Protein AF-A0A925C4Q7-F1 (afdb_monomer)

Mean predicted aligned error: 4.71 Å

pLDDT: mean 92.07, std 8.1, range [32.69, 98.69]

Solvent-accessible surface area (backbone atoms only — not comparable to full-atom values): 24173 Å² total; per-residue (Å²): 112,76,64,57,58,49,32,50,53,19,32,50,56,45,47,52,50,53,53,49,51,47,49,52,49,53,49,31,49,52,14,26,57,58,31,43,77,77,52,45,68,72,64,39,69,75,43,26,68,60,42,31,53,51,27,40,53,50,33,60,53,47,39,67,73,58,96,54,52,64,74,50,86,87,39,69,66,44,47,51,48,50,53,50,35,34,29,29,46,6,41,26,50,52,22,44,52,65,53,58,60,75,56,58,39,67,66,53,37,56,53,51,36,71,75,36,72,69,25,44,53,38,29,76,47,27,58,55,38,76,48,19,67,49,54,52,46,54,51,49,49,46,61,54,31,49,63,45,48,50,35,35,41,38,61,94,51,50,28,52,50,40,53,52,53,40,52,49,46,50,62,66,40,41,60,65,49,47,52,49,49,57,50,33,63,49,65,42,62,59,36,62,24,90,88,58,51,74,68,58,49,49,54,31,48,51,52,41,46,40,53,50,45,53,50,21,52,59,66,46,37,42,27,53,38,61,48,44,49,43,64,70,32,34,58,70,38,42,52,29,94,82,16,88,74,40,48,41,66,32,42,56,40,29,46,46,40,48,14,42,51,11,46,52,38,12,49,29,69,73,67,36,58,59,60,48,52,51,33,60,78,69,67,37,64,71,57,45,52,43,35,53,51,12,48,49,52,39,51,50,49,40,49,58,28,36,77,66,12,52,67,35,22,51,48,48,51,48,56,28,31,56,45,11,44,54,52,39,48,52,45,46,53,35,35,31,47,30,43,91,84,48,88,57,45,46,43,27,35,23,33,25,38,49,75,39,65,42,16,74,77,25,66,23,35,39,35,51,35,56,74,44,55,71,55,61,42,85,50,30,46,60,50,50,53,55,48,25,67,42,94,85,61,37,42,79,26,45,36,31,44,27,64,53,44,39,59,58,17,42,51,21,32,36,23,61,64,40,32,61,67,51,25,72,46,41,47,38,41,94,50,64,90,91,41,40,72,60,40,18,52,53,50,52,57,15,26,51,40,50,98,47,83,85,76,60,69,69,65,36,53,51,40,51,52,51,9,39,56,56,25,69,76,37,51,78,47,66,81,123

Foldseek 3Di:
DVLVVLLVVLLVLLVCVLLVLLVLVVLLQVLLVVLCVVQPLVNCLVPLVVQLLVLLVQLLVLLQPAQDQDFDPVDPVSVVSVSSNSNSSSSNLSSLCSQLPADQAPVVLVVVLVVDPQLVVQLVWAQNSSLSSLVSLLVSLCSQQVSLLVLLLAASNNHPSSLSSNVSSLSSSVLSLCLNVLLCLQANSLHTHPPHDPVSVVVSVVVSCCSQAVSCLSNLHQGLQCSLLVVVACLVQLLHPLRLQRPQQAQLLFSSSLSSQLQSLLCCRQPVVSVLVSCVVVVVVVSNVSNVNRNCSNVVVLVSSCVRHVVSSVSSSSSSSNCSSVSSLLSCQFQQFAALPDPPRLQRRGEAADDGLLRSQQSRLRSLCSVPVNDGSNCSSVVLVVQQPPDPGGHQHKYFHCQFDDSQLVSLCSNQLVLLVRLVGIDHRVADPPNSVVSSVSRSNRSGHHPYDDDDDPVVVVRSVSSNVSSVSTDNGNND

Radius of gyration: 22.6 Å; Cα contacts (8 Å, |Δi|>4): 700; chains: 1; bounding box: 62×59×65 Å

Nearest PDB structures (foldseek):
  7bp3-assembly1_B  TM=2.036E-01  e=6.052E-01  Homo sapiens
  5hyh-assembly1_A  TM=2.410E-01  e=6.695E+00  Streptomyces venezuelae ATCC 10712

Secondary structure (DSSP, 8-state):
-HHHHHHHHHHHHHHHHHHHHHHHHHHHHHHHHHHHHHS-HHHHHHSHHHHHHHHHHHHHHHHTS-SSSS--TT-HHHHHHHHHHHHHHHHHHHHHHHHT---SSHHHHHHHHHH-HHHHHHHHHBSSGGGGHHHHHHHHHHHHHHHHHHHHHSTTT-SHHHHHHHHHHHHHHHHHHHHHHHHHHHH-TTPBPTT--HHHHHHHHHHHHIIIIIIHHHTT--TTHHHHHIIIIIHHHTT-TT-TT--TTS-TT-HHHHHHHHHHHHHHHHH-HHHHHHHHHTT-HHHHHHHHHHHHHHHHHHHHHHHH-HHHHHHHHHHHHHHHHHHHHHHHHHSSS--SS--SHHHHS-EEEE-STTTTTTTS-HHHHHHSTTS-GGGHHHHHHHHHTGGGS--SSEEEETTT--HHHHHHHHHHT-HHHHHTTEE-TTS-TT-HHHHHHHHHHHTS-SSSPPP-HHHHHHHHHHHHHHHHTS-S----

Structure (mmCIF, N/CA/C/O backbone):
data_AF-A0A925C4Q7-F1
#
_entry.id   AF-A0A925C4Q7-F1
#
loop_
_atom_site.group_PDB
_atom_site.id
_atom_site.type_symbol
_atom_site.label_atom_id
_atom_site.label_alt_id
_atom_site.label_comp_id
_atom_site.label_asym_id
_atom_site.label_entity_id
_atom_site.label_seq_id
_atom_site.pdbx_PDB_ins_code
_atom_site.Cartn_x
_atom_site.Cartn_y
_atom_site.Cartn_z
_atom_site.occupancy
_atom_site.B_iso_or_equiv
_atom_site.auth_seq_id
_atom_site.auth_comp_id
_atom_site.auth_asym_id
_atom_site.auth_atom_id
_atom_site.pdbx_PDB_model_num
ATOM 1 N N . MET A 1 1 ? -12.840 -7.206 -31.275 1.00 40.69 1 MET A N 1
ATOM 2 C CA . MET A 1 1 ? -13.938 -6.403 -30.685 1.00 40.69 1 MET A CA 1
ATOM 3 C C . MET A 1 1 ? -14.082 -6.566 -29.167 1.00 40.69 1 MET A C 1
ATOM 5 O O . MET A 1 1 ? -14.080 -5.528 -28.517 1.00 40.69 1 MET A O 1
ATOM 9 N N . PRO A 1 2 ? -14.113 -7.779 -28.565 1.00 51.88 2 PRO A N 1
ATOM 10 C CA . PRO A 1 2 ? -14.251 -7.938 -27.103 1.00 51.88 2 PRO A CA 1
ATOM 11 C C . PRO A 1 2 ? -13.125 -7.272 -26.294 1.00 51.88 2 PRO A C 1
ATOM 13 O O . PRO A 1 2 ? -13.340 -6.769 -25.197 1.00 51.88 2 PRO A O 1
ATOM 16 N N . THR A 1 3 ? -11.922 -7.221 -26.866 1.00 68.81 3 THR A N 1
ATOM 17 C CA . THR A 1 3 ? -10.733 -6.621 -26.251 1.00 68.81 3 THR A CA 1
ATOM 18 C C . THR A 1 3 ? -10.791 -5.097 -26.159 1.00 68.81 3 THR A C 1
ATOM 20 O O . THR A 1 3 ? -10.293 -4.551 -25.186 1.00 68.81 3 THR A O 1
ATOM 23 N N . ILE A 1 4 ? -11.423 -4.408 -27.116 1.00 75.31 4 ILE A N 1
ATOM 24 C CA . ILE A 1 4 ? -11.466 -2.935 -27.139 1.00 75.31 4 ILE A CA 1
ATOM 25 C C . ILE A 1 4 ? -12.420 -2.411 -26.064 1.00 75.31 4 ILE A C 1
ATOM 27 O O . ILE A 1 4 ? -12.041 -1.536 -25.294 1.00 75.31 4 ILE A O 1
ATOM 31 N N . LEU A 1 5 ? -13.628 -2.980 -25.970 1.00 78.06 5 LEU A N 1
ATOM 32 C CA . LEU A 1 5 ? -14.594 -2.600 -24.937 1.00 78.06 5 LEU A CA 1
ATOM 33 C C . LEU A 1 5 ? -14.051 -2.896 -23.533 1.00 78.06 5 LEU A C 1
ATOM 35 O O . LEU A 1 5 ? -14.152 -2.052 -22.648 1.00 78.06 5 LEU A O 1
ATOM 39 N N . LEU A 1 6 ? -13.423 -4.062 -23.346 1.00 84.44 6 LEU A N 1
ATOM 40 C CA . LEU A 1 6 ? -12.792 -4.417 -22.077 1.00 84.44 6 LEU A CA 1
ATOM 41 C C . LEU A 1 6 ? -11.680 -3.429 -21.703 1.00 84.44 6 LEU A C 1
ATOM 43 O O . LEU A 1 6 ? -11.648 -2.960 -20.571 1.00 84.44 6 LEU A O 1
ATOM 47 N N . SER A 1 7 ? -10.800 -3.081 -22.646 1.00 81.88 7 SER A N 1
ATOM 48 C CA . SER A 1 7 ? -9.754 -2.076 -22.427 1.00 81.88 7 SER A CA 1
ATOM 49 C C . SER A 1 7 ? -10.325 -0.689 -22.132 1.00 81.88 7 SER A C 1
ATOM 51 O O . SER A 1 7 ? -9.761 0.020 -21.305 1.00 81.88 7 SER A O 1
ATOM 53 N N . ALA A 1 8 ? -11.443 -0.306 -22.753 1.00 81.44 8 ALA A N 1
ATOM 54 C CA . ALA A 1 8 ? -12.107 0.964 -22.475 1.00 81.44 8 ALA A CA 1
ATOM 55 C C . ALA A 1 8 ? -12.690 0.997 -21.054 1.00 81.44 8 ALA A C 1
ATOM 57 O O . ALA A 1 8 ? -12.411 1.927 -20.304 1.00 81.44 8 ALA A O 1
ATOM 58 N N . ILE A 1 9 ? -13.429 -0.043 -20.651 1.00 84.44 9 ILE A N 1
ATOM 59 C CA . ILE A 1 9 ? -13.982 -0.164 -19.291 1.00 84.44 9 ILE A CA 1
ATOM 60 C C . ILE A 1 9 ? -12.854 -0.174 -18.257 1.00 84.44 9 ILE A C 1
ATOM 62 O O . ILE A 1 9 ? -12.909 0.567 -17.277 1.00 84.44 9 ILE A O 1
ATOM 66 N N . ALA A 1 10 ? -11.815 -0.976 -18.495 1.00 87.88 10 ALA A N 1
ATOM 67 C CA . ALA A 1 10 ? -10.642 -1.036 -17.635 1.00 87.88 10 ALA A CA 1
ATOM 68 C C . ALA A 1 10 ? -9.983 0.345 -17.500 1.00 87.88 10 ALA A C 1
ATOM 70 O O . ALA A 1 10 ? -9.740 0.805 -16.387 1.00 87.88 10 ALA A O 1
ATOM 71 N N . GLY A 1 11 ? -9.757 1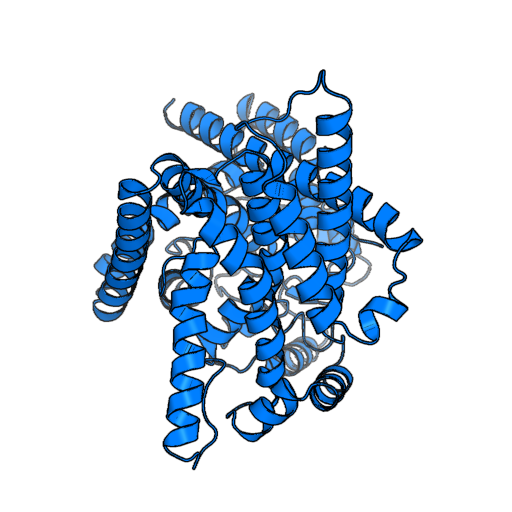.027 -18.628 1.00 84.62 11 GLY A N 1
ATOM 72 C CA . GLY A 1 11 ? -9.173 2.366 -18.668 1.00 84.62 11 GLY A CA 1
ATOM 73 C C . GLY A 1 11 ? -10.001 3.401 -17.910 1.00 84.62 11 GLY A C 1
ATOM 74 O O . GLY A 1 11 ? -9.435 4.222 -17.197 1.00 84.62 11 GLY A O 1
ATOM 75 N N . VAL A 1 12 ? -11.332 3.334 -17.998 1.00 86.19 12 VAL A N 1
ATOM 76 C CA . VAL A 1 12 ? -12.234 4.214 -17.242 1.00 86.19 12 VAL A CA 1
ATOM 77 C C . VAL A 1 12 ? -12.116 3.961 -15.737 1.00 86.19 12 VAL A C 1
ATOM 79 O O . VAL A 1 12 ? -11.929 4.908 -14.978 1.00 86.19 12 VAL A O 1
ATOM 82 N N . VAL A 1 13 ? -12.169 2.701 -15.293 1.00 86.06 13 VAL A N 1
ATOM 83 C CA . VAL A 1 13 ? -12.069 2.350 -13.864 1.00 86.06 13 VAL A CA 1
ATOM 84 C C . VAL A 1 13 ? -10.720 2.775 -13.280 1.00 86.06 13 VAL A C 1
ATOM 86 O O . VAL A 1 13 ? -10.680 3.462 -12.258 1.00 86.06 13 VAL A O 1
ATOM 89 N N . SER A 1 14 ? -9.615 2.413 -13.936 1.00 85.69 14 SER A N 1
ATOM 90 C CA . SER A 1 14 ? -8.274 2.802 -13.490 1.00 85.69 14 SER A CA 1
ATOM 91 C C . SER A 1 14 ? -8.060 4.313 -13.588 1.00 85.69 14 SER A C 1
ATOM 93 O O . SER A 1 14 ? -7.431 4.890 -12.706 1.00 85.69 14 SER A O 1
ATOM 95 N N . GLY A 1 15 ? -8.627 4.974 -14.601 1.00 82.88 15 GLY A N 1
ATOM 96 C CA . GLY A 1 15 ? -8.596 6.428 -14.750 1.00 82.88 15 GLY A CA 1
ATOM 97 C C . GLY A 1 15 ? -9.274 7.142 -13.582 1.00 82.88 15 GLY A C 1
ATOM 98 O O . GLY A 1 15 ? -8.659 8.007 -12.961 1.00 82.88 15 GLY A O 1
ATOM 99 N N . TYR A 1 16 ? -10.493 6.732 -13.217 1.00 85.94 16 TYR A N 1
ATOM 100 C CA . TYR A 1 16 ? -11.192 7.270 -12.045 1.00 85.94 16 TYR A CA 1
ATOM 101 C C . TYR A 1 16 ? -10.428 7.025 -10.747 1.00 85.94 16 TYR A C 1
ATOM 103 O O . TYR A 1 16 ? -10.356 7.927 -9.915 1.00 85.94 16 TYR A O 1
ATOM 111 N N . PHE A 1 17 ? -9.835 5.841 -10.574 1.00 86.94 17 PHE A N 1
ATOM 112 C CA . PHE A 1 17 ? -9.018 5.55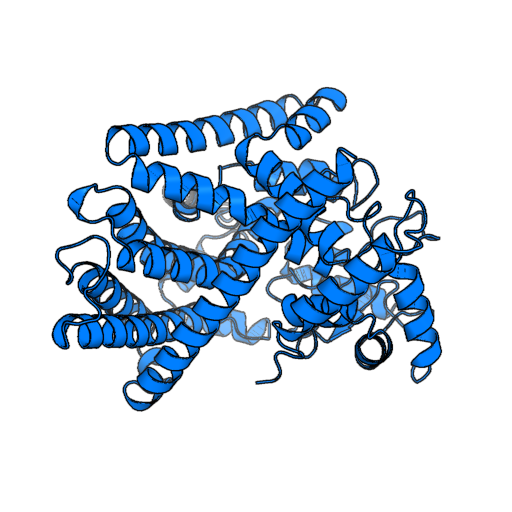8 -9.397 1.00 86.94 17 PHE A CA 1
ATOM 113 C C . PHE A 1 17 ? -7.796 6.479 -9.323 1.00 86.94 17 PHE A C 1
ATOM 115 O O . PHE A 1 17 ? -7.583 7.114 -8.295 1.00 86.94 17 PHE A O 1
ATOM 122 N N . VAL A 1 18 ? -7.018 6.585 -10.406 1.00 82.19 18 VAL A N 1
ATOM 123 C CA . VAL A 1 18 ? -5.804 7.415 -10.444 1.00 82.19 18 VAL A CA 1
ATOM 124 C C . VAL A 1 18 ? -6.148 8.883 -10.207 1.00 82.19 18 VAL A C 1
ATOM 126 O O . VAL A 1 18 ? -5.553 9.512 -9.339 1.00 82.19 18 VAL A O 1
ATOM 129 N N . VAL A 1 19 ? -7.142 9.422 -10.917 1.00 83.81 19 VAL A N 1
ATOM 130 C CA . VAL A 1 19 ? -7.568 10.819 -10.747 1.00 83.81 19 VAL A CA 1
ATOM 131 C C . VAL A 1 19 ? -8.125 11.057 -9.344 1.00 83.81 19 VAL A C 1
ATOM 133 O O . VAL A 1 19 ? -7.752 12.034 -8.699 1.00 83.81 19 VAL A O 1
ATOM 136 N N . GLY A 1 20 ? -8.970 10.156 -8.836 1.00 87.00 20 GLY A N 1
ATOM 137 C CA . GLY A 1 20 ? -9.534 10.251 -7.491 1.00 87.00 20 GLY A CA 1
ATOM 138 C C . GLY A 1 20 ? -8.460 10.227 -6.404 1.00 87.00 20 GLY A C 1
ATOM 139 O O . GLY A 1 20 ? -8.463 11.085 -5.525 1.00 87.00 20 GLY A O 1
ATOM 140 N N . ALA A 1 21 ? -7.499 9.304 -6.492 1.00 86.69 21 ALA A N 1
ATOM 141 C CA . ALA A 1 21 ? -6.373 9.228 -5.566 1.00 86.69 21 ALA A CA 1
ATOM 142 C C . ALA A 1 21 ? -5.489 10.483 -5.637 1.00 86.69 21 ALA A C 1
ATOM 144 O O . ALA A 1 21 ? -5.104 11.010 -4.594 1.00 86.69 21 ALA A O 1
ATOM 145 N N . SER A 1 22 ? -5.226 11.011 -6.839 1.00 84.06 22 SER A N 1
ATOM 146 C CA . SER A 1 22 ? -4.497 12.272 -7.018 1.00 84.06 22 SER A CA 1
ATOM 147 C C . SER A 1 22 ? -5.231 13.460 -6.390 1.00 84.06 22 SER A C 1
ATOM 149 O O . SER A 1 22 ? -4.604 14.279 -5.722 1.00 84.06 22 SER A O 1
ATOM 151 N N . ILE A 1 23 ? -6.554 13.555 -6.553 1.00 87.38 23 ILE A N 1
ATOM 152 C CA . ILE A 1 23 ? -7.364 14.610 -5.924 1.00 87.38 23 ILE A CA 1
ATOM 153 C C . ILE A 1 23 ? -7.292 14.496 -4.401 1.00 87.38 23 ILE A C 1
ATOM 155 O O . ILE A 1 23 ? -7.008 15.489 -3.734 1.00 87.38 23 ILE A O 1
ATOM 159 N N . VAL A 1 24 ? -7.499 13.296 -3.849 1.00 90.62 24 VAL A N 1
ATOM 160 C CA . VAL A 1 24 ? -7.387 13.053 -2.403 1.00 90.62 24 VAL A CA 1
ATOM 161 C C . VAL A 1 24 ? -6.006 13.469 -1.900 1.00 90.62 24 VAL A C 1
ATOM 163 O O . VAL A 1 24 ? -5.920 14.217 -0.930 1.00 90.62 24 VAL A O 1
ATOM 166 N N . TYR A 1 25 ? -4.935 13.056 -2.586 1.00 89.44 25 TYR A N 1
ATOM 167 C CA . TYR A 1 25 ? -3.566 13.429 -2.237 1.00 89.44 25 TYR A CA 1
ATOM 168 C C . TYR A 1 25 ? -3.389 14.949 -2.164 1.00 89.44 25 TYR A C 1
ATOM 170 O O . TYR A 1 25 ? -2.961 15.459 -1.130 1.00 89.44 25 TYR A O 1
ATOM 178 N N . TRP A 1 26 ? -3.756 15.686 -3.217 1.00 89.31 26 TRP A N 1
ATOM 179 C CA . TRP A 1 26 ? -3.547 17.136 -3.264 1.00 89.31 26 TRP A CA 1
ATOM 180 C C . TRP A 1 26 ? -4.410 17.896 -2.258 1.00 89.31 26 TRP A C 1
ATOM 182 O O . TRP A 1 26 ? -3.925 18.834 -1.626 1.00 89.31 26 TRP A O 1
ATOM 192 N N . VAL A 1 27 ? -5.660 17.475 -2.057 1.00 92.81 27 VAL A N 1
ATOM 193 C CA . VAL A 1 27 ? -6.555 18.078 -1.061 1.00 92.81 27 VAL A CA 1
ATOM 194 C C . VAL A 1 27 ? -6.006 17.869 0.352 1.00 92.81 27 VAL A C 1
ATOM 196 O O . VAL A 1 27 ? -5.916 18.818 1.131 1.00 92.81 27 VAL A O 1
ATOM 199 N N . VAL A 1 28 ? -5.579 16.649 0.678 1.00 94.50 28 VAL A N 1
ATOM 200 C CA . VAL A 1 28 ? -5.012 16.323 1.995 1.00 94.50 28 VAL A CA 1
ATOM 201 C C . VAL A 1 28 ? -3.662 17.007 2.197 1.00 94.50 28 VAL A C 1
ATOM 203 O O . VAL A 1 28 ? -3.398 17.505 3.289 1.00 94.50 28 VAL A O 1
ATOM 206 N N . ALA A 1 29 ? -2.826 17.104 1.159 1.00 92.19 29 ALA A N 1
ATOM 207 C CA . ALA A 1 29 ? -1.560 17.832 1.207 1.00 92.19 29 ALA A CA 1
ATOM 208 C C . ALA A 1 29 ? -1.775 19.331 1.465 1.00 92.19 29 ALA A C 1
ATOM 210 O O . ALA A 1 29 ? -1.093 19.905 2.315 1.00 92.19 29 ALA A O 1
ATOM 211 N N . ALA A 1 30 ? -2.760 19.954 0.808 1.00 94.50 30 ALA A N 1
ATOM 212 C CA . ALA A 1 30 ? -3.132 21.346 1.056 1.00 94.50 30 ALA A CA 1
ATOM 213 C C . ALA A 1 30 ? -3.621 21.554 2.500 1.00 94.50 30 ALA A C 1
ATOM 215 O O . ALA A 1 30 ? -3.136 22.448 3.198 1.00 94.50 30 ALA A O 1
ATOM 216 N N . GLY A 1 31 ? -4.506 20.681 2.996 1.00 96.69 31 GLY A N 1
ATOM 217 C CA . GLY A 1 31 ? -4.909 20.679 4.406 1.00 96.69 31 GLY A CA 1
ATOM 218 C C . GLY A 1 31 ? -3.721 20.474 5.353 1.00 96.69 31 GLY A C 1
ATOM 219 O O . GLY A 1 31 ? -3.626 21.117 6.399 1.00 96.69 31 GLY A O 1
ATOM 220 N N . GLY A 1 32 ? -2.769 19.625 4.962 1.00 96.19 32 GLY A N 1
ATOM 221 C CA . GLY A 1 32 ? -1.525 19.366 5.676 1.00 96.19 32 GLY A CA 1
ATOM 222 C C . GLY A 1 32 ? -0.665 20.620 5.795 1.00 96.19 32 GLY A C 1
ATOM 223 O O . GLY A 1 32 ? -0.223 20.937 6.900 1.00 96.19 32 GLY A O 1
ATOM 224 N N . ALA A 1 33 ? -0.498 21.365 4.701 1.00 96.06 33 ALA A N 1
ATOM 225 C CA . ALA A 1 33 ? 0.236 22.627 4.669 1.00 96.06 33 ALA A CA 1
ATOM 226 C C . ALA A 1 33 ? -0.392 23.674 5.602 1.00 96.06 33 ALA A C 1
ATOM 228 O O . ALA A 1 33 ? 0.309 24.252 6.431 1.00 96.06 33 ALA A O 1
ATOM 229 N N . VAL A 1 34 ? -1.719 23.838 5.556 1.00 97.25 34 VAL A N 1
ATOM 230 C CA . VAL A 1 34 ? -2.445 24.738 6.470 1.00 97.25 34 VAL A CA 1
ATOM 231 C C . VAL A 1 34 ? -2.273 24.294 7.924 1.00 97.25 34 VAL A C 1
ATOM 233 O O . VAL A 1 34 ? -1.906 25.089 8.788 1.00 97.25 34 VAL A O 1
ATOM 236 N N . SER A 1 35 ? -2.465 23.002 8.210 1.00 96.56 35 SER A N 1
ATOM 237 C CA . SER A 1 35 ? -2.298 22.469 9.566 1.00 96.56 35 SER A CA 1
ATOM 238 C C . SER A 1 35 ? -0.865 22.618 10.091 1.00 96.56 35 SER A C 1
ATOM 240 O O . SER A 1 35 ? -0.664 22.650 11.303 1.00 96.56 35 SER A O 1
ATOM 242 N N . ALA A 1 36 ? 0.143 22.702 9.214 1.00 96.19 36 ALA A N 1
ATOM 243 C CA . ALA A 1 36 ? 1.542 22.870 9.602 1.00 96.19 36 ALA A CA 1
ATOM 244 C C . ALA A 1 36 ? 1.841 24.256 10.168 1.00 96.19 36 ALA A C 1
ATOM 246 O O . ALA A 1 36 ? 2.720 24.370 11.021 1.00 96.19 36 ALA A O 1
ATOM 247 N N . TRP A 1 37 ? 1.082 25.272 9.757 1.00 95.44 37 TRP A N 1
ATOM 248 C CA . TRP A 1 37 ? 1.172 26.619 10.322 1.00 95.44 37 TRP A CA 1
ATOM 249 C C . TRP A 1 37 ? 0.559 26.699 11.723 1.00 95.44 37 TRP A C 1
ATOM 251 O O . TRP A 1 37 ? 0.995 27.501 12.541 1.00 95.44 37 TRP A O 1
ATOM 261 N N . ILE A 1 38 ? -0.427 25.845 12.009 1.00 95.38 38 ILE A N 1
ATOM 262 C CA . ILE A 1 38 ? -1.143 25.812 13.292 1.00 95.38 38 ILE A CA 1
ATOM 263 C C . ILE A 1 38 ? -0.435 24.884 14.289 1.00 95.38 38 ILE A C 1
ATOM 265 O O . ILE A 1 38 ? -0.250 25.223 15.454 1.00 95.38 38 ILE A O 1
ATOM 269 N N . VAL A 1 39 ? -0.036 23.696 13.827 1.00 96.94 39 VAL A N 1
ATOM 270 C CA . VAL A 1 39 ? 0.574 22.630 14.628 1.00 96.94 39 VAL A CA 1
ATOM 271 C C . VAL A 1 39 ? 1.931 22.267 14.014 1.00 96.94 39 VAL A C 1
ATOM 273 O O . VAL A 1 39 ? 1.995 21.465 13.069 1.00 96.94 39 VAL A O 1
ATOM 276 N N . PRO A 1 40 ? 3.041 22.828 14.530 1.00 96.50 40 PRO A N 1
ATOM 277 C CA . PRO A 1 40 ? 4.383 22.516 14.046 1.00 96.50 40 PRO A CA 1
ATOM 278 C C . PRO A 1 40 ? 4.737 21.035 14.230 1.00 96.50 40 PRO A C 1
ATOM 280 O O . PRO A 1 40 ? 4.321 20.401 15.201 1.00 96.50 40 PRO A O 1
ATOM 283 N N . ARG A 1 41 ? 5.572 20.477 13.339 1.00 96.69 41 ARG A N 1
ATOM 284 C CA . ARG A 1 41 ? 6.001 19.060 13.405 1.00 96.69 41 ARG A CA 1
ATOM 285 C C . ARG A 1 41 ? 6.618 18.697 14.762 1.00 96.69 41 ARG A C 1
ATOM 287 O O . ARG A 1 41 ? 6.306 17.640 15.302 1.00 96.69 41 ARG A O 1
ATOM 294 N N . ALA A 1 42 ? 7.416 19.598 15.341 1.00 96.81 42 ALA A N 1
ATOM 295 C CA . ALA A 1 42 ? 8.043 19.403 16.649 1.00 96.81 42 ALA A CA 1
ATOM 296 C C . ALA A 1 42 ? 7.022 19.178 17.779 1.00 96.81 42 ALA A C 1
ATOM 298 O O . ALA A 1 42 ? 7.304 18.456 18.731 1.00 96.81 42 ALA A O 1
ATOM 299 N N . LEU A 1 43 ? 5.823 19.764 17.677 1.00 96.81 43 LEU A N 1
ATOM 300 C CA . LEU A 1 43 ? 4.761 19.558 18.659 1.00 96.81 43 LEU A CA 1
ATOM 301 C C . LEU A 1 43 ? 4.139 18.162 18.529 1.00 96.81 43 LEU A C 1
ATOM 303 O O . LEU A 1 43 ? 3.894 17.513 19.545 1.00 96.81 43 LEU A O 1
ATOM 307 N N . ILE A 1 44 ? 3.955 17.683 17.293 1.00 97.38 44 ILE A N 1
ATOM 308 C CA . ILE A 1 44 ? 3.491 16.316 17.014 1.00 97.38 44 ILE A CA 1
ATOM 309 C C . ILE A 1 44 ? 4.505 15.301 17.555 1.00 97.38 44 ILE A C 1
ATOM 311 O O . ILE A 1 44 ? 4.132 14.389 18.285 1.00 97.38 44 ILE A O 1
ATOM 315 N N . GLN A 1 45 ? 5.797 15.508 17.283 1.00 95.00 45 GLN A N 1
ATOM 316 C CA . GLN A 1 45 ? 6.881 14.607 17.698 1.00 95.00 45 GLN A CA 1
ATOM 317 C C . GLN A 1 45 ? 7.018 14.443 19.218 1.00 95.00 45 GLN A C 1
ATOM 319 O O . GLN A 1 45 ? 7.499 13.407 19.669 1.00 95.00 45 GLN A O 1
ATOM 324 N N . ARG A 1 46 ? 6.579 15.421 20.023 1.00 94.81 46 ARG A N 1
ATOM 325 C CA . ARG A 1 46 ? 6.604 15.307 21.493 1.00 94.81 46 ARG A CA 1
ATOM 326 C C . ARG A 1 46 ? 5.624 14.262 22.020 1.00 94.81 46 ARG A C 1
ATOM 328 O O . ARG A 1 46 ? 5.933 13.586 22.994 1.00 94.81 46 ARG A O 1
ATOM 335 N N . LEU A 1 47 ? 4.443 14.153 21.408 1.00 95.31 47 LEU A N 1
ATOM 336 C CA . LEU A 1 47 ? 3.365 13.252 21.833 1.00 95.31 47 LEU A CA 1
ATOM 337 C C . LEU A 1 47 ? 2.651 12.647 20.608 1.00 95.31 47 LEU A C 1
ATOM 339 O O . LEU A 1 47 ? 1.457 12.887 20.407 1.00 95.31 47 LEU A O 1
ATOM 343 N N . PRO A 1 48 ? 3.350 11.858 19.772 1.00 94.94 48 PRO A N 1
ATOM 344 C CA . PRO A 1 48 ? 2.860 11.504 18.440 1.00 94.94 48 PRO A CA 1
ATOM 345 C C . PRO A 1 48 ? 1.594 10.641 18.491 1.00 94.94 48 PRO A C 1
ATOM 347 O O . PRO A 1 48 ? 0.661 10.869 17.726 1.00 94.94 48 PRO A O 1
ATOM 350 N N . LEU A 1 49 ? 1.499 9.722 19.459 1.00 95.69 49 LEU A N 1
ATOM 351 C CA . LEU A 1 49 ? 0.294 8.912 19.659 1.00 95.69 49 LEU A CA 1
ATOM 352 C C . LEU A 1 49 ? -0.912 9.758 20.100 1.00 95.69 49 LEU A C 1
ATOM 354 O O . LEU A 1 49 ? -2.023 9.529 19.631 1.00 95.69 49 LEU A O 1
ATOM 358 N N . ALA A 1 50 ? -0.708 10.745 20.977 1.00 97.25 50 ALA A N 1
ATOM 359 C CA . ALA A 1 50 ? -1.795 11.607 21.439 1.00 97.25 50 ALA A CA 1
ATOM 360 C C . ALA A 1 50 ? -2.342 12.464 20.289 1.00 97.25 50 ALA A C 1
ATOM 362 O O . ALA A 1 50 ? -3.555 12.570 20.126 1.00 97.25 50 ALA A O 1
ATOM 363 N N . TRP A 1 51 ? -1.455 13.011 19.452 1.00 97.88 51 TRP A N 1
ATOM 364 C CA . TRP A 1 51 ? -1.844 13.753 18.252 1.00 97.88 51 TRP A CA 1
ATOM 365 C C . TRP A 1 51 ? -2.560 12.880 17.227 1.00 97.88 51 TRP A C 1
ATOM 367 O O . TRP A 1 51 ? -3.554 13.319 16.650 1.00 97.88 51 TRP A O 1
ATOM 377 N N . LEU A 1 52 ? -2.118 11.636 17.038 1.00 97.75 52 LEU A N 1
ATOM 378 C CA . LEU A 1 52 ? -2.805 10.680 16.174 1.00 97.75 52 LEU A CA 1
ATOM 379 C C . LEU A 1 52 ? -4.230 10.391 16.667 1.00 97.75 52 LEU A C 1
ATOM 381 O O . LEU A 1 52 ? -5.175 10.461 15.884 1.00 97.75 52 LEU A O 1
ATOM 385 N N . ILE A 1 53 ? -4.407 10.138 17.968 1.00 98.38 53 ILE A N 1
ATOM 386 C CA . ILE A 1 53 ? -5.729 9.918 18.576 1.00 98.38 53 ILE A CA 1
ATOM 387 C C . ILE A 1 53 ? -6.606 11.169 18.430 1.00 98.38 53 ILE A C 1
ATOM 389 O O . ILE A 1 53 ? -7.744 11.072 17.972 1.00 98.38 53 ILE A O 1
ATOM 393 N N . ALA A 1 54 ? -6.078 12.346 18.777 1.00 98.44 54 ALA A N 1
ATOM 394 C CA . ALA A 1 54 ? -6.827 13.600 18.747 1.00 98.44 54 ALA A CA 1
ATOM 395 C C . ALA A 1 54 ? -7.263 13.985 17.324 1.00 98.44 54 ALA A C 1
ATOM 397 O O . ALA A 1 54 ? -8.428 14.307 17.101 1.00 98.44 54 ALA A O 1
ATOM 398 N N . SER A 1 55 ? -6.355 13.904 16.349 1.00 98.44 55 SER A N 1
ATOM 399 C CA . SER A 1 55 ? -6.660 14.202 14.942 1.00 98.44 55 SER A CA 1
ATOM 400 C C . SER A 1 55 ? -7.615 13.181 14.317 1.00 98.44 55 SER A C 1
ATOM 402 O O . SER A 1 55 ? -8.471 13.556 13.512 1.00 98.44 55 SER A O 1
ATOM 404 N N . THR A 1 56 ? -7.545 11.912 14.732 1.00 98.50 56 THR A N 1
ATOM 405 C CA . THR A 1 56 ? -8.528 10.893 14.336 1.00 98.50 56 THR A CA 1
ATOM 406 C C . THR A 1 56 ? -9.907 11.234 14.891 1.00 98.50 56 THR A C 1
ATOM 408 O O . THR A 1 56 ? -10.874 11.286 14.135 1.00 98.50 56 THR A O 1
ATOM 411 N N . GLY A 1 57 ? -10.004 11.526 16.193 1.00 98.50 57 GLY A N 1
ATOM 412 C CA . GLY A 1 57 ? -11.267 11.897 16.833 1.00 98.50 57 GLY A CA 1
ATOM 413 C C . GLY A 1 57 ? -11.887 13.159 16.227 1.00 98.50 57 GLY A C 1
ATOM 414 O O . GLY A 1 57 ? -13.092 13.187 15.968 1.00 98.50 57 GLY A O 1
ATOM 415 N N . LEU A 1 58 ? -11.064 14.169 15.924 1.00 98.25 58 LEU A N 1
ATOM 416 C CA . LEU A 1 58 ? -11.496 15.390 15.239 1.00 98.25 58 LEU A CA 1
ATOM 417 C C . LEU A 1 58 ? -12.056 15.078 13.846 1.00 98.25 58 LEU A C 1
ATOM 419 O O . LEU A 1 58 ? -13.154 15.520 13.517 1.00 98.25 58 LEU A O 1
ATOM 423 N N . THR A 1 59 ? -11.337 14.273 13.061 1.00 98.31 59 THR A N 1
ATOM 424 C CA . THR A 1 59 ? -11.754 13.879 11.708 1.00 98.31 59 THR A CA 1
ATOM 425 C C . THR A 1 59 ? -13.091 13.148 11.748 1.00 98.31 59 THR A C 1
ATOM 427 O O . THR A 1 59 ? -14.032 13.559 11.075 1.00 98.31 59 THR A O 1
ATOM 430 N N . VAL A 1 60 ? -13.201 12.114 12.588 1.00 98.12 60 VAL A N 1
ATOM 431 C CA . VAL A 1 60 ? -14.431 11.335 12.806 1.00 98.12 60 VAL A CA 1
ATOM 432 C C . VAL A 1 60 ? -15.592 12.260 13.166 1.00 98.12 60 VAL A C 1
ATOM 434 O O . VAL A 1 60 ? -16.634 12.203 12.517 1.00 98.12 60 VAL A O 1
ATOM 437 N N . THR A 1 61 ? -15.395 13.168 14.123 1.00 98.06 61 THR A N 1
ATOM 438 C CA . THR A 1 61 ? -16.424 14.132 14.542 1.00 98.06 61 THR A CA 1
ATOM 439 C C . THR A 1 61 ? -16.874 15.017 13.381 1.00 98.06 61 THR A C 1
ATOM 441 O O . THR A 1 61 ? -18.071 15.149 13.142 1.00 98.06 61 THR A O 1
ATOM 444 N N . LEU A 1 62 ? -15.935 15.581 12.614 1.00 97.56 62 LEU A N 1
ATOM 445 C CA . LEU A 1 62 ? -16.252 16.479 11.501 1.00 97.56 62 LEU A CA 1
ATOM 446 C C . LEU A 1 62 ? -17.036 15.781 10.385 1.00 97.56 62 LEU A C 1
ATOM 448 O O . LEU A 1 62 ? -17.907 16.410 9.785 1.00 97.56 62 LEU A O 1
ATOM 452 N N . THR A 1 63 ? -16.818 14.481 10.153 1.00 97.19 63 THR A N 1
ATOM 453 C CA . THR A 1 63 ? -17.616 13.735 9.161 1.00 97.19 63 THR A CA 1
ATOM 454 C C . THR A 1 63 ? -19.105 13.641 9.507 1.00 97.19 63 THR A C 1
ATOM 456 O O . THR A 1 63 ? -19.910 13.368 8.624 1.00 97.19 63 THR A O 1
ATOM 459 N N . GLN A 1 64 ? -19.486 13.878 10.765 1.00 96.88 64 GLN A N 1
ATOM 460 C CA . GLN A 1 64 ? -20.861 13.742 11.261 1.00 96.88 64 GLN A CA 1
ATOM 461 C C . GLN A 1 64 ? -21.577 15.094 11.437 1.00 96.88 64 GLN A C 1
ATOM 463 O O . GLN A 1 64 ? -22.579 15.187 12.139 1.00 96.88 64 GLN A O 1
ATOM 468 N N . THR A 1 65 ? -21.058 16.169 10.835 1.00 92.44 65 THR A N 1
ATOM 469 C CA . THR A 1 65 ? -21.566 17.542 11.046 1.00 92.44 65 THR A CA 1
ATOM 470 C C . THR A 1 65 ? -22.567 18.028 9.993 1.00 92.44 65 THR A C 1
ATOM 472 O O . THR A 1 65 ? -23.199 19.078 10.187 1.00 92.44 65 THR A O 1
ATOM 475 N N . ILE A 1 66 ? -22.732 17.268 8.904 1.00 89.44 66 ILE A N 1
ATOM 476 C CA . ILE A 1 66 ? -23.699 17.543 7.836 1.00 89.44 66 ILE A CA 1
ATOM 477 C C . ILE A 1 66 ? -24.935 16.636 7.986 1.00 89.44 66 ILE A C 1
ATOM 479 O O . ILE A 1 66 ? -24.784 15.454 8.289 1.00 89.44 66 ILE A O 1
ATOM 483 N N . PRO A 1 67 ? -26.160 17.162 7.795 1.00 85.88 67 PRO A N 1
ATOM 484 C CA . PRO A 1 67 ? -27.394 16.396 7.999 1.00 85.88 67 PRO A CA 1
ATOM 485 C C . PRO A 1 67 ? -27.739 15.444 6.841 1.00 85.88 67 PRO A C 1
ATOM 487 O O . PRO A 1 67 ? -28.577 14.562 7.007 1.00 85.88 67 PRO A O 1
ATOM 490 N N . GLY A 1 68 ? -27.137 15.635 5.664 1.00 90.06 68 GLY A N 1
ATOM 491 C CA . GLY A 1 68 ? -27.410 14.855 4.457 1.00 90.06 68 GLY A CA 1
ATOM 492 C C . GLY A 1 68 ? -26.228 14.002 4.002 1.00 90.06 68 GLY A C 1
ATOM 493 O O . GLY A 1 68 ? -25.153 14.006 4.599 1.00 90.06 68 GLY A O 1
ATOM 494 N N . PHE A 1 69 ? -26.423 13.282 2.895 1.00 92.94 69 PHE A N 1
ATOM 495 C CA . PHE A 1 69 ? -25.344 12.505 2.284 1.00 92.94 69 PHE A CA 1
ATOM 496 C C . PHE A 1 69 ? -24.272 13.410 1.668 1.00 92.94 69 PHE A C 1
ATOM 498 O O . PHE A 1 69 ? -23.082 13.165 1.858 1.00 92.94 69 PHE A O 1
ATOM 505 N N . PHE A 1 70 ? -24.698 14.451 0.948 1.00 94.88 70 PHE A N 1
ATOM 506 C CA . PHE A 1 70 ? -23.826 15.470 0.372 1.00 94.88 70 PHE A CA 1
ATOM 507 C C . PHE A 1 70 ? -23.921 16.770 1.175 1.00 94.88 70 PHE A C 1
ATOM 509 O O . PHE A 1 70 ? -24.997 17.084 1.688 1.00 94.88 70 PHE A O 1
ATOM 516 N N . PRO A 1 71 ? -22.821 17.532 1.270 1.00 92.62 71 PRO A N 1
ATOM 517 C CA . PRO A 1 71 ? -22.860 18.871 1.838 1.00 92.62 71 PRO A CA 1
ATOM 518 C C . PRO A 1 71 ? -23.610 19.841 0.912 1.00 92.62 71 PRO A C 1
ATOM 520 O O . PRO A 1 71 ? -23.514 19.735 -0.313 1.00 92.62 71 PRO A O 1
ATOM 523 N N . ASP A 1 72 ? -24.313 20.818 1.488 1.00 94.31 72 ASP A N 1
ATOM 524 C CA . ASP A 1 72 ? -24.948 21.891 0.720 1.00 94.31 72 ASP A CA 1
ATOM 525 C C . ASP A 1 72 ? -23.917 22.970 0.359 1.00 94.31 72 ASP A C 1
ATOM 527 O O . ASP A 1 72 ? -23.515 23.783 1.191 1.00 94.31 72 ASP A O 1
ATOM 531 N N . LEU A 1 73 ? -23.487 23.002 -0.904 1.00 94.00 73 LEU A N 1
ATOM 532 C CA . LEU A 1 73 ? -22.497 23.974 -1.384 1.00 94.00 73 LEU A CA 1
ATOM 533 C C . LEU A 1 73 ? -23.040 25.405 -1.512 1.00 94.00 73 LEU A C 1
ATOM 535 O O . LEU A 1 73 ? -22.278 26.311 -1.838 1.00 94.00 73 LEU A O 1
ATOM 539 N N . THR A 1 74 ? -24.328 25.631 -1.255 1.00 95.75 74 THR A N 1
ATOM 540 C CA . THR A 1 74 ? -24.901 26.978 -1.130 1.00 95.75 74 THR A CA 1
ATOM 541 C C . THR A 1 74 ? -24.886 27.482 0.315 1.00 95.75 74 THR A C 1
ATOM 543 O O . THR A 1 74 ? -25.002 28.685 0.548 1.00 95.75 74 THR A O 1
ATOM 546 N N . SER A 1 75 ? -24.672 26.587 1.285 1.00 96.50 75 SER A N 1
ATOM 547 C CA . SER A 1 75 ? -24.581 26.897 2.710 1.00 96.50 75 SER A CA 1
ATOM 548 C C . SER A 1 75 ? -23.138 27.251 3.100 1.00 96.50 75 SER A C 1
ATOM 550 O O . SER A 1 75 ? -22.254 26.387 3.078 1.00 96.50 75 SER A O 1
ATOM 552 N N . PRO A 1 76 ? -22.862 28.491 3.557 1.00 96.50 76 PRO A N 1
ATOM 553 C CA . PRO A 1 76 ? -21.533 28.865 4.044 1.00 96.50 76 PRO A CA 1
ATOM 554 C C . PRO A 1 76 ? -21.055 27.985 5.205 1.00 96.50 76 PRO A C 1
ATOM 556 O O . PRO A 1 76 ? -19.864 27.702 5.324 1.00 96.50 76 PRO A O 1
ATOM 559 N N . ARG A 1 77 ? -21.985 27.511 6.044 1.00 95.62 77 ARG A N 1
ATOM 560 C CA . ARG A 1 77 ? -21.689 26.598 7.155 1.00 95.62 77 ARG A CA 1
ATOM 561 C C . ARG A 1 77 ? -21.111 25.280 6.644 1.00 95.62 77 ARG A C 1
ATOM 563 O O . ARG A 1 77 ? -20.084 24.836 7.149 1.00 95.62 77 ARG A O 1
ATOM 570 N N . ASP A 1 78 ? -21.744 24.671 5.647 1.00 95.06 78 ASP A N 1
ATOM 571 C CA . ASP A 1 78 ? -21.331 23.370 5.112 1.00 95.06 78 ASP A CA 1
ATOM 572 C C . ASP A 1 78 ? -20.009 23.473 4.340 1.00 95.06 78 ASP A C 1
ATOM 574 O O . ASP A 1 78 ? -19.183 22.559 4.399 1.00 95.06 78 ASP A O 1
ATOM 578 N N . ILE A 1 79 ? -19.755 24.607 3.678 1.00 95.31 79 ILE A N 1
ATOM 579 C CA . ILE A 1 79 ? -18.447 24.911 3.077 1.00 95.31 79 ILE A CA 1
ATOM 580 C C . ILE A 1 79 ? -17.362 24.978 4.160 1.00 95.31 79 ILE A C 1
ATOM 582 O O . ILE A 1 79 ? -16.324 24.328 4.036 1.00 95.31 79 ILE A O 1
ATOM 586 N N . VAL A 1 80 ? -17.595 25.724 5.246 1.00 95.94 80 VAL A N 1
ATOM 587 C CA . VAL A 1 80 ? -16.629 25.843 6.352 1.00 95.94 80 VAL A CA 1
ATOM 588 C C . VAL A 1 80 ? -16.358 24.486 7.003 1.00 95.94 80 VAL A C 1
ATOM 590 O O . VAL A 1 80 ? -15.202 24.165 7.275 1.00 95.94 80 VAL A O 1
ATOM 593 N N . LEU A 1 81 ? -17.387 23.661 7.209 1.00 94.50 81 LEU A N 1
ATOM 594 C CA . LEU A 1 81 ? -17.234 22.316 7.773 1.00 94.50 81 LEU A CA 1
ATOM 595 C C . LEU A 1 81 ? -16.415 21.390 6.864 1.00 94.50 81 LEU A C 1
ATOM 597 O O . LEU A 1 81 ? -15.568 20.645 7.357 1.00 94.50 81 LEU A O 1
ATOM 601 N N . GLN A 1 82 ? -16.600 21.469 5.545 1.00 94.62 82 GLN A N 1
ATOM 602 C CA . GLN A 1 82 ? -15.764 20.733 4.595 1.00 94.62 82 GLN A CA 1
ATOM 603 C C . GLN A 1 82 ? -14.305 21.189 4.635 1.00 94.62 82 GLN A C 1
ATOM 605 O O . GLN A 1 82 ? -13.404 20.354 4.682 1.00 94.62 82 GLN A O 1
ATOM 610 N N . LEU A 1 83 ? -14.054 22.500 4.661 1.00 95.81 83 LEU A N 1
ATOM 611 C CA . LEU A 1 83 ? -12.695 23.033 4.781 1.00 95.81 83 LEU A CA 1
ATOM 612 C C . LEU A 1 83 ? -12.045 22.605 6.105 1.00 95.81 83 LEU A C 1
ATOM 614 O O . LEU A 1 83 ? -10.884 22.195 6.117 1.00 95.81 83 LEU A O 1
ATOM 618 N N . ALA A 1 84 ? -12.802 22.619 7.205 1.00 97.06 84 ALA A N 1
ATOM 619 C CA . ALA A 1 84 ? -12.342 22.121 8.497 1.00 97.06 84 ALA A CA 1
ATOM 620 C C . ALA A 1 84 ? -11.989 20.625 8.438 1.00 97.06 84 ALA A C 1
ATOM 622 O O . ALA A 1 84 ? -10.950 20.226 8.968 1.00 97.06 84 ALA A O 1
ATOM 623 N N . LEU A 1 85 ? -12.795 19.802 7.754 1.00 97.12 85 LEU A N 1
ATOM 624 C CA . LEU A 1 85 ? -12.486 18.387 7.536 1.00 97.12 85 LEU A CA 1
ATOM 625 C C . LEU A 1 85 ? -11.195 18.209 6.731 1.00 97.12 85 LEU A C 1
ATOM 627 O O . LEU A 1 85 ? -10.369 17.380 7.101 1.00 97.12 85 LEU A O 1
ATOM 631 N N . VAL A 1 86 ? -10.986 18.988 5.667 1.00 97.31 86 VAL A N 1
ATOM 632 C CA . VAL A 1 86 ? -9.755 18.930 4.860 1.00 97.31 86 VAL A CA 1
ATOM 633 C C . VAL A 1 86 ? -8.524 19.265 5.708 1.00 97.31 86 VAL A C 1
ATOM 635 O O . VAL A 1 86 ? -7.534 18.532 5.672 1.00 97.31 86 VAL A O 1
ATOM 638 N N . VAL A 1 87 ? -8.585 20.320 6.527 1.00 97.94 87 VAL A N 1
ATOM 639 C CA . VAL A 1 87 ? -7.494 20.675 7.453 1.00 97.94 87 VAL A CA 1
ATOM 640 C C . VAL A 1 87 ? -7.279 19.580 8.505 1.00 97.94 87 VAL A C 1
ATOM 642 O O . VAL A 1 87 ? -6.137 19.222 8.794 1.00 97.94 87 VAL A O 1
ATOM 645 N N . SER A 1 88 ? -8.359 18.998 9.035 1.00 98.25 88 SER A N 1
ATOM 646 C CA . SER A 1 88 ? -8.306 17.873 9.977 1.00 98.25 88 SER A CA 1
ATOM 647 C C . SER A 1 88 ? -7.649 16.634 9.368 1.00 98.25 88 SER A C 1
ATOM 649 O O . SER A 1 88 ? -6.787 16.031 10.003 1.00 98.25 88 SER A O 1
ATOM 651 N N . LEU A 1 89 ? -7.998 16.278 8.130 1.00 97.94 89 LEU A N 1
ATOM 652 C CA . LEU A 1 89 ? -7.383 15.172 7.393 1.00 97.94 89 LEU A CA 1
ATOM 653 C C . LEU A 1 89 ? -5.899 15.431 7.126 1.00 97.94 89 LEU A C 1
ATOM 655 O O . LEU A 1 89 ? -5.085 14.521 7.256 1.00 97.94 89 LEU A O 1
ATOM 659 N N . GLY A 1 90 ? -5.527 16.676 6.826 1.00 97.62 90 GLY A N 1
ATOM 660 C CA . GLY A 1 90 ? -4.130 17.088 6.724 1.00 97.62 90 GLY A CA 1
ATOM 661 C C . GLY A 1 90 ? -3.349 16.911 8.031 1.00 97.62 90 GLY A C 1
ATOM 662 O O . GLY A 1 90 ? -2.238 16.375 8.029 1.00 97.62 90 GLY A O 1
ATOM 663 N N . LEU A 1 91 ? -3.936 17.310 9.164 1.00 98.25 91 LEU A N 1
ATOM 664 C CA . LEU A 1 91 ? -3.343 17.108 10.491 1.00 98.25 91 LEU A CA 1
ATOM 665 C C . LEU A 1 91 ? -3.245 15.618 10.855 1.00 98.25 91 LEU A C 1
ATOM 667 O O . LEU A 1 91 ? -2.229 15.189 11.408 1.00 98.25 91 LEU A O 1
ATOM 671 N N . LEU A 1 92 ? -4.282 14.840 10.535 1.00 98.19 92 LEU A N 1
ATOM 672 C CA . LEU A 1 92 ? -4.323 13.389 10.708 1.00 98.19 92 LEU A CA 1
ATOM 673 C C . LEU A 1 92 ? -3.212 12.716 9.906 1.00 98.19 92 LEU A C 1
ATOM 675 O O . LEU A 1 92 ? -2.437 11.953 10.474 1.00 98.19 92 LEU A O 1
ATOM 679 N N . ALA A 1 93 ? -3.076 13.051 8.621 1.00 97.31 93 ALA A N 1
ATOM 680 C CA . ALA A 1 93 ? -2.029 12.516 7.761 1.00 97.31 93 ALA A CA 1
ATOM 681 C C . ALA A 1 93 ? -0.632 12.824 8.304 1.00 97.31 93 ALA A C 1
ATOM 683 O O . ALA A 1 93 ? 0.205 11.930 8.401 1.00 97.31 93 ALA A O 1
ATOM 684 N N . ARG A 1 94 ? -0.386 14.060 8.751 1.00 96.94 94 ARG A N 1
ATOM 685 C CA . ARG A 1 94 ? 0.898 14.437 9.363 1.00 96.94 94 ARG A CA 1
ATOM 686 C C . ARG A 1 94 ? 1.169 13.680 10.658 1.00 96.94 94 ARG A C 1
ATOM 688 O O . ARG A 1 94 ? 2.290 13.237 10.880 1.00 96.94 94 ARG A O 1
ATOM 695 N N . SER A 1 95 ? 0.152 13.518 11.497 1.00 97.81 95 SER A N 1
ATOM 696 C CA . SER A 1 95 ? 0.262 12.801 12.770 1.00 97.81 95 SER A CA 1
ATOM 697 C C . SER A 1 95 ? 0.514 11.311 12.556 1.00 97.81 95 SER A C 1
ATOM 699 O O . SER A 1 95 ? 1.365 10.733 13.227 1.00 97.81 95 SER A O 1
ATOM 701 N N . TYR A 1 96 ? -0.165 10.713 11.577 1.00 97.12 96 TYR A N 1
ATOM 702 C CA . TYR A 1 96 ? 0.059 9.340 11.148 1.00 97.12 96 TYR A CA 1
ATOM 703 C C . TYR A 1 96 ? 1.486 9.154 10.634 1.00 97.12 96 TYR A C 1
ATOM 705 O O . TYR A 1 96 ? 2.210 8.337 11.188 1.00 97.12 96 TYR A O 1
ATOM 713 N N . LEU A 1 97 ? 1.922 9.968 9.664 1.00 94.75 97 LEU A N 1
ATOM 714 C CA . LEU A 1 97 ? 3.258 9.865 9.071 1.00 94.75 97 LEU A CA 1
ATOM 715 C C . LEU A 1 97 ? 4.370 10.039 10.107 1.00 94.75 97 LEU A C 1
ATOM 717 O O . LEU A 1 97 ? 5.323 9.274 10.082 1.00 94.75 97 LEU A O 1
ATOM 721 N N . VAL A 1 98 ? 4.239 10.992 11.039 1.00 94.88 98 VAL A N 1
ATOM 722 C CA . VAL A 1 98 ? 5.208 11.170 12.136 1.00 94.88 98 VAL A CA 1
ATOM 723 C C . VAL A 1 98 ? 5.205 9.970 13.083 1.00 94.88 98 VAL A C 1
ATOM 725 O O . VAL A 1 98 ? 6.260 9.550 13.546 1.00 94.88 98 VAL A O 1
ATOM 728 N N . TYR A 1 99 ? 4.034 9.409 13.394 1.00 94.75 99 TYR A N 1
ATOM 729 C CA . TYR A 1 99 ? 3.942 8.261 14.293 1.00 94.75 99 TYR A CA 1
ATOM 730 C C . TYR A 1 99 ? 4.469 6.972 13.651 1.00 94.75 99 TYR A C 1
ATOM 732 O O . TYR A 1 99 ? 5.096 6.172 14.337 1.00 94.75 99 TYR A O 1
ATOM 740 N N . THR A 1 100 ? 4.256 6.768 12.350 1.00 93.31 100 THR A N 1
ATOM 741 C CA . THR A 1 100 ? 4.715 5.585 11.605 1.00 93.31 100 THR A CA 1
ATOM 742 C C . THR A 1 100 ? 6.072 5.777 10.929 1.00 93.31 100 THR A C 1
ATOM 744 O O . THR A 1 100 ? 6.485 4.921 10.154 1.00 93.31 100 THR A O 1
ATOM 747 N N . GLU A 1 101 ? 6.762 6.889 11.184 1.00 90.38 101 GLU A N 1
ATOM 748 C CA . GLU A 1 101 ? 8.065 7.175 10.589 1.00 90.38 101 GLU A CA 1
ATOM 749 C C . GLU A 1 101 ? 9.102 6.137 11.041 1.00 90.38 101 GLU A C 1
ATOM 751 O O . GLU A 1 101 ? 9.254 5.853 12.236 1.00 90.38 101 GLU A O 1
ATOM 756 N N . TYR A 1 102 ? 9.823 5.584 10.067 1.00 88.19 102 TYR A N 1
ATOM 757 C CA . TYR A 1 102 ? 10.965 4.704 10.285 1.00 88.19 102 TYR A CA 1
ATOM 758 C C . TYR A 1 102 ? 12.250 5.444 9.949 1.00 88.19 102 TYR A C 1
ATOM 760 O O . TYR A 1 102 ? 12.321 6.111 8.915 1.00 88.19 102 TYR A O 1
ATOM 768 N N . ALA A 1 103 ? 13.247 5.305 10.820 1.00 89.75 103 ALA A N 1
ATOM 769 C CA . ALA A 1 103 ? 14.574 5.852 10.589 1.00 89.75 103 ALA A CA 1
ATOM 770 C C . ALA A 1 103 ? 15.292 5.084 9.474 1.00 89.75 103 ALA A C 1
ATOM 772 O O . ALA A 1 103 ? 15.056 3.892 9.311 1.00 89.75 103 ALA A O 1
ATOM 773 N N . ASP A 1 104 ? 16.178 5.759 8.745 1.00 87.75 104 ASP A N 1
ATOM 774 C CA . ASP A 1 104 ? 16.760 5.220 7.509 1.00 87.75 104 ASP A CA 1
ATOM 775 C C . ASP A 1 104 ? 17.817 4.129 7.736 1.00 87.75 104 ASP A C 1
ATOM 777 O O . ASP A 1 104 ? 18.036 3.289 6.862 1.00 87.75 104 ASP A O 1
ATOM 781 N N . THR A 1 105 ? 18.443 4.109 8.917 1.00 90.81 105 THR A N 1
ATOM 782 C CA . THR A 1 105 ? 19.505 3.157 9.270 1.00 90.81 105 THR A CA 1
ATOM 783 C C . THR A 1 105 ? 19.034 2.142 10.306 1.00 90.81 105 THR A C 1
ATOM 785 O O . THR A 1 105 ? 18.164 2.423 11.140 1.00 90.81 105 THR A O 1
ATOM 788 N N . PHE A 1 106 ? 19.641 0.951 10.312 1.00 90.44 106 PHE A N 1
ATOM 789 C CA . PHE A 1 106 ? 19.321 -0.080 11.307 1.00 90.44 106 PHE A CA 1
ATOM 790 C C . PHE A 1 106 ? 19.560 0.386 12.748 1.00 90.44 106 PHE A C 1
ATOM 792 O O . PHE A 1 106 ? 18.780 0.048 13.641 1.00 90.44 106 PHE A O 1
ATOM 799 N N . ASP A 1 107 ? 20.617 1.158 12.993 1.00 91.56 107 ASP A N 1
ATOM 800 C CA . ASP A 1 107 ? 20.951 1.625 14.340 1.00 91.56 107 ASP A CA 1
ATOM 801 C C . ASP A 1 107 ? 19.980 2.697 14.829 1.00 91.56 107 ASP A C 1
ATOM 803 O O . ASP A 1 107 ? 19.512 2.630 15.968 1.00 91.56 107 ASP A O 1
ATOM 807 N N . ALA A 1 108 ? 19.583 3.623 13.954 1.00 92.19 108 ALA A N 1
ATOM 808 C CA . ALA A 1 108 ? 18.559 4.605 14.283 1.00 92.19 108 ALA A CA 1
ATOM 809 C C . ALA A 1 108 ? 17.185 3.943 14.496 1.00 92.19 108 ALA A C 1
ATOM 811 O O . ALA A 1 108 ? 16.439 4.346 15.393 1.00 92.19 108 ALA A O 1
ATOM 812 N N . LEU A 1 109 ? 16.865 2.883 13.744 1.00 90.94 109 LEU A N 1
ATOM 813 C CA . LEU A 1 109 ? 15.639 2.108 13.937 1.00 90.94 109 LEU A CA 1
ATOM 814 C C . LEU A 1 109 ? 15.613 1.433 15.322 1.00 90.94 109 LEU A C 1
ATOM 816 O O . LEU A 1 109 ? 14.643 1.584 16.069 1.00 90.94 109 LEU A O 1
ATOM 820 N N . LYS A 1 110 ? 16.705 0.758 15.710 1.00 91.44 110 LYS A N 1
ATOM 821 C CA . LYS A 1 110 ? 16.858 0.157 17.049 1.00 91.44 110 LYS A CA 1
ATOM 822 C C . LYS A 1 110 ? 16.784 1.213 18.157 1.00 91.44 110 LYS A C 1
ATOM 824 O O . LYS A 1 110 ? 16.139 0.985 19.182 1.00 91.44 110 LYS A O 1
ATOM 829 N N . ALA A 1 111 ? 17.408 2.376 17.957 1.00 91.50 111 ALA A N 1
ATOM 830 C CA . ALA A 1 111 ? 17.345 3.486 18.903 1.00 91.50 111 ALA A CA 1
ATOM 831 C C . ALA A 1 111 ? 15.907 4.007 19.064 1.00 91.50 111 ALA A C 1
ATOM 833 O O . ALA A 1 111 ? 15.449 4.188 20.194 1.00 91.50 111 ALA A O 1
ATOM 834 N N . SER A 1 112 ? 15.158 4.163 17.967 1.00 90.06 112 SER A N 1
ATOM 835 C CA . SER A 1 112 ? 13.750 4.577 17.995 1.00 90.06 112 SER A CA 1
ATOM 836 C C . SER A 1 112 ? 12.893 3.635 18.846 1.00 90.06 112 SER A C 1
ATOM 838 O O . SER A 1 112 ? 12.152 4.106 19.709 1.00 90.06 112 SER A O 1
ATOM 840 N N . MET A 1 113 ? 13.053 2.316 18.699 1.00 91.31 113 MET A N 1
ATOM 841 C CA . MET A 1 113 ? 12.308 1.325 19.492 1.00 91.31 113 MET A CA 1
ATOM 842 C C . MET A 1 113 ? 12.479 1.513 21.001 1.00 91.31 113 MET A C 1
ATOM 844 O O . MET A 1 113 ? 11.533 1.339 21.770 1.00 91.31 113 MET A O 1
ATOM 848 N N . SER A 1 114 ? 13.681 1.903 21.436 1.00 87.44 114 SER A N 1
ATOM 849 C CA . SER A 1 114 ? 13.979 2.155 22.848 1.00 87.44 114 SER A CA 1
ATOM 850 C C . SER A 1 114 ? 13.205 3.354 23.416 1.00 87.44 114 SER A C 1
ATOM 852 O O . SER A 1 114 ? 12.953 3.410 24.621 1.00 87.44 114 SER A O 1
ATOM 854 N N . GLY A 1 115 ? 12.760 4.279 22.562 1.00 86.56 115 GLY A N 1
ATOM 855 C CA . GLY A 1 115 ? 11.944 5.434 22.932 1.00 86.56 115 GLY A CA 1
ATOM 856 C C . GLY A 1 115 ? 10.455 5.122 23.119 1.00 86.56 115 GLY A C 1
ATOM 857 O O . GLY A 1 115 ? 9.753 5.893 23.773 1.00 86.56 115 GLY A O 1
ATOM 858 N N . HIS A 1 116 ? 9.960 3.985 22.615 1.00 89.62 116 HIS A N 1
ATOM 859 C CA . HIS A 1 116 ? 8.533 3.650 22.620 1.00 89.62 116 HIS A CA 1
ATOM 860 C C . HIS A 1 116 ? 8.213 2.494 23.587 1.00 89.62 116 HIS A C 1
ATOM 862 O O . HIS A 1 116 ? 8.676 1.372 23.381 1.00 89.62 116 HIS A O 1
ATOM 868 N N . PRO A 1 117 ? 7.378 2.699 24.631 1.00 92.44 117 PRO A N 1
ATOM 869 C CA . PRO A 1 117 ? 7.096 1.666 25.634 1.00 92.44 117 PRO A CA 1
ATOM 870 C C . PRO A 1 117 ? 6.543 0.352 25.067 1.00 92.44 117 PRO A C 1
ATOM 872 O O . PRO A 1 117 ? 6.976 -0.720 25.489 1.00 92.44 117 PRO A O 1
ATOM 875 N N . LEU A 1 118 ? 5.620 0.434 24.101 1.00 93.62 118 LEU A N 1
ATOM 876 C CA . LEU A 1 118 ? 5.044 -0.739 23.436 1.00 93.62 118 LEU A CA 1
ATOM 877 C C . LEU A 1 118 ? 6.119 -1.547 22.705 1.00 93.62 118 LEU A C 1
ATOM 879 O O . LEU A 1 118 ? 6.152 -2.769 22.807 1.00 93.62 118 LEU A O 1
ATOM 883 N N . GLU A 1 119 ? 7.011 -0.869 21.992 1.00 95.56 119 GLU A N 1
ATOM 884 C CA . GLU A 1 119 ? 8.039 -1.515 21.181 1.00 95.56 119 GLU A CA 1
ATOM 885 C C . GLU A 1 119 ? 9.149 -2.094 22.036 1.00 95.56 119 GLU A C 1
ATOM 887 O O . GLU A 1 119 ? 9.573 -3.213 21.781 1.00 95.56 119 GLU A O 1
ATOM 892 N N . ARG A 1 120 ? 9.556 -1.404 23.107 1.00 96.06 120 ARG A N 1
ATOM 893 C CA . ARG A 1 120 ? 10.451 -1.984 24.116 1.00 96.06 120 ARG A CA 1
ATOM 894 C C . ARG A 1 120 ? 9.898 -3.289 24.672 1.00 96.06 120 ARG A C 1
ATOM 896 O O . ARG A 1 120 ? 10.626 -4.273 24.794 1.00 96.06 120 ARG A O 1
ATOM 903 N N . TRP A 1 121 ? 8.609 -3.301 25.010 1.00 97.00 121 TRP A N 1
ATOM 904 C CA . TRP A 1 121 ? 7.963 -4.509 25.503 1.00 97.00 121 TRP A CA 1
ATOM 905 C C . TRP A 1 121 ? 7.914 -5.596 24.423 1.00 97.00 121 TRP A C 1
ATOM 907 O O . TRP A 1 121 ? 8.364 -6.710 24.690 1.00 97.00 121 TRP A O 1
ATOM 917 N N . LEU A 1 122 ? 7.461 -5.280 23.204 1.00 97.69 122 LEU A N 1
ATOM 918 C CA . LEU A 1 122 ? 7.431 -6.222 22.077 1.00 97.69 122 LEU A CA 1
ATOM 919 C C . LEU A 1 122 ? 8.823 -6.803 21.793 1.00 97.69 122 LEU A C 1
ATOM 921 O O . LEU A 1 122 ? 8.983 -8.020 21.755 1.00 97.69 122 LEU A O 1
ATOM 925 N N . ALA A 1 123 ? 9.850 -5.962 21.701 1.00 97.25 123 ALA A N 1
ATOM 926 C CA . ALA A 1 123 ? 11.231 -6.371 21.459 1.00 97.25 123 ALA A CA 1
ATOM 927 C C . ALA A 1 123 ? 11.740 -7.367 22.512 1.00 97.25 123 ALA A C 1
ATOM 929 O O . ALA A 1 123 ? 12.510 -8.271 22.197 1.00 97.25 123 ALA A O 1
ATOM 930 N N . SER A 1 124 ? 11.273 -7.252 23.761 1.00 97.00 124 SER A N 1
ATOM 931 C CA . SER A 1 124 ? 11.648 -8.170 24.841 1.00 97.00 124 SER A CA 1
ATOM 932 C C . SER A 1 124 ? 11.013 -9.567 24.732 1.00 97.00 124 SER A C 1
ATOM 934 O O . SER A 1 124 ? 11.491 -10.508 25.381 1.00 97.00 124 SER A O 1
ATOM 936 N N . VAL A 1 125 ? 9.944 -9.724 23.940 1.00 97.88 125 VAL A N 1
ATOM 937 C CA . VAL A 1 125 ? 9.148 -10.963 23.846 1.00 97.88 125 VAL A CA 1
ATOM 938 C C . VAL A 1 125 ? 9.124 -11.604 22.457 1.00 97.88 125 VAL A C 1
ATOM 940 O O . VAL A 1 125 ? 8.815 -12.796 22.362 1.00 97.88 125 VAL A O 1
ATOM 943 N N . LEU A 1 126 ? 9.442 -10.852 21.401 1.00 97.88 126 LEU A N 1
ATOM 944 C CA . LEU A 1 126 ? 9.466 -11.328 20.018 1.00 97.88 126 LEU A CA 1
ATOM 945 C C . LEU A 1 126 ? 10.727 -12.141 19.696 1.00 97.88 126 LEU A C 1
ATOM 947 O O . LEU A 1 126 ? 11.791 -11.922 20.270 1.00 97.88 126 LEU A O 1
ATOM 951 N N . ASN A 1 127 ? 10.596 -13.073 18.751 1.00 96.50 127 ASN A N 1
ATOM 952 C CA . ASN A 1 127 ? 11.700 -13.869 18.214 1.00 96.50 127 ASN A CA 1
ATOM 953 C C . ASN A 1 127 ? 12.725 -12.996 17.480 1.00 96.50 127 ASN A C 1
ATOM 955 O O . ASN A 1 127 ? 13.925 -13.174 17.665 1.00 96.50 127 ASN A O 1
ATOM 959 N N . HIS A 1 128 ? 12.240 -12.035 16.693 1.00 95.88 128 HIS A N 1
ATOM 960 C CA . HIS A 1 128 ? 13.042 -10.993 16.063 1.00 95.88 128 HIS A CA 1
ATOM 961 C C . HIS A 1 128 ? 12.725 -9.664 16.758 1.00 95.88 128 HIS A C 1
ATOM 963 O O . HIS A 1 128 ? 11.689 -9.066 16.477 1.00 95.88 128 HIS A O 1
ATOM 969 N N . PRO A 1 129 ? 13.568 -9.185 17.693 1.00 95.69 129 PRO A N 1
ATOM 970 C CA . PRO A 1 129 ? 13.258 -7.992 18.482 1.00 95.69 129 PRO A CA 1
ATOM 971 C C . PRO A 1 129 ? 12.958 -6.749 17.640 1.00 95.69 129 PRO A C 1
ATOM 973 O O . PRO A 1 129 ? 12.113 -5.945 18.019 1.00 95.69 129 PRO A O 1
ATOM 976 N N . ILE A 1 130 ? 13.627 -6.614 16.491 1.00 94.69 130 ILE A N 1
ATOM 977 C CA . ILE A 1 130 ? 13.465 -5.492 15.561 1.00 94.69 130 ILE A CA 1
ATOM 978 C C . ILE A 1 130 ? 12.056 -5.405 14.959 1.00 94.69 130 ILE A C 1
ATOM 980 O O . ILE A 1 130 ? 11.585 -4.303 14.712 1.00 94.69 130 ILE A O 1
ATOM 984 N N . ASP A 1 131 ? 11.328 -6.521 14.840 1.00 95.75 131 ASP A N 1
ATOM 985 C CA . ASP A 1 131 ? 9.944 -6.539 14.340 1.00 95.75 131 ASP A CA 1
ATOM 986 C C . ASP A 1 131 ? 8.964 -5.808 15.273 1.00 95.75 131 ASP A C 1
ATOM 988 O O . ASP A 1 131 ? 7.825 -5.526 14.900 1.00 95.75 131 ASP A O 1
ATOM 992 N N . ALA A 1 132 ? 9.394 -5.427 16.481 1.00 95.62 132 ALA A N 1
ATOM 993 C CA . ALA A 1 132 ? 8.615 -4.573 17.368 1.00 95.62 132 ALA A CA 1
ATOM 994 C C . ALA A 1 132 ? 8.186 -3.252 16.706 1.00 95.62 132 ALA A C 1
ATOM 996 O O . ALA A 1 132 ? 7.110 -2.746 17.031 1.00 95.62 132 ALA A O 1
ATOM 997 N N . ILE A 1 133 ? 8.964 -2.734 15.745 1.00 93.56 133 ILE A N 1
ATOM 998 C CA . ILE A 1 133 ? 8.623 -1.536 14.958 1.00 93.56 133 ILE A CA 1
ATOM 999 C C . ILE A 1 133 ? 7.321 -1.675 14.164 1.00 93.56 133 ILE A C 1
ATOM 1001 O O . ILE A 1 133 ? 6.695 -0.677 13.815 1.00 93.56 133 ILE A O 1
ATOM 1005 N N . PHE A 1 134 ? 6.852 -2.892 13.903 1.00 94.25 134 PHE A N 1
ATOM 1006 C CA . PHE A 1 134 ? 5.556 -3.113 13.266 1.00 94.25 134 PHE A CA 1
ATOM 1007 C C . PHE A 1 134 ? 4.379 -2.901 14.223 1.00 94.25 134 PHE A C 1
ATOM 1009 O O . PHE A 1 134 ? 3.260 -2.623 13.783 1.00 94.25 134 PHE A O 1
ATOM 1016 N N . GLY A 1 135 ? 4.624 -2.951 15.537 1.00 93.81 135 GLY A N 1
ATOM 1017 C CA . GLY A 1 135 ? 3.618 -2.690 16.561 1.00 93.81 135 GLY A CA 1
ATOM 1018 C C . GLY A 1 135 ? 2.996 -1.300 16.432 1.00 93.81 135 GLY A C 1
ATOM 1019 O O . GLY A 1 135 ? 1.773 -1.176 16.514 1.00 93.81 135 GLY A O 1
ATOM 1020 N N . ARG A 1 136 ? 3.802 -0.263 16.153 1.00 92.50 136 ARG A N 1
ATOM 1021 C CA . ARG A 1 136 ? 3.282 1.104 15.973 1.00 92.50 136 ARG A CA 1
ATOM 1022 C C . ARG A 1 136 ? 2.397 1.228 14.734 1.00 92.50 136 ARG A C 1
ATOM 1024 O O . ARG A 1 136 ? 1.344 1.844 14.823 1.00 92.50 136 ARG A O 1
ATOM 1031 N N . VAL A 1 137 ? 2.742 0.589 13.612 1.00 93.44 137 VAL A N 1
ATOM 1032 C CA . VAL A 1 137 ? 1.897 0.625 12.402 1.00 93.44 137 VAL A CA 1
ATOM 1033 C C . VAL A 1 137 ? 0.583 -0.115 12.630 1.00 93.44 137 VAL A C 1
ATOM 1035 O O . VAL A 1 137 ? -0.471 0.396 12.258 1.00 93.44 137 VAL A O 1
ATOM 1038 N N . CYS A 1 138 ? 0.607 -1.248 13.339 1.00 94.69 138 CYS A N 1
ATOM 1039 C CA . CYS A 1 138 ? -0.619 -1.948 13.731 1.00 94.69 138 CYS A CA 1
ATOM 1040 C C . CYS A 1 138 ? -1.542 -1.053 14.574 1.00 94.69 138 CYS A C 1
ATOM 1042 O O . CYS A 1 138 ? -2.748 -0.996 14.325 1.00 94.69 138 CYS A O 1
ATOM 1044 N N . VAL A 1 139 ? -0.984 -0.331 15.554 1.00 95.69 139 VAL A N 1
ATOM 1045 C CA . VAL A 1 139 ? -1.734 0.634 16.374 1.00 95.69 139 VAL A CA 1
ATOM 1046 C C . VAL A 1 139 ? -2.275 1.770 15.510 1.00 95.69 139 VAL A C 1
ATOM 1048 O O . VAL A 1 139 ? -3.467 2.062 15.577 1.00 95.69 139 VAL A O 1
ATOM 1051 N N . ALA A 1 140 ? -1.434 2.371 14.668 1.00 96.00 140 ALA A N 1
ATOM 1052 C CA . ALA A 1 140 ? -1.803 3.501 13.826 1.00 96.00 140 ALA A CA 1
ATOM 1053 C C . ALA A 1 140 ? -2.952 3.158 12.873 1.00 96.00 140 ALA A C 1
ATOM 1055 O O . ALA A 1 140 ? -3.948 3.875 12.815 1.00 96.00 140 ALA A O 1
ATOM 1056 N N . ASN A 1 141 ? -2.845 2.021 12.183 1.00 95.81 141 ASN A N 1
ATOM 1057 C CA . ASN A 1 141 ? -3.860 1.557 11.243 1.00 95.81 141 ASN A CA 1
ATOM 1058 C C . ASN A 1 141 ? -5.156 1.177 11.956 1.00 95.81 141 ASN A C 1
ATOM 1060 O O . ASN A 1 141 ? -6.234 1.457 11.441 1.00 95.81 141 ASN A O 1
ATOM 1064 N N . THR A 1 142 ? -5.075 0.607 13.163 1.00 96.56 142 THR A N 1
ATOM 1065 C CA . THR A 1 142 ? -6.273 0.339 13.972 1.00 96.56 142 THR A CA 1
ATOM 1066 C C . THR A 1 142 ? -6.966 1.645 14.359 1.00 96.56 142 THR A C 1
ATOM 1068 O O . THR A 1 142 ? -8.178 1.750 14.198 1.00 96.56 142 THR A O 1
ATOM 1071 N N . LEU A 1 143 ? -6.211 2.643 14.830 1.00 96.94 143 LEU A N 1
ATOM 1072 C CA . LEU A 1 143 ? -6.757 3.941 15.230 1.00 96.94 143 LEU A CA 1
ATOM 1073 C C . LEU A 1 143 ? -7.413 4.671 14.057 1.00 96.94 143 LEU A C 1
ATOM 1075 O O . LEU A 1 143 ? -8.520 5.164 14.227 1.00 96.94 143 LEU A O 1
ATOM 1079 N N . LEU A 1 144 ? -6.783 4.698 12.880 1.00 95.44 144 LEU A N 1
ATOM 1080 C CA . LEU A 1 144 ? -7.366 5.314 11.684 1.00 95.44 144 LEU A CA 1
ATOM 1081 C C . LEU A 1 144 ? -8.612 4.566 11.205 1.00 95.44 144 LEU A C 1
ATOM 1083 O O . LEU A 1 144 ? -9.673 5.162 11.019 1.00 95.44 144 LEU A O 1
ATOM 1087 N N . MET A 1 145 ? -8.475 3.260 10.972 1.00 97.31 145 MET A N 1
ATOM 1088 C CA . MET A 1 145 ? -9.459 2.513 10.194 1.00 97.31 145 MET A CA 1
ATOM 1089 C C . MET A 1 145 ? -10.661 2.075 11.017 1.00 97.31 145 MET A C 1
ATOM 1091 O O . MET A 1 145 ? -11.773 2.097 10.495 1.00 97.31 145 MET A O 1
ATOM 1095 N N . LEU A 1 146 ? -10.485 1.697 12.286 1.00 97.75 146 LEU A N 1
ATOM 1096 C CA . LEU A 1 146 ? -11.581 1.173 13.104 1.00 97.75 146 LEU A CA 1
ATOM 1097 C C . LEU A 1 146 ? -12.760 2.156 13.242 1.00 97.75 146 LEU A C 1
ATOM 1099 O O . LEU A 1 146 ? -13.872 1.764 12.885 1.00 97.75 146 LEU A O 1
ATOM 1103 N N . PRO A 1 147 ? -12.581 3.409 13.711 1.00 98.19 147 PRO A N 1
ATOM 1104 C CA . PRO A 1 147 ? -13.713 4.313 13.898 1.00 98.19 147 PRO A CA 1
ATOM 1105 C C . PRO A 1 147 ? -14.382 4.678 12.569 1.00 98.19 147 PRO A C 1
ATOM 1107 O O . PRO A 1 147 ? -15.607 4.690 12.489 1.00 98.19 147 PRO A O 1
ATOM 1110 N N . LEU A 1 148 ? -13.607 4.906 11.504 1.00 98.12 148 LEU A N 1
ATOM 1111 C CA . LEU A 1 148 ? -14.163 5.224 10.186 1.00 98.12 148 LEU A CA 1
ATOM 1112 C C . LEU A 1 148 ? -14.902 4.028 9.572 1.00 98.12 148 LEU A C 1
ATOM 1114 O O . LEU A 1 148 ? -15.956 4.215 8.974 1.00 98.12 148 LEU A O 1
ATOM 1118 N N . THR A 1 149 ? -14.409 2.801 9.762 1.00 98.06 149 THR A N 1
ATOM 1119 C CA . THR A 1 149 ? -15.110 1.588 9.306 1.00 98.06 149 THR A CA 1
ATOM 1120 C C . THR A 1 149 ? -16.424 1.408 10.061 1.00 98.06 149 THR A C 1
ATOM 1122 O O . THR A 1 149 ? -17.437 1.076 9.454 1.00 98.06 149 THR A O 1
ATOM 1125 N N . VAL A 1 150 ? -16.456 1.682 11.371 1.00 98.25 150 VAL A N 1
ATOM 1126 C CA . VAL A 1 150 ? -17.709 1.667 12.144 1.00 98.25 150 VAL A CA 1
ATOM 1127 C C . VAL A 1 150 ? -18.716 2.667 11.567 1.00 98.25 150 VAL A C 1
ATOM 1129 O O . VAL A 1 150 ? -19.871 2.299 11.362 1.00 98.25 150 VAL A O 1
ATOM 1132 N N . LEU A 1 151 ? -18.286 3.886 11.218 1.00 98.19 151 LEU A N 1
ATOM 1133 C CA . LEU A 1 151 ? -19.162 4.869 10.566 1.00 98.19 151 LEU A CA 1
ATOM 1134 C C . LEU A 1 151 ? -19.618 4.445 9.160 1.00 98.19 151 LEU A C 1
ATOM 1136 O O . LEU A 1 151 ? -20.698 4.836 8.723 1.00 98.19 151 LEU A O 1
ATOM 1140 N N . VAL A 1 152 ? -18.819 3.647 8.447 1.00 98.19 152 VAL A N 1
ATOM 1141 C CA . VAL A 1 152 ? -19.230 3.046 7.171 1.00 98.19 152 VAL A CA 1
ATOM 1142 C C . VAL A 1 152 ? -20.322 1.995 7.377 1.00 98.19 152 VAL A C 1
ATOM 1144 O O . VAL A 1 152 ? -21.257 1.911 6.584 1.00 98.19 152 VAL A O 1
ATOM 1147 N N . ILE A 1 153 ? -20.225 1.197 8.439 1.00 97.94 153 ILE A N 1
ATOM 1148 C CA . ILE A 1 153 ? -21.165 0.105 8.723 1.00 97.94 153 ILE A CA 1
ATOM 1149 C C . ILE A 1 153 ? -22.514 0.635 9.222 1.00 97.94 153 ILE A C 1
ATOM 1151 O O . ILE A 1 153 ? -23.553 0.063 8.896 1.00 97.94 153 ILE A O 1
ATOM 1155 N N . LEU A 1 154 ? -22.522 1.711 10.008 1.00 96.56 154 LEU A N 1
ATOM 1156 C CA . LEU A 1 154 ? -23.744 2.236 10.615 1.00 96.56 154 LEU A CA 1
ATOM 1157 C C . LEU A 1 154 ? -24.566 3.069 9.599 1.00 96.56 154 LEU A C 1
ATOM 1159 O O . LEU A 1 154 ? -24.040 4.018 9.015 1.00 96.56 154 LEU A O 1
ATOM 1163 N N . PRO A 1 155 ? -25.868 2.780 9.382 1.00 91.38 155 PRO A N 1
ATOM 1164 C CA . PRO A 1 155 ? -26.646 3.406 8.302 1.00 91.38 155 PRO A CA 1
ATOM 1165 C C . PRO A 1 155 ? -26.820 4.918 8.463 1.00 91.38 155 PRO A C 1
ATOM 1167 O O . PRO A 1 155 ? -26.788 5.653 7.484 1.00 91.38 155 PRO A O 1
ATOM 1170 N N . GLY A 1 156 ? -26.987 5.385 9.704 1.00 92.44 156 GLY A N 1
ATOM 1171 C CA . GLY A 1 156 ? -27.223 6.798 10.013 1.00 92.44 156 GLY A CA 1
ATOM 1172 C C . GLY A 1 156 ? -25.975 7.679 9.969 1.00 92.44 156 GLY A C 1
ATOM 1173 O O . GLY A 1 156 ? -26.096 8.892 10.081 1.00 92.44 156 GLY A O 1
ATOM 1174 N N . THR A 1 157 ? -24.787 7.090 9.825 1.00 96.12 157 THR A N 1
ATOM 1175 C CA . THR A 1 157 ? -23.517 7.829 9.812 1.00 96.12 157 THR A CA 1
ATOM 1176 C C . THR A 1 157 ? -22.861 7.857 8.438 1.00 96.12 157 THR A C 1
ATOM 1178 O O . THR A 1 157 ? -21.945 8.647 8.212 1.00 96.12 157 THR A O 1
ATOM 1181 N N . PHE A 1 158 ? -23.302 6.998 7.514 1.00 96.62 158 PHE A N 1
ATOM 1182 C CA . PHE A 1 158 ? -22.714 6.868 6.188 1.00 96.62 158 PHE A CA 1
ATOM 1183 C C . PHE A 1 158 ? -23.078 8.059 5.293 1.00 96.62 158 PHE A C 1
ATOM 1185 O O . PHE A 1 158 ? -24.222 8.227 4.876 1.00 96.62 158 PHE A O 1
ATOM 1192 N N . ASN A 1 159 ? -22.079 8.880 4.975 1.00 95.81 159 ASN A N 1
ATOM 1193 C CA . ASN A 1 159 ? -22.214 10.051 4.114 1.00 95.81 159 ASN A CA 1
ATOM 1194 C C . ASN A 1 159 ? -20.933 10.282 3.292 1.00 95.81 159 ASN A C 1
ATOM 1196 O O . ASN A 1 159 ? -19.923 9.593 3.470 1.00 95.81 159 ASN A O 1
ATOM 1200 N N . TYR A 1 160 ? -20.962 11.274 2.401 1.00 94.81 160 TYR A N 1
ATOM 1201 C CA . TYR A 1 160 ? -19.834 11.626 1.539 1.00 94.81 160 TYR A CA 1
ATOM 1202 C C . TYR A 1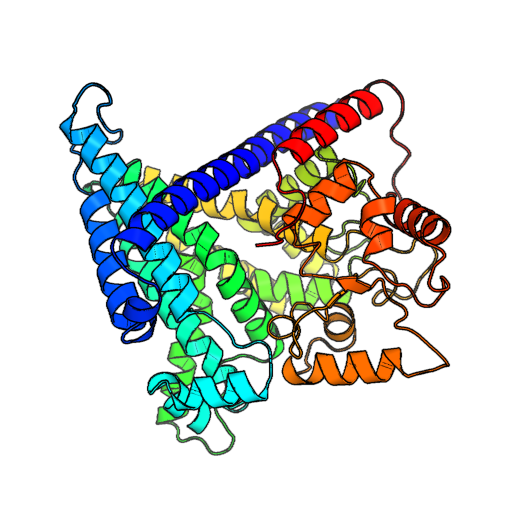 160 ? -18.544 11.944 2.316 1.00 94.81 160 TYR A C 1
ATOM 1204 O O . TYR A 1 160 ? -17.462 11.526 1.905 1.00 94.81 160 TYR A O 1
ATOM 1212 N N . LEU A 1 161 ? -18.635 12.630 3.461 1.00 96.06 161 LEU A N 1
ATOM 1213 C CA . LEU A 1 161 ? -17.471 12.980 4.280 1.00 96.06 161 LEU A CA 1
ATOM 1214 C C . LEU A 1 161 ? -16.834 11.745 4.928 1.00 96.06 161 LEU A C 1
ATOM 1216 O O . LEU A 1 161 ? -15.608 11.659 4.993 1.00 96.06 161 LEU A O 1
ATOM 1220 N N . VAL A 1 162 ? -17.643 10.768 5.355 1.00 97.62 162 VAL A N 1
ATOM 1221 C CA . VAL A 1 162 ? -17.146 9.469 5.845 1.00 97.62 162 VAL A CA 1
ATOM 1222 C C . VAL A 1 162 ? -16.431 8.711 4.738 1.00 97.62 162 VAL A C 1
ATOM 1224 O O . VAL A 1 162 ? -15.325 8.228 4.963 1.00 97.62 162 VAL A O 1
ATOM 1227 N N . ILE A 1 163 ? -17.017 8.643 3.538 1.00 96.25 163 ILE A N 1
ATOM 1228 C CA . ILE A 1 163 ? -16.385 7.998 2.377 1.00 96.25 163 ILE A CA 1
ATOM 1229 C C . ILE A 1 163 ? -15.038 8.657 2.073 1.00 96.25 163 ILE A C 1
ATOM 1231 O O . ILE A 1 163 ? -14.040 7.956 1.896 1.00 96.25 163 ILE A O 1
ATOM 1235 N N . PHE A 1 164 ? -14.994 9.991 2.044 1.00 95.94 164 PHE A N 1
ATOM 1236 C CA . PHE A 1 164 ? -13.780 10.751 1.761 1.00 95.94 164 PHE A CA 1
ATOM 1237 C C . PHE A 1 164 ? -12.696 10.528 2.826 1.00 95.94 164 PHE A C 1
ATOM 1239 O O . PHE A 1 164 ? -11.546 10.233 2.488 1.00 95.94 164 PHE A O 1
ATOM 1246 N N . ALA A 1 165 ? -13.056 10.590 4.111 1.00 97.31 165 ALA A N 1
ATOM 1247 C CA . ALA A 1 165 ? -12.127 10.348 5.213 1.00 97.31 165 ALA A CA 1
ATOM 1248 C C . ALA A 1 165 ? -11.629 8.894 5.247 1.00 97.31 165 ALA A C 1
ATOM 1250 O O . ALA A 1 165 ? -10.429 8.655 5.397 1.00 97.31 165 ALA A O 1
ATOM 1251 N N . HIS A 1 166 ? -12.522 7.919 5.057 1.00 97.50 166 HIS A N 1
ATOM 1252 C CA . HIS A 1 166 ? -12.176 6.499 5.024 1.00 97.50 166 HIS A CA 1
ATOM 1253 C C . HIS A 1 166 ? -11.274 6.166 3.830 1.00 97.50 166 HIS A C 1
ATOM 1255 O O . HIS A 1 166 ? -10.246 5.516 4.004 1.00 97.50 166 HIS A O 1
ATOM 1261 N N . ALA A 1 167 ? -11.591 6.661 2.628 1.00 95.50 167 ALA A N 1
ATOM 1262 C CA . ALA A 1 167 ? -10.749 6.485 1.444 1.00 95.50 167 ALA A CA 1
ATOM 1263 C C . ALA A 1 167 ? -9.368 7.136 1.618 1.00 95.50 167 ALA A C 1
ATOM 1265 O O . ALA A 1 167 ? -8.358 6.539 1.249 1.00 95.50 167 ALA A O 1
ATOM 1266 N N . THR A 1 168 ? -9.311 8.319 2.238 1.00 95.25 168 THR A N 1
ATOM 1267 C CA . THR A 1 168 ? -8.045 8.975 2.594 1.00 95.25 168 THR A CA 1
ATOM 1268 C C . THR A 1 168 ? -7.211 8.096 3.521 1.00 95.25 168 THR A C 1
ATOM 1270 O O . THR A 1 168 ? -6.029 7.886 3.261 1.00 95.25 168 THR A O 1
ATOM 1273 N N . CYS A 1 169 ? -7.816 7.541 4.575 1.00 95.81 169 CYS A N 1
ATOM 1274 C CA . CYS A 1 169 ? -7.112 6.681 5.525 1.00 95.81 169 CYS A CA 1
ATOM 1275 C C . CYS A 1 169 ? -6.670 5.353 4.897 1.00 95.81 169 CYS A C 1
ATOM 1277 O O . CYS A 1 169 ? -5.562 4.903 5.182 1.00 95.81 169 CYS A O 1
ATOM 1279 N N . LEU A 1 170 ? -7.475 4.772 3.998 1.00 94.00 170 LEU A N 1
ATOM 1280 C CA . LEU A 1 170 ? -7.075 3.611 3.200 1.00 94.00 170 LEU A CA 1
ATOM 1281 C C . LEU A 1 170 ? -5.824 3.914 2.372 1.00 94.00 170 LEU A C 1
ATOM 1283 O O . LEU A 1 170 ? -4.873 3.146 2.432 1.00 94.00 170 LEU A O 1
ATOM 1287 N N . LEU A 1 171 ? -5.807 5.028 1.630 1.00 91.88 171 LEU A N 1
ATOM 1288 C CA . LEU A 1 171 ? -4.671 5.415 0.784 1.00 91.88 171 LEU A CA 1
ATOM 1289 C C . LEU A 1 171 ? -3.422 5.759 1.607 1.00 91.88 171 LEU A C 1
ATOM 1291 O O . LEU A 1 171 ? -2.318 5.361 1.245 1.00 91.88 171 LEU A O 1
ATOM 1295 N N . LEU A 1 172 ? -3.597 6.465 2.723 1.00 91.06 172 LEU A N 1
ATOM 1296 C CA . LEU A 1 172 ? -2.518 6.847 3.631 1.00 91.06 172 LEU A CA 1
ATOM 1297 C C . LEU A 1 172 ? -1.881 5.627 4.310 1.00 91.06 172 LEU A C 1
ATOM 1299 O O . LEU A 1 172 ? -0.658 5.525 4.383 1.00 91.06 172 LEU A O 1
ATOM 1303 N N . GLY A 1 173 ? -2.712 4.698 4.789 1.00 87.75 173 GLY A N 1
ATOM 1304 C CA . GLY A 1 173 ? -2.261 3.478 5.450 1.00 87.75 173 GLY A CA 1
ATOM 1305 C C . GLY A 1 173 ? -1.758 2.401 4.493 1.00 87.75 173 GLY A C 1
ATOM 1306 O O . GLY A 1 173 ? -1.119 1.453 4.945 1.00 87.75 173 GLY A O 1
ATOM 1307 N N . LEU A 1 174 ? -2.012 2.544 3.188 1.00 85.38 174 LEU A N 1
ATOM 1308 C CA . LEU A 1 174 ? -1.759 1.519 2.180 1.00 85.38 174 LEU A CA 1
ATOM 1309 C C . LEU A 1 174 ? -0.302 1.056 2.167 1.00 85.38 174 LEU A C 1
ATOM 1311 O O . LEU A 1 174 ? -0.055 -0.139 2.286 1.00 85.38 174 LEU A O 1
ATOM 1315 N N . PHE A 1 175 ? 0.650 1.992 2.081 1.00 82.00 175 PHE A N 1
ATOM 1316 C CA . PHE A 1 175 ? 2.077 1.666 2.006 1.00 82.00 175 PHE A CA 1
ATOM 1317 C C . PHE A 1 175 ? 2.624 1.074 3.314 1.00 82.00 175 PHE A C 1
ATOM 1319 O O . PHE A 1 175 ? 3.183 -0.021 3.251 1.00 82.00 175 PHE A O 1
ATOM 1326 N N . PRO A 1 176 ? 2.451 1.699 4.501 1.00 87.38 176 PRO A N 1
ATOM 1327 C CA . PRO A 1 176 ? 2.918 1.085 5.743 1.00 87.38 176 PRO A CA 1
ATOM 1328 C C . PRO A 1 176 ? 2.262 -0.270 6.010 1.00 87.38 176 PRO A C 1
ATOM 1330 O O . PRO A 1 176 ? 2.956 -1.212 6.378 1.00 87.38 176 PRO A O 1
ATOM 1333 N N . GLN A 1 177 ? 0.947 -0.400 5.787 1.00 87.81 177 GLN A N 1
ATOM 1334 C CA . GLN A 1 177 ? 0.243 -1.672 5.961 1.00 87.81 177 GLN A CA 1
ATOM 1335 C C . GLN A 1 177 ? 0.763 -2.743 4.998 1.00 87.81 177 GLN A C 1
ATOM 1337 O O . GLN A 1 177 ? 0.951 -3.878 5.426 1.00 87.81 177 GLN A O 1
ATOM 1342 N N . GLU A 1 178 ? 0.992 -2.406 3.725 1.00 88.56 178 GLU A N 1
ATOM 1343 C CA . GLU A 1 178 ? 1.537 -3.343 2.738 1.00 88.56 178 GLU A CA 1
ATOM 1344 C C . GLU A 1 178 ? 2.902 -3.865 3.167 1.00 88.56 178 GLU A C 1
ATOM 1346 O O . GLU A 1 178 ? 3.105 -5.072 3.177 1.00 88.56 178 GLU A O 1
ATOM 1351 N N . ILE A 1 179 ? 3.803 -2.984 3.607 1.00 88.81 179 ILE A N 1
ATOM 1352 C CA . ILE A 1 179 ? 5.143 -3.380 4.054 1.00 88.81 179 ILE A CA 1
ATOM 1353 C C . ILE A 1 179 ? 5.051 -4.346 5.240 1.00 88.81 179 ILE A C 1
ATOM 1355 O O . ILE A 1 179 ? 5.683 -5.401 5.224 1.00 88.81 179 ILE A O 1
ATOM 1359 N N . VAL A 1 180 ? 4.245 -4.029 6.262 1.00 91.19 180 VAL A N 1
ATOM 1360 C CA . VAL A 1 180 ? 4.100 -4.920 7.427 1.00 91.19 180 VAL A CA 1
ATOM 1361 C C . VAL A 1 180 ? 3.456 -6.245 7.032 1.00 91.19 180 VAL A C 1
ATOM 1363 O O . VAL A 1 180 ? 3.879 -7.299 7.506 1.00 91.19 180 VAL A O 1
ATOM 1366 N N . GLU A 1 181 ? 2.429 -6.218 6.180 1.00 92.38 181 GLU A N 1
ATOM 1367 C CA . GLU A 1 181 ? 1.743 -7.433 5.745 1.00 92.38 181 GLU A CA 1
ATOM 1368 C C . GLU A 1 181 ? 2.676 -8.317 4.925 1.00 92.38 181 GLU A C 1
ATOM 1370 O O . GLU A 1 181 ? 2.786 -9.507 5.222 1.00 92.38 181 GLU A O 1
ATOM 1375 N N . HIS A 1 182 ? 3.415 -7.726 3.987 1.00 93.50 182 HIS A N 1
ATOM 1376 C CA . HIS A 1 182 ? 4.458 -8.383 3.212 1.00 93.50 182 HIS A CA 1
ATOM 1377 C C . HIS A 1 182 ? 5.451 -9.084 4.135 1.00 93.50 182 HIS A C 1
ATOM 1379 O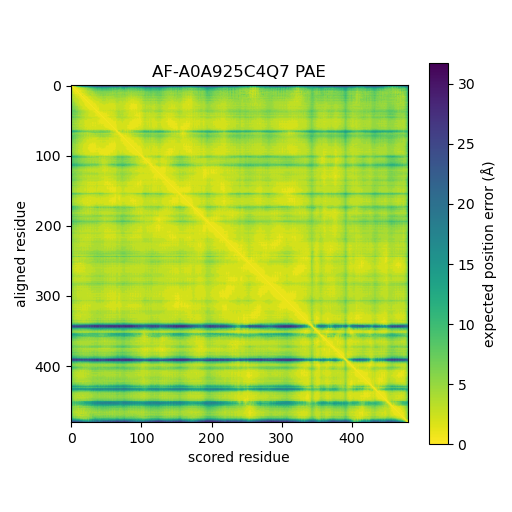 O . HIS A 1 182 ? 5.580 -10.307 4.040 1.00 93.50 182 HIS A O 1
ATOM 1385 N N . GLN A 1 183 ? 6.043 -8.387 5.110 1.00 93.69 183 GLN A N 1
ATOM 1386 C CA . GLN A 1 183 ? 6.971 -9.027 6.052 1.00 93.69 183 GLN A CA 1
ATOM 1387 C C . GLN A 1 183 ? 6.306 -10.126 6.885 1.00 93.69 183 GLN A C 1
ATOM 1389 O O . GLN A 1 183 ? 6.846 -11.224 7.045 1.00 93.69 183 GLN A O 1
ATOM 1394 N N . ASN A 1 184 ? 5.079 -9.893 7.349 1.00 94.81 184 ASN A N 1
ATOM 1395 C CA . ASN A 1 184 ? 4.339 -10.881 8.116 1.00 94.81 184 ASN A CA 1
ATOM 1396 C C . ASN A 1 184 ? 4.064 -12.174 7.337 1.00 94.81 184 ASN A C 1
ATOM 1398 O O . ASN A 1 184 ? 4.072 -13.250 7.936 1.00 94.81 184 ASN A O 1
ATOM 1402 N N . THR A 1 185 ? 3.829 -12.095 6.024 1.00 94.12 185 THR A N 1
ATOM 1403 C CA . THR A 1 185 ? 3.589 -13.296 5.210 1.00 94.12 185 THR A CA 1
ATOM 1404 C C . THR A 1 185 ? 4.806 -14.215 5.108 1.00 94.12 185 THR A C 1
ATOM 1406 O O . THR A 1 185 ? 4.615 -15.425 4.958 1.00 94.12 185 THR A O 1
ATOM 1409 N N . HIS A 1 186 ? 6.020 -13.668 5.247 1.00 93.94 186 HIS A N 1
ATOM 1410 C CA . HIS A 1 186 ? 7.279 -14.405 5.103 1.00 93.94 186 HIS A CA 1
ATOM 1411 C C . HIS A 1 186 ? 7.847 -14.901 6.428 1.00 93.94 186 HIS A C 1
ATOM 1413 O O . HIS A 1 186 ? 8.177 -16.081 6.544 1.00 93.94 186 HIS A O 1
ATOM 1419 N N . THR A 1 187 ? 7.930 -14.039 7.444 1.00 91.69 187 THR A N 1
ATOM 1420 C CA . THR A 1 187 ? 8.598 -14.377 8.717 1.00 91.69 187 THR A CA 1
ATOM 1421 C C . THR A 1 187 ? 7.685 -14.392 9.932 1.00 91.69 187 THR A C 1
ATOM 1423 O O . THR A 1 187 ? 8.117 -14.832 10.997 1.00 91.69 187 THR A O 1
ATOM 1426 N N . ARG A 1 188 ? 6.416 -13.994 9.776 1.00 93.94 188 ARG A N 1
ATOM 1427 C CA . ARG A 1 188 ? 5.429 -13.841 10.855 1.00 93.94 188 ARG A CA 1
ATOM 1428 C C . ARG A 1 188 ? 5.918 -12.912 11.976 1.00 93.94 188 ARG A C 1
ATOM 1430 O O . ARG A 1 188 ? 6.636 -13.329 12.885 1.00 93.94 188 ARG A O 1
ATOM 1437 N N . VAL A 1 189 ? 5.392 -11.690 11.982 1.00 94.56 189 VAL A N 1
ATOM 1438 C CA . VAL A 1 189 ? 5.822 -10.589 12.861 1.00 94.56 189 VAL A CA 1
ATOM 1439 C C . VAL A 1 189 ? 5.663 -10.915 14.351 1.00 94.56 189 VAL A C 1
ATOM 1441 O O . VAL A 1 189 ? 6.618 -10.806 15.117 1.00 94.56 189 VAL A O 1
ATOM 1444 N N . PHE A 1 190 ? 4.485 -11.367 14.803 1.00 96.81 190 PHE A N 1
ATOM 1445 C CA . PHE A 1 190 ? 4.236 -11.619 16.232 1.00 96.81 190 PHE A CA 1
ATOM 1446 C C . PHE A 1 190 ? 4.613 -13.046 16.650 1.00 96.81 190 PHE A C 1
ATOM 1448 O O . PHE A 1 190 ? 3.830 -13.781 17.264 1.00 96.81 190 PHE A O 1
ATOM 1455 N N . SER A 1 191 ? 5.834 -13.454 16.306 1.00 96.31 191 SER A N 1
ATOM 1456 C CA . SER A 1 191 ? 6.402 -14.743 16.701 1.00 96.31 191 SER A CA 1
ATOM 1457 C C . SER A 1 191 ? 7.085 -14.640 18.074 1.00 96.31 191 SER A C 1
ATOM 1459 O O . SER A 1 191 ? 7.946 -13.781 18.255 1.00 96.31 191 SER A O 1
ATOM 1461 N N . PRO A 1 192 ? 6.737 -15.483 19.066 1.00 97.44 192 PRO A N 1
ATOM 1462 C CA . PRO A 1 192 ? 7.354 -15.448 20.394 1.00 97.44 192 PRO A CA 1
ATOM 1463 C C . PRO A 1 192 ? 8.809 -15.922 20.360 1.00 97.44 192 PRO A C 1
ATOM 1465 O O . PRO A 1 192 ? 9.120 -16.891 19.666 1.00 97.44 192 PRO A O 1
ATOM 1468 N N . LYS A 1 193 ? 9.672 -15.332 21.194 1.00 97.31 193 LYS A N 1
ATOM 1469 C CA . LYS A 1 193 ? 11.031 -15.850 21.408 1.00 97.31 193 LYS A CA 1
ATOM 1470 C C . LYS A 1 193 ? 11.030 -17.276 21.989 1.00 97.31 193 LYS A C 1
ATOM 1472 O O . LYS A 1 193 ? 10.083 -17.649 22.703 1.00 97.31 193 LYS A O 1
ATOM 1477 N N . PRO A 1 194 ? 12.091 -18.072 21.758 1.00 96.69 194 PRO A N 1
ATOM 1478 C CA . PRO A 1 194 ? 12.250 -19.375 22.394 1.00 96.69 194 PRO A CA 1
ATOM 1479 C C . PRO A 1 194 ? 12.113 -19.278 23.921 1.00 96.69 194 PRO A C 1
ATOM 1481 O O . PRO A 1 194 ? 12.593 -18.336 24.547 1.00 96.69 194 PRO A O 1
ATOM 1484 N N . GLY A 1 195 ? 11.400 -20.230 24.527 1.00 96.25 195 GLY A N 1
ATOM 1485 C CA . GLY A 1 195 ? 11.165 -20.249 25.977 1.00 96.25 195 GLY A CA 1
ATOM 1486 C C . GLY A 1 195 ? 10.133 -19.240 26.507 1.00 96.25 195 GLY A C 1
ATOM 1487 O O . GLY A 1 195 ? 9.905 -19.201 27.713 1.00 96.25 195 GLY A O 1
ATOM 1488 N N . ALA A 1 196 ? 9.462 -18.450 25.654 1.00 97.31 196 ALA A N 1
ATOM 1489 C CA . ALA A 1 196 ? 8.408 -17.537 26.108 1.00 97.31 196 ALA A CA 1
ATOM 1490 C C . ALA A 1 196 ? 7.288 -18.267 26.879 1.00 97.31 196 ALA A C 1
ATOM 1492 O O . ALA A 1 196 ? 6.842 -19.354 26.488 1.00 97.31 196 ALA A O 1
ATOM 1493 N N . SER A 1 197 ? 6.798 -17.639 27.954 1.00 98.12 197 SER A N 1
ATOM 1494 C CA . SER A 1 197 ? 5.745 -18.210 28.799 1.00 98.12 197 SER A CA 1
ATOM 1495 C C . SER A 1 197 ? 4.426 -18.399 28.027 1.00 98.12 197 SER A C 1
ATOM 1497 O O . SER A 1 197 ? 4.164 -17.677 27.056 1.00 98.12 197 SER A O 1
ATOM 1499 N N . PRO A 1 198 ? 3.541 -19.320 28.458 1.00 98.31 198 PRO A N 1
ATOM 1500 C CA . PRO A 1 198 ? 2.242 -19.522 27.811 1.00 98.31 198 PRO A CA 1
ATOM 1501 C C . PRO A 1 198 ? 1.395 -18.245 27.697 1.00 98.31 198 PRO A C 1
ATOM 1503 O O . PRO A 1 198 ? 0.726 -18.045 26.686 1.00 98.31 198 PRO A O 1
ATOM 1506 N N . ARG A 1 199 ? 1.472 -17.344 28.690 1.00 98.25 199 ARG A N 1
ATOM 1507 C CA . ARG A 1 199 ? 0.755 -16.056 28.678 1.00 98.25 199 ARG A CA 1
ATOM 1508 C C . ARG A 1 199 ? 1.250 -15.136 27.561 1.00 98.25 199 ARG A C 1
ATOM 1510 O O . ARG A 1 199 ? 0.438 -14.596 26.820 1.00 98.25 199 ARG A O 1
ATOM 1517 N N . ILE A 1 200 ? 2.567 -15.011 27.388 1.00 98.12 200 ILE A N 1
ATOM 1518 C CA . ILE A 1 200 ? 3.154 -14.205 26.305 1.00 98.12 200 ILE A CA 1
ATOM 1519 C C . ILE A 1 200 ? 2.789 -14.780 24.936 1.00 98.12 200 ILE A C 1
ATOM 1521 O O . ILE A 1 200 ? 2.379 -14.041 24.043 1.00 98.12 200 ILE A O 1
ATOM 1525 N N . LYS A 1 201 ? 2.855 -16.109 24.783 1.00 98.12 201 LYS A N 1
ATOM 1526 C CA . LYS A 1 201 ? 2.439 -16.786 23.546 1.00 98.12 201 LYS A CA 1
ATOM 1527 C C . LYS A 1 201 ? 0.971 -16.515 23.203 1.00 98.12 201 LYS A C 1
ATOM 1529 O O . LYS A 1 201 ? 0.649 -16.373 22.026 1.00 98.12 201 LYS A O 1
ATOM 1534 N N . LEU A 1 202 ? 0.090 -16.446 24.203 1.00 98.12 202 LEU A N 1
ATOM 1535 C CA . LEU A 1 202 ? -1.318 -16.106 24.000 1.00 98.12 202 LEU A CA 1
ATOM 1536 C C . LEU A 1 202 ? -1.485 -14.660 23.521 1.00 98.12 202 LEU A C 1
ATOM 1538 O O . LEU A 1 202 ? -2.164 -14.443 22.522 1.00 98.12 202 LEU A O 1
ATOM 1542 N N . VAL A 1 203 ? -0.838 -13.694 24.179 1.00 97.88 203 VAL A N 1
ATOM 1543 C CA . VAL A 1 203 ? -0.923 -12.276 23.786 1.00 97.88 203 VAL A CA 1
ATOM 1544 C C . VAL A 1 203 ? -0.435 -12.077 22.350 1.00 97.88 203 VAL A C 1
ATOM 1546 O O . VAL A 1 203 ? -1.149 -11.498 21.537 1.00 97.88 203 VAL A O 1
ATOM 1549 N N . LEU A 1 204 ? 0.732 -12.625 21.998 1.00 97.94 204 LEU A N 1
ATOM 1550 C CA . LEU A 1 204 ? 1.269 -12.515 20.638 1.00 97.94 204 LEU A CA 1
ATOM 1551 C C . LEU A 1 204 ? 0.384 -13.219 19.600 1.00 97.94 204 LEU A C 1
ATOM 1553 O O . LEU A 1 204 ? 0.239 -12.733 18.484 1.00 97.94 204 LEU A O 1
ATOM 1557 N N . ARG A 1 205 ? -0.285 -14.321 19.966 1.00 97.62 205 ARG A N 1
ATOM 1558 C CA . ARG A 1 205 ? -1.274 -14.971 19.093 1.00 97.62 205 ARG A CA 1
ATOM 1559 C C . ARG A 1 205 ? -2.493 -14.082 18.843 1.00 97.62 205 ARG A C 1
ATOM 1561 O O . ARG A 1 205 ? -2.986 -14.066 17.720 1.00 97.62 205 ARG A O 1
ATOM 1568 N N . VAL A 1 206 ? -2.974 -13.367 19.858 1.00 97.62 206 VAL A N 1
ATOM 1569 C CA . VAL A 1 206 ? -4.085 -12.415 19.709 1.00 97.62 206 VAL A CA 1
ATOM 1570 C C . VAL A 1 206 ? -3.672 -11.244 18.820 1.00 97.62 206 VAL A C 1
ATOM 1572 O O . VAL A 1 206 ? -4.423 -10.891 17.918 1.00 97.62 206 VAL A O 1
ATOM 1575 N N . LEU A 1 207 ? -2.465 -10.700 19.004 1.00 96.56 207 LEU A N 1
ATOM 1576 C CA . LEU A 1 207 ? -1.931 -9.648 18.130 1.00 96.56 207 LEU A CA 1
ATOM 1577 C C . LEU A 1 207 ? -1.786 -10.129 16.682 1.00 96.56 207 LEU A C 1
ATOM 1579 O O . LEU A 1 207 ? -2.213 -9.435 15.764 1.00 96.56 207 LEU A O 1
ATOM 1583 N N . GLN A 1 208 ? -1.278 -11.348 16.478 1.00 96.81 208 GLN A N 1
ATOM 1584 C CA . GLN A 1 208 ? -1.210 -11.965 15.155 1.00 96.81 208 GLN A CA 1
ATOM 1585 C C . GLN A 1 208 ? -2.599 -12.107 14.522 1.00 96.81 208 GLN A C 1
ATOM 1587 O O . GLN A 1 208 ? -2.775 -11.802 13.348 1.00 96.81 208 GLN A O 1
ATOM 1592 N N . PHE A 1 209 ? -3.593 -12.556 15.292 1.00 97.00 209 PHE A N 1
ATOM 1593 C CA . PHE A 1 209 ? -4.963 -12.699 14.804 1.00 97.00 209 PHE A CA 1
ATOM 1594 C C . PHE A 1 209 ? -5.585 -11.346 14.444 1.00 97.00 209 PHE A C 1
ATOM 1596 O O . PHE A 1 209 ? -6.194 -11.216 13.385 1.00 97.00 209 PHE A O 1
ATOM 1603 N N . HIS A 1 210 ? -5.405 -10.331 15.295 1.00 96.31 210 HIS A N 1
ATOM 1604 C CA . HIS A 1 210 ? -5.830 -8.961 15.007 1.00 96.31 210 HIS A CA 1
ATOM 1605 C C . HIS A 1 210 ? -5.225 -8.469 13.693 1.00 96.31 210 HIS A C 1
ATOM 1607 O O . HIS A 1 210 ? -5.942 -7.952 12.842 1.00 96.31 210 HIS A O 1
ATOM 1613 N N . PHE A 1 211 ? -3.929 -8.703 13.495 1.00 93.62 211 PHE A N 1
ATOM 1614 C CA . PHE A 1 211 ? -3.230 -8.318 12.278 1.00 93.62 211 PHE A CA 1
ATOM 1615 C C . PHE A 1 211 ? -3.764 -9.036 11.027 1.00 93.62 211 PHE A C 1
ATOM 1617 O O . PHE A 1 211 ? -4.125 -8.390 10.048 1.00 93.62 211 PHE A O 1
ATOM 1624 N N . GLU A 1 212 ? -3.871 -10.364 11.064 1.00 94.88 212 GLU A N 1
ATOM 1625 C CA . GLU A 1 212 ? -4.228 -11.174 9.890 1.00 94.88 212 GLU A CA 1
ATOM 1626 C C . GLU A 1 212 ? -5.722 -11.168 9.545 1.00 94.88 212 GLU A C 1
ATOM 1628 O O . GLU A 1 212 ? -6.083 -11.479 8.410 1.00 94.88 212 GLU A O 1
ATOM 1633 N N . TYR A 1 213 ? -6.593 -10.863 10.512 1.00 96.69 213 TYR A N 1
ATOM 1634 C CA . TYR A 1 213 ? -8.045 -10.920 10.327 1.00 96.69 213 TYR A CA 1
ATOM 1635 C C . TYR A 1 213 ? -8.710 -9.562 10.502 1.00 96.69 213 TYR A C 1
ATOM 1637 O O . TYR A 1 213 ? -9.382 -9.098 9.586 1.00 96.69 213 TYR A O 1
ATOM 1645 N N . VAL A 1 214 ? -8.542 -8.916 11.655 1.00 96.94 214 VAL A N 1
ATOM 1646 C CA . VAL A 1 214 ? -9.268 -7.672 11.956 1.00 96.94 214 VAL A CA 1
ATOM 1647 C C . VAL A 1 214 ? -8.755 -6.532 11.082 1.00 96.94 214 VAL A C 1
ATOM 1649 O O . VAL A 1 214 ? -9.538 -5.926 10.356 1.00 96.94 214 VAL A O 1
ATOM 1652 N N . LEU A 1 215 ? -7.443 -6.278 11.084 1.00 95.50 215 LEU A N 1
ATOM 1653 C CA . LEU A 1 215 ? -6.837 -5.245 10.240 1.00 95.50 215 LEU A CA 1
ATOM 1654 C C . LEU A 1 215 ? -7.017 -5.536 8.751 1.00 95.50 215 LEU A C 1
ATOM 1656 O O . LEU A 1 215 ? -7.243 -4.598 7.988 1.00 95.50 215 LEU A O 1
ATOM 1660 N N . ALA A 1 216 ? -6.990 -6.808 8.343 1.00 95.38 216 ALA A N 1
ATOM 1661 C CA . ALA A 1 216 ? -7.307 -7.183 6.970 1.00 95.38 216 ALA A CA 1
ATOM 1662 C C . ALA A 1 216 ? -8.709 -6.682 6.576 1.00 95.38 216 ALA A C 1
ATOM 1664 O O . ALA A 1 216 ? -8.838 -5.923 5.620 1.00 95.38 216 ALA A O 1
ATOM 1665 N N . LEU A 1 217 ? -9.753 -6.987 7.356 1.00 97.00 217 LEU A N 1
ATOM 1666 C CA . LEU A 1 217 ? -11.113 -6.520 7.053 1.00 97.00 217 LEU A CA 1
ATOM 1667 C C . LEU A 1 217 ? -11.239 -4.990 7.085 1.00 97.00 217 LEU A C 1
ATOM 1669 O O . LEU A 1 217 ? -11.823 -4.411 6.169 1.00 97.00 217 LEU A O 1
ATOM 1673 N N . LEU A 1 218 ? -10.647 -4.340 8.094 1.00 96.44 218 LEU A N 1
ATOM 1674 C CA . LEU A 1 218 ? -10.632 -2.877 8.221 1.00 96.44 218 LEU A CA 1
ATOM 1675 C C . LEU A 1 218 ? -9.969 -2.184 7.021 1.00 96.44 218 LEU A C 1
ATOM 1677 O O . LEU A 1 218 ? -10.291 -1.043 6.720 1.00 96.44 218 LEU A O 1
ATOM 1681 N N . THR A 1 219 ? -9.063 -2.865 6.319 1.00 94.56 219 THR A N 1
ATOM 1682 C CA . THR A 1 219 ? -8.345 -2.337 5.147 1.00 94.56 219 THR A CA 1
ATOM 1683 C C . THR A 1 219 ? -8.866 -2.900 3.820 1.00 94.56 219 THR A C 1
ATOM 1685 O O . THR A 1 219 ? -8.178 -2.845 2.804 1.00 94.56 219 THR A O 1
ATOM 1688 N N . ALA A 1 220 ? -10.097 -3.425 3.805 1.00 95.19 220 ALA A N 1
ATOM 1689 C CA . ALA A 1 220 ? -10.741 -4.027 2.633 1.00 95.19 220 ALA A CA 1
ATOM 1690 C C . ALA A 1 220 ? -9.998 -5.256 2.046 1.00 95.19 220 ALA A C 1
ATOM 1692 O O . ALA A 1 220 ? -10.070 -5.567 0.848 1.00 95.19 220 ALA A O 1
ATOM 1693 N N . ARG A 1 221 ? -9.288 -6.001 2.900 1.00 94.94 221 ARG A N 1
ATOM 1694 C CA . ARG A 1 221 ? -8.515 -7.201 2.561 1.00 94.94 221 ARG A CA 1
ATOM 1695 C C . ARG A 1 221 ? -9.183 -8.478 3.085 1.00 94.94 221 ARG A C 1
ATOM 1697 O O . ARG A 1 221 ? -9.699 -8.538 4.197 1.00 94.94 221 ARG A O 1
ATOM 1704 N N . ALA A 1 222 ? -9.150 -9.532 2.272 1.00 97.25 222 ALA A N 1
ATOM 1705 C CA . ALA A 1 222 ? -9.564 -10.869 2.674 1.00 97.25 222 ALA A CA 1
ATOM 1706 C C . ALA A 1 222 ? -8.381 -11.584 3.354 1.00 97.25 222 ALA A C 1
ATOM 1708 O O . ALA A 1 222 ? -7.318 -11.694 2.731 1.00 97.25 222 ALA A O 1
ATOM 1709 N N . PRO A 1 223 ? -8.547 -12.107 4.584 1.00 97.00 223 PRO A N 1
ATOM 1710 C CA . PRO A 1 223 ? -7.490 -12.831 5.291 1.00 97.00 223 PRO A CA 1
ATOM 1711 C C . PRO A 1 223 ? -6.903 -13.969 4.448 1.00 97.00 223 PRO A C 1
ATOM 1713 O O . PRO A 1 223 ? -7.625 -14.618 3.700 1.00 97.00 223 PRO A O 1
ATOM 1716 N N . ASN A 1 224 ? -5.607 -14.259 4.585 1.00 95.50 224 ASN A N 1
ATOM 1717 C CA . ASN A 1 224 ? -4.861 -15.291 3.835 1.00 95.50 224 ASN A CA 1
ATOM 1718 C C . ASN A 1 224 ? -4.760 -15.125 2.310 1.00 95.50 224 ASN A C 1
ATOM 1720 O O . ASN A 1 224 ? -3.908 -15.791 1.721 1.00 95.50 224 ASN A O 1
ATOM 1724 N N . PHE A 1 225 ? -5.573 -14.284 1.667 1.00 96.88 225 PHE A N 1
ATOM 1725 C CA . PHE A 1 225 ? -5.579 -14.156 0.210 1.00 96.88 225 PHE A CA 1
ATOM 1726 C C . PHE A 1 225 ? -4.203 -13.730 -0.313 1.00 96.88 225 PHE A C 1
ATOM 1728 O O . PHE A 1 225 ? -3.597 -14.448 -1.106 1.00 96.88 225 PHE A O 1
ATOM 1735 N N . TYR A 1 226 ? -3.685 -12.615 0.210 1.00 95.19 226 TYR A N 1
ATOM 1736 C CA . TYR A 1 226 ? -2.389 -12.069 -0.183 1.00 95.19 226 TYR A CA 1
ATOM 1737 C C . TYR A 1 226 ? -1.245 -13.042 0.112 1.00 95.19 226 TYR A C 1
ATOM 1739 O O . TYR A 1 226 ? -0.458 -13.337 -0.775 1.00 95.19 226 TYR A O 1
ATOM 1747 N N . ARG A 1 227 ? -1.208 -13.660 1.303 1.00 95.62 227 ARG A N 1
ATOM 1748 C CA . ARG A 1 227 ? -0.201 -14.687 1.633 1.00 95.62 227 ARG A CA 1
ATOM 1749 C C . ARG A 1 227 ? -0.184 -15.830 0.622 1.00 95.62 227 ARG A C 1
ATOM 1751 O O . ARG A 1 227 ? 0.889 -16.278 0.232 1.00 95.62 227 ARG A O 1
ATOM 1758 N N . VAL A 1 228 ? -1.351 -16.349 0.238 1.00 97.38 228 VAL A N 1
ATOM 1759 C CA . VAL A 1 228 ? -1.403 -17.474 -0.701 1.00 97.38 228 VAL A CA 1
ATOM 1760 C C . VAL A 1 228 ? -0.971 -17.045 -2.100 1.00 97.38 228 VAL A C 1
ATOM 1762 O O . VAL A 1 228 ? -0.163 -17.737 -2.714 1.00 97.38 228 VAL A O 1
ATOM 1765 N N . GLN A 1 229 ? -1.475 -15.906 -2.568 1.00 96.94 229 GLN A N 1
ATOM 1766 C CA . GLN A 1 229 ? -1.135 -15.342 -3.869 1.00 96.94 229 GLN A CA 1
ATOM 1767 C C . GLN A 1 229 ? 0.356 -15.003 -3.973 1.00 96.94 229 GLN A C 1
ATOM 1769 O O . GLN A 1 229 ? 1.021 -15.433 -4.906 1.00 96.94 229 GLN A O 1
ATOM 1774 N N . HIS A 1 230 ? 0.903 -14.313 -2.976 1.00 96.00 230 HIS A N 1
ATOM 1775 C CA . HIS A 1 230 ? 2.298 -13.893 -2.951 1.00 96.00 230 HIS A CA 1
ATOM 1776 C C . HIS A 1 230 ? 3.246 -15.086 -2.781 1.00 96.00 230 HIS A C 1
ATOM 1778 O O . HIS A 1 230 ? 4.050 -15.397 -3.651 1.00 96.00 230 HIS A O 1
ATOM 1784 N N . VAL A 1 231 ? 3.123 -15.834 -1.682 1.00 95.88 231 VAL A N 1
ATOM 1785 C CA . VAL A 1 231 ? 4.127 -16.847 -1.301 1.00 95.88 231 VAL A CA 1
ATOM 1786 C C . VAL A 1 231 ? 4.039 -18.120 -2.144 1.00 95.88 231 VAL A C 1
ATOM 1788 O O . VAL A 1 231 ? 5.055 -18.753 -2.412 1.00 95.88 231 VAL A O 1
ATOM 1791 N N . TYR A 1 232 ? 2.836 -18.545 -2.536 1.00 96.19 232 TYR A N 1
ATOM 1792 C CA . TYR A 1 232 ? 2.644 -19.852 -3.185 1.00 96.19 232 TYR A CA 1
ATOM 1793 C C . TYR A 1 232 ? 2.358 -19.765 -4.682 1.00 96.19 232 TYR A C 1
ATOM 1795 O O . TYR A 1 232 ? 2.210 -20.816 -5.309 1.00 96.19 232 TYR A O 1
ATOM 1803 N N . VAL A 1 233 ? 2.264 -18.553 -5.236 1.00 96.44 233 VAL A N 1
ATOM 1804 C CA . VAL A 1 233 ? 2.130 -18.329 -6.680 1.00 96.44 233 VAL A CA 1
ATOM 1805 C C . VAL A 1 233 ? 3.220 -17.385 -7.158 1.00 96.44 233 VAL A C 1
ATOM 1807 O O . VAL A 1 233 ? 4.098 -17.833 -7.883 1.00 96.44 233 VAL A O 1
ATOM 1810 N N . HIS A 1 234 ? 3.222 -16.133 -6.702 1.00 95.62 234 HIS A N 1
ATOM 1811 C CA . HIS A 1 234 ? 4.147 -15.115 -7.202 1.00 95.62 234 HIS A CA 1
ATOM 1812 C C . HIS A 1 234 ? 5.618 -15.486 -6.974 1.00 95.62 234 HIS A C 1
ATOM 1814 O O . HIS A 1 234 ? 6.382 -15.522 -7.924 1.00 95.62 234 HIS A O 1
ATOM 1820 N N . HIS A 1 235 ? 6.003 -15.904 -5.765 1.00 93.94 235 HIS A N 1
ATOM 1821 C CA . HIS A 1 235 ? 7.368 -16.390 -5.485 1.00 93.94 235 HIS A CA 1
ATOM 1822 C C . HIS A 1 235 ? 7.738 -17.692 -6.196 1.00 93.94 235 HIS A C 1
ATOM 1824 O O . HIS A 1 235 ? 8.911 -17.991 -6.382 1.00 93.94 235 HIS A O 1
ATOM 1830 N N . VAL A 1 236 ? 6.744 -18.511 -6.541 1.00 93.31 236 VAL A N 1
ATOM 1831 C CA . VAL A 1 236 ? 6.979 -19.797 -7.212 1.00 93.31 236 VAL A CA 1
ATOM 1832 C C . VAL A 1 236 ? 7.216 -19.595 -8.703 1.00 93.31 236 VAL A C 1
ATOM 1834 O O . VAL A 1 236 ? 8.034 -20.293 -9.293 1.00 93.31 236 VAL A O 1
ATOM 1837 N N . GLU A 1 237 ? 6.455 -18.689 -9.308 1.00 93.06 237 GLU A N 1
ATOM 1838 C CA . GLU A 1 237 ? 6.474 -18.442 -10.747 1.00 93.06 237 GLU A CA 1
ATOM 1839 C C . GLU A 1 237 ? 7.376 -17.253 -11.118 1.00 93.06 237 GLU A C 1
ATOM 1841 O O . GLU A 1 237 ? 7.787 -17.158 -12.269 1.00 93.06 237 GLU A O 1
ATOM 1846 N N . ASP A 1 238 ? 7.698 -16.382 -10.159 1.00 90.88 238 ASP A N 1
ATOM 1847 C CA . ASP A 1 238 ? 8.638 -15.257 -10.239 1.00 90.88 238 ASP A CA 1
ATOM 1848 C C . ASP A 1 238 ? 8.368 -14.326 -11.432 1.00 90.88 238 ASP A C 1
ATOM 1850 O O . ASP A 1 238 ? 9.150 -14.211 -12.382 1.00 90.88 238 ASP A O 1
ATOM 1854 N N . ASN A 1 239 ? 7.156 -13.754 -11.433 1.00 92.56 239 ASN A N 1
ATOM 1855 C CA . ASN A 1 239 ? 6.571 -12.991 -12.542 1.00 92.56 239 ASN A CA 1
ATOM 1856 C C . ASN A 1 239 ? 6.477 -13.772 -13.877 1.00 92.56 239 ASN A C 1
ATOM 1858 O O . ASN A 1 239 ? 6.111 -13.214 -14.914 1.00 92.56 239 ASN A O 1
ATOM 1862 N N . GLY A 1 240 ? 6.750 -15.077 -13.866 1.00 90.44 240 GLY A N 1
ATOM 1863 C CA . GLY A 1 240 ? 6.712 -15.956 -15.025 1.00 90.44 240 GLY A CA 1
ATOM 1864 C C . GLY A 1 240 ? 5.310 -16.146 -15.619 1.00 90.44 240 GLY A C 1
ATOM 1865 O O . GLY A 1 240 ? 4.307 -15.707 -15.054 1.00 90.44 240 GLY A O 1
ATOM 1866 N N . PRO A 1 241 ? 5.185 -16.848 -16.760 1.00 89.56 241 PRO A N 1
ATOM 1867 C CA . PRO A 1 241 ? 3.933 -16.912 -17.527 1.00 89.56 241 PRO A CA 1
ATOM 1868 C C . PRO A 1 241 ? 2.726 -17.512 -16.790 1.00 89.56 241 PRO A C 1
ATOM 1870 O O . PRO A 1 241 ? 1.583 -17.287 -17.191 1.00 89.56 241 PRO A O 1
ATOM 1873 N N . LEU A 1 242 ? 2.962 -18.314 -15.747 1.00 92.38 242 LEU A N 1
ATOM 1874 C CA . LEU A 1 242 ? 1.906 -18.922 -14.933 1.00 92.38 242 LEU A CA 1
ATOM 1875 C C . LEU A 1 242 ? 1.564 -18.105 -13.683 1.00 92.38 242 LEU A C 1
ATOM 1877 O O . LEU A 1 242 ? 0.607 -18.456 -12.987 1.00 92.38 242 LEU A O 1
ATOM 1881 N N . ASP A 1 243 ? 2.306 -17.034 -13.407 1.00 94.19 243 ASP A N 1
ATOM 1882 C CA . ASP A 1 243 ? 2.008 -16.133 -12.309 1.00 94.19 243 ASP A CA 1
ATOM 1883 C C . ASP A 1 243 ? 0.667 -15.427 -12.557 1.00 94.19 243 ASP A C 1
ATOM 1885 O O . ASP A 1 243 ? 0.386 -14.865 -13.622 1.00 94.19 243 ASP A O 1
ATOM 1889 N N . THR A 1 244 ? -0.194 -15.421 -11.543 1.00 94.12 244 THR A N 1
ATOM 1890 C CA . THR A 1 244 ? -1.451 -14.672 -11.577 1.00 94.12 244 THR A CA 1
ATOM 1891 C C . THR A 1 244 ? -1.238 -13.157 -11.658 1.00 94.12 244 THR A C 1
ATOM 1893 O O . THR A 1 244 ? -2.144 -12.436 -12.091 1.00 94.12 244 THR A O 1
ATOM 1896 N N . HIS A 1 245 ? -0.048 -12.679 -11.293 1.00 92.06 245 HIS A N 1
ATOM 1897 C CA . HIS A 1 245 ? 0.392 -11.282 -11.331 1.00 92.06 245 HIS A CA 1
ATOM 1898 C C . HIS A 1 245 ? 1.340 -10.970 -12.488 1.00 92.06 245 HIS A C 1
ATOM 1900 O O . HIS A 1 245 ? 1.870 -9.870 -12.538 1.00 92.06 245 HIS A O 1
ATOM 1906 N N . THR A 1 246 ? 1.532 -11.890 -13.438 1.00 94.44 246 THR A N 1
ATOM 1907 C CA . THR A 1 246 ? 2.526 -11.681 -14.498 1.00 94.44 246 THR A CA 1
ATOM 1908 C C . THR A 1 246 ? 2.315 -10.379 -15.284 1.00 94.44 246 THR A C 1
ATOM 1910 O O . THR A 1 246 ? 1.223 -10.103 -15.803 1.00 94.44 246 THR A O 1
ATOM 1913 N N . THR A 1 247 ? 3.389 -9.601 -15.426 1.00 95.00 247 THR A N 1
ATOM 1914 C CA . THR A 1 247 ? 3.454 -8.404 -16.282 1.00 95.00 247 THR A CA 1
ATOM 1915 C C . THR A 1 247 ? 3.886 -8.725 -17.712 1.00 95.00 247 THR A C 1
ATOM 1917 O O . THR A 1 247 ? 3.725 -7.885 -18.600 1.00 95.00 247 THR A O 1
ATOM 1920 N N . LEU A 1 248 ? 4.384 -9.942 -17.964 1.00 93.56 248 LEU A N 1
ATOM 1921 C CA . LEU A 1 248 ? 4.998 -10.350 -19.230 1.00 93.56 248 LEU A CA 1
ATOM 1922 C C . LEU A 1 248 ? 4.152 -10.026 -20.471 1.00 93.56 248 LEU A C 1
ATOM 1924 O O . LEU A 1 248 ? 4.682 -9.377 -21.373 1.00 93.56 248 LEU A O 1
ATOM 1928 N N . PRO A 1 249 ? 2.851 -10.375 -20.552 1.00 92.50 249 PRO A N 1
ATOM 1929 C CA . PRO A 1 249 ? 2.087 -10.179 -21.784 1.00 92.50 249 PRO A CA 1
ATOM 1930 C C . PRO A 1 249 ? 1.642 -8.723 -22.010 1.00 92.50 249 PRO A C 1
ATOM 1932 O O . PRO A 1 249 ? 0.970 -8.438 -23.003 1.00 92.50 249 PRO A O 1
ATOM 1935 N N . TYR A 1 250 ? 1.959 -7.806 -21.092 1.00 93.38 250 TYR A N 1
ATOM 1936 C CA . TYR A 1 250 ? 1.517 -6.414 -21.117 1.00 93.38 250 TYR A CA 1
ATOM 1937 C C . TYR A 1 250 ? 2.635 -5.487 -21.601 1.00 93.38 250 TYR A C 1
ATOM 1939 O O . TYR A 1 250 ? 3.812 -5.697 -21.301 1.00 93.38 250 TYR A O 1
ATOM 1947 N N . TYR A 1 251 ? 2.275 -4.414 -22.315 1.00 92.44 251 TYR A N 1
ATOM 1948 C CA . TYR A 1 251 ? 3.209 -3.315 -22.555 1.00 92.44 251 TYR A CA 1
ATOM 1949 C C . TYR A 1 251 ? 3.344 -2.516 -21.268 1.00 92.44 251 TYR A C 1
ATOM 1951 O O . TYR A 1 251 ? 2.409 -1.817 -20.871 1.00 92.44 251 TYR A O 1
ATOM 1959 N N . ARG A 1 252 ? 4.517 -2.555 -20.631 1.00 93.88 252 ARG A N 1
ATOM 1960 C CA . ARG A 1 252 ? 4.725 -1.840 -19.361 1.00 93.88 252 ARG A CA 1
ATOM 1961 C C . ARG A 1 252 ? 4.688 -0.318 -19.522 1.00 93.88 252 ARG A C 1
ATOM 1963 O O . ARG A 1 252 ? 4.473 0.407 -18.559 1.00 93.88 252 ARG A O 1
ATOM 1970 N N . THR A 1 253 ? 4.778 0.164 -20.761 1.00 94.62 253 THR A N 1
ATOM 1971 C CA . THR A 1 253 ? 4.635 1.580 -21.124 1.00 94.62 253 THR A CA 1
ATOM 1972 C C . THR A 1 253 ? 3.206 1.999 -21.482 1.00 94.62 253 THR A C 1
ATOM 1974 O O . THR A 1 253 ? 3.006 3.141 -21.880 1.00 94.62 253 THR A O 1
ATOM 1977 N N . SER A 1 254 ? 2.226 1.093 -21.432 1.00 93.94 254 SER A N 1
ATOM 1978 C CA . SER A 1 254 ? 0.839 1.367 -21.827 1.00 93.94 254 SER A CA 1
ATOM 1979 C C . SER A 1 254 ? -0.055 1.517 -20.601 1.00 93.94 254 SER A C 1
ATOM 1981 O O . SER A 1 254 ? -0.194 0.595 -19.795 1.00 93.94 254 SER A O 1
ATOM 1983 N N . PHE A 1 255 ? -0.741 2.655 -20.498 1.00 93.69 255 PHE A N 1
ATOM 1984 C CA . PHE A 1 255 ? -1.785 2.850 -19.495 1.00 93.69 255 PHE A CA 1
ATOM 1985 C C . PHE A 1 255 ? -2.972 1.903 -19.712 1.00 93.69 255 PHE A C 1
ATOM 1987 O O . PHE A 1 255 ? -3.582 1.440 -18.748 1.00 93.69 255 PHE A O 1
ATOM 1994 N N . LEU A 1 256 ? -3.313 1.580 -20.963 1.00 93.00 256 LEU A N 1
ATOM 1995 C CA . LEU A 1 256 ? -4.417 0.661 -21.248 1.00 93.00 256 LEU A CA 1
ATOM 1996 C C . LEU A 1 256 ? -4.095 -0.775 -20.819 1.00 93.00 256 LEU A C 1
ATOM 1998 O O . LEU A 1 256 ? -4.980 -1.474 -20.325 1.00 93.00 256 LEU A O 1
ATOM 2002 N N . ASP A 1 257 ? -2.843 -1.211 -20.960 1.00 94.06 257 ASP A N 1
ATOM 2003 C CA . ASP A 1 257 ? -2.415 -2.529 -20.486 1.00 94.06 257 ASP A CA 1
ATOM 2004 C C . ASP A 1 257 ? -2.248 -2.579 -18.974 1.00 94.06 257 ASP A C 1
ATOM 2006 O O . ASP A 1 257 ? -2.681 -3.553 -18.362 1.00 94.06 257 ASP A O 1
ATOM 2010 N N . PHE A 1 258 ? -1.737 -1.506 -18.364 1.00 95.81 258 PHE A N 1
ATOM 2011 C CA . PHE A 1 258 ? -1.814 -1.313 -16.918 1.00 95.81 258 PHE A CA 1
ATOM 2012 C C . PHE A 1 258 ? -3.262 -1.457 -16.430 1.00 95.81 258 PHE A C 1
ATOM 2014 O O . PHE A 1 258 ? -3.546 -2.237 -15.528 1.00 95.81 258 PHE A O 1
ATOM 2021 N N . SER A 1 259 ? -4.206 -0.776 -17.079 1.00 96.12 259 SER A N 1
ATOM 2022 C CA . SER A 1 259 ? -5.620 -0.814 -16.699 1.00 96.12 259 SER A CA 1
ATOM 2023 C C . SER A 1 259 ? -6.224 -2.205 -16.880 1.00 96.12 259 SER A C 1
ATOM 2025 O O . SER A 1 259 ? -6.978 -2.684 -16.034 1.00 96.12 259 SER A O 1
ATOM 2027 N N . ARG A 1 260 ? -5.876 -2.902 -17.967 1.00 95.25 260 ARG A N 1
ATOM 2028 C CA . ARG A 1 260 ? -6.319 -4.280 -18.205 1.00 95.25 260 ARG A CA 1
ATOM 2029 C C . ARG A 1 260 ? -5.770 -5.234 -17.148 1.00 95.25 260 ARG A C 1
ATOM 2031 O O . ARG A 1 260 ? -6.524 -6.073 -16.660 1.00 95.25 260 ARG A O 1
ATOM 2038 N N . HIS A 1 261 ? -4.492 -5.108 -16.795 1.00 96.38 261 HIS A N 1
ATOM 2039 C CA . HIS A 1 261 ? -3.902 -5.875 -15.704 1.00 96.38 261 HIS A CA 1
ATOM 2040 C C . HIS A 1 261 ? -4.626 -5.568 -14.383 1.00 96.38 261 HIS A C 1
ATOM 2042 O O . HIS A 1 261 ? -5.091 -6.497 -13.724 1.00 96.38 261 HIS A O 1
ATOM 2048 N N . ALA A 1 262 ? -4.840 -4.286 -14.066 1.00 97.00 262 ALA A N 1
ATOM 2049 C CA . ALA A 1 262 ? -5.575 -3.829 -12.887 1.00 97.00 262 ALA A CA 1
ATOM 2050 C C . ALA A 1 262 ? -6.980 -4.408 -12.797 1.00 97.00 262 ALA A C 1
ATOM 2052 O O . ALA A 1 262 ? -7.334 -4.946 -11.753 1.00 97.00 262 ALA A O 1
ATOM 2053 N N . LEU A 1 263 ? -7.747 -4.397 -13.887 1.00 96.12 263 LEU A N 1
ATOM 2054 C CA . LEU A 1 263 ? -9.079 -4.991 -13.918 1.00 96.12 263 LEU A CA 1
ATOM 2055 C C . LEU A 1 263 ? -9.047 -6.488 -13.575 1.00 96.12 263 LEU A C 1
ATOM 2057 O O . LEU A 1 263 ? -9.885 -6.964 -12.809 1.00 96.12 263 LEU A O 1
ATOM 2061 N N . TRP A 1 264 ? -8.074 -7.237 -14.100 1.00 95.94 264 TRP A N 1
ATOM 2062 C CA . TRP A 1 264 ? -7.942 -8.654 -13.761 1.00 95.94 264 TRP A CA 1
ATOM 2063 C C . TRP A 1 264 ? -7.526 -8.877 -12.311 1.00 95.94 264 TRP A C 1
ATOM 2065 O O . TRP A 1 264 ? -8.043 -9.807 -11.692 1.00 95.94 264 TRP A O 1
ATOM 2075 N N . GLN A 1 265 ? -6.652 -8.032 -11.760 1.00 96.81 265 GLN A N 1
ATOM 2076 C CA . GLN A 1 265 ? -6.322 -8.076 -10.334 1.00 96.81 265 GLN A CA 1
ATOM 2077 C C . GLN A 1 265 ? -7.535 -7.721 -9.466 1.00 96.81 265 GLN A C 1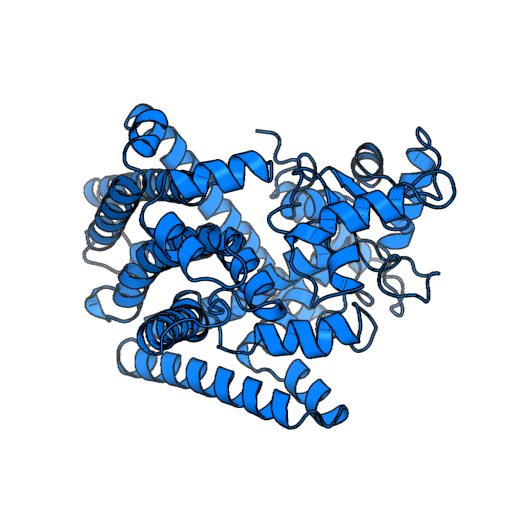
ATOM 2079 O O . GLN A 1 265 ? -7.790 -8.385 -8.468 1.00 96.81 265 GLN A O 1
ATOM 2084 N N . SER A 1 266 ? -8.344 -6.742 -9.873 1.00 96.50 266 SER A N 1
ATOM 2085 C CA . SER A 1 266 ? -9.583 -6.347 -9.196 1.00 96.50 266 SER A CA 1
ATOM 2086 C C . SER A 1 266 ? -10.604 -7.485 -9.151 1.00 96.50 266 SER A C 1
ATOM 2088 O O . SER A 1 266 ? -11.168 -7.780 -8.096 1.00 96.50 266 SER A O 1
ATOM 2090 N N . ILE A 1 267 ? -10.814 -8.163 -10.284 1.00 96.94 267 ILE A N 1
ATOM 2091 C CA . ILE A 1 267 ? -11.698 -9.332 -10.368 1.00 96.94 267 ILE A CA 1
ATOM 2092 C C . ILE A 1 267 ? -11.159 -10.466 -9.493 1.00 96.94 267 ILE A C 1
ATOM 2094 O O . ILE A 1 267 ? -11.928 -11.078 -8.749 1.00 96.94 267 ILE A O 1
ATOM 2098 N N . ASP A 1 268 ? -9.857 -10.753 -9.549 1.00 97.38 268 ASP A N 1
ATOM 2099 C CA . ASP A 1 268 ? -9.265 -11.842 -8.770 1.00 97.38 268 ASP A CA 1
ATOM 2100 C C . ASP A 1 26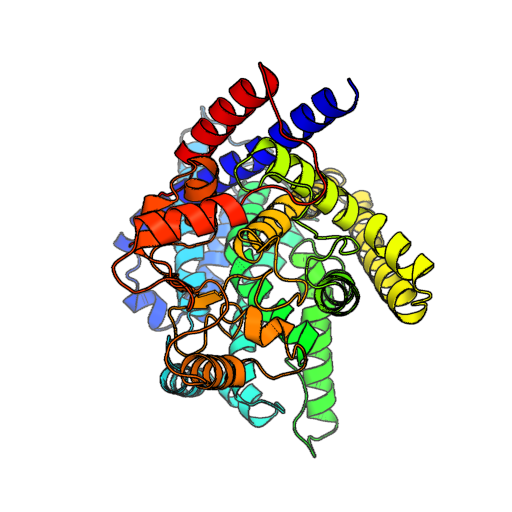8 ? -9.279 -11.555 -7.266 1.00 97.38 268 ASP A C 1
ATOM 2102 O O . ASP A 1 268 ? -9.579 -12.447 -6.485 1.00 97.38 268 ASP A O 1
ATOM 2106 N N . LEU A 1 269 ? -9.077 -10.310 -6.828 1.00 96.50 269 LEU A N 1
ATOM 2107 C CA . LEU A 1 269 ? -9.222 -9.945 -5.417 1.00 96.50 269 LEU A CA 1
ATOM 2108 C C . LEU A 1 269 ? -10.620 -10.263 -4.883 1.00 96.50 269 LEU A C 1
ATOM 2110 O O . LEU A 1 269 ? -10.774 -10.763 -3.768 1.00 96.50 269 LEU A O 1
ATOM 2114 N N . VAL A 1 270 ? -11.652 -9.968 -5.662 1.00 97.00 270 VAL A N 1
ATOM 2115 C CA . VAL A 1 270 ? -13.043 -10.154 -5.241 1.00 97.00 270 VAL A CA 1
ATOM 2116 C C . VAL A 1 270 ? -13.484 -11.620 -5.344 1.00 97.00 270 VAL A C 1
ATOM 2118 O O . VAL A 1 270 ? -14.220 -12.105 -4.484 1.00 97.00 270 VAL A O 1
ATOM 2121 N N . THR A 1 271 ? -13.028 -12.337 -6.372 1.00 97.12 271 THR A N 1
ATOM 2122 C CA . THR A 1 271 ? -13.520 -13.689 -6.702 1.00 97.12 271 THR A CA 1
ATOM 2123 C C . THR A 1 271 ? -12.559 -14.818 -6.326 1.00 97.12 271 THR A C 1
ATOM 2125 O O . THR A 1 271 ? -12.995 -15.935 -6.064 1.00 97.12 271 THR A O 1
ATOM 2128 N N . GLY A 1 272 ? -11.255 -14.554 -6.331 1.00 97.62 272 GLY A N 1
ATOM 2129 C CA . GLY A 1 272 ? -10.181 -15.545 -6.269 1.00 97.62 272 GLY A CA 1
ATOM 2130 C C . GLY A 1 272 ? -10.104 -16.471 -7.478 1.00 97.62 272 GLY A C 1
ATOM 2131 O O . GLY A 1 272 ? -9.470 -17.519 -7.383 1.00 97.62 272 GLY A O 1
ATOM 2132 N N . ALA A 1 273 ? -10.772 -16.154 -8.590 1.00 97.50 273 ALA A N 1
ATOM 2133 C CA . ALA A 1 273 ? -10.944 -17.084 -9.700 1.00 97.50 273 ALA A CA 1
ATOM 2134 C C . ALA A 1 273 ? -9.617 -17.543 -10.332 1.00 97.50 273 ALA A C 1
ATOM 2136 O O . ALA A 1 273 ? -9.431 -18.742 -10.561 1.00 97.50 273 ALA A O 1
ATOM 2137 N N . ARG A 1 274 ? -8.678 -16.627 -10.605 1.00 97.25 274 ARG A N 1
ATOM 2138 C CA . ARG A 1 274 ? -7.373 -16.955 -11.209 1.00 97.25 274 ARG A CA 1
ATOM 2139 C C . ARG A 1 274 ? -6.493 -17.681 -10.201 1.00 97.25 274 ARG A C 1
ATOM 2141 O O . ARG A 1 274 ? -5.932 -18.723 -10.543 1.00 97.25 274 ARG A O 1
ATOM 2148 N N . LEU A 1 275 ? -6.445 -17.184 -8.964 1.00 98.06 275 LEU A N 1
ATOM 2149 C CA . LEU A 1 275 ? -5.694 -17.806 -7.875 1.00 98.06 275 LEU A CA 1
ATOM 2150 C C . LEU A 1 275 ? -6.149 -19.249 -7.620 1.00 98.06 275 LEU A C 1
ATOM 2152 O O . LEU A 1 275 ? -5.342 -20.176 -7.646 1.00 98.06 275 LEU A O 1
ATOM 2156 N N . LEU A 1 276 ? -7.450 -19.470 -7.436 1.00 98.50 276 LEU A N 1
ATOM 2157 C CA . LEU A 1 276 ? -8.005 -20.802 -7.205 1.00 98.50 276 LEU A CA 1
ATOM 2158 C C . LEU A 1 276 ? -7.773 -21.715 -8.409 1.00 98.50 276 LEU A C 1
ATOM 2160 O O . LEU A 1 276 ? -7.357 -22.856 -8.222 1.00 98.50 276 LEU A O 1
ATOM 2164 N N . THR A 1 277 ? -7.954 -21.220 -9.638 1.00 98.31 277 THR A N 1
ATOM 2165 C CA . THR A 1 277 ? -7.674 -21.999 -10.858 1.00 98.31 277 THR A CA 1
ATOM 2166 C C . THR A 1 277 ? -6.223 -22.475 -10.904 1.00 98.31 277 THR A C 1
ATOM 2168 O O . THR A 1 277 ? -5.975 -23.648 -11.193 1.00 98.31 277 THR A O 1
ATOM 2171 N N . TYR A 1 278 ? -5.263 -21.597 -10.595 1.00 98.19 278 TYR A N 1
ATOM 2172 C CA . TYR A 1 278 ? -3.851 -21.965 -10.500 1.00 98.19 278 TYR A CA 1
ATOM 2173 C C . TYR A 1 278 ? -3.634 -23.062 -9.446 1.00 98.19 278 TYR A C 1
ATOM 2175 O O . TYR A 1 278 ? -3.052 -24.110 -9.737 1.00 98.19 278 TYR A O 1
ATOM 2183 N N . LEU A 1 279 ? -4.162 -22.867 -8.235 1.00 98.44 279 LEU A N 1
ATOM 2184 C CA . LEU A 1 279 ? -3.961 -23.799 -7.124 1.00 98.44 279 LEU A CA 1
ATOM 2185 C C . LEU A 1 279 ? -4.610 -25.168 -7.373 1.00 98.44 279 LEU A C 1
ATOM 2187 O O . LEU A 1 279 ? -4.017 -26.186 -7.010 1.00 98.44 279 LEU A O 1
ATOM 2191 N N . PHE A 1 280 ? -5.785 -25.211 -8.012 1.00 98.38 280 PHE A N 1
ATOM 2192 C CA . PHE A 1 280 ? -6.441 -26.457 -8.420 1.00 98.38 280 PHE A CA 1
ATOM 2193 C C . PHE A 1 280 ? -5.590 -27.217 -9.434 1.00 98.38 280 PHE A C 1
ATOM 2195 O O . PHE A 1 280 ? -5.314 -28.397 -9.224 1.00 98.38 280 PHE A O 1
ATOM 2202 N N . LYS A 1 281 ? -5.096 -26.534 -10.476 1.00 97.88 281 LYS A N 1
ATOM 2203 C CA . LYS A 1 281 ? -4.208 -27.138 -11.484 1.00 97.88 281 LYS A CA 1
ATOM 2204 C C . LYS A 1 281 ? -2.911 -27.680 -10.875 1.00 97.88 281 LYS A C 1
ATOM 2206 O O . LYS A 1 281 ? -2.416 -28.708 -11.321 1.00 97.88 281 LYS A O 1
ATOM 2211 N N . LYS A 1 282 ? -2.372 -27.019 -9.845 1.00 97.50 282 LYS A N 1
ATOM 2212 C CA . LYS A 1 282 ? -1.140 -27.425 -9.140 1.00 97.50 282 LYS A CA 1
ATOM 2213 C C . LYS A 1 282 ? -1.389 -28.361 -7.942 1.00 97.50 282 LYS A C 1
ATOM 2215 O O . LYS A 1 282 ? -0.449 -28.664 -7.208 1.00 97.50 282 LYS A O 1
ATOM 2220 N N . GLY A 1 283 ? -2.634 -28.784 -7.692 1.00 97.31 283 GLY A N 1
ATOM 2221 C CA . GLY A 1 283 ? -2.987 -29.711 -6.607 1.00 97.31 283 GLY A CA 1
ATOM 2222 C C . GLY A 1 283 ? -2.761 -29.176 -5.182 1.00 97.31 283 GLY A C 1
ATOM 2223 O O . GLY A 1 283 ? -2.573 -29.955 -4.247 1.00 97.31 283 GLY A O 1
ATOM 2224 N N . LYS A 1 284 ? -2.764 -27.853 -4.972 1.00 97.81 284 LYS A N 1
ATOM 2225 C CA . LYS A 1 284 ? -2.410 -27.205 -3.692 1.00 97.81 284 LYS A CA 1
ATOM 2226 C C . LYS A 1 284 ? -3.600 -27.118 -2.722 1.00 97.81 284 LYS A C 1
ATOM 2228 O O . LYS A 1 284 ? -4.059 -26.039 -2.354 1.00 97.81 284 LYS A O 1
ATOM 2233 N N . GLN A 1 285 ? -4.097 -28.274 -2.272 1.00 98.00 285 GLN A N 1
ATOM 2234 C CA . GLN A 1 285 ? -5.331 -28.392 -1.470 1.00 98.00 285 GLN A CA 1
ATOM 2235 C C . GLN A 1 285 ? -5.332 -27.581 -0.166 1.00 98.00 285 GLN A C 1
ATOM 2237 O O . GLN A 1 285 ? -6.367 -27.056 0.241 1.00 98.00 285 GLN A O 1
ATOM 2242 N N . ARG A 1 286 ? -4.182 -27.455 0.509 1.00 98.25 286 ARG A N 1
ATOM 2243 C CA . ARG A 1 286 ? -4.076 -26.637 1.729 1.00 98.25 286 ARG A CA 1
ATOM 2244 C C . ARG A 1 286 ? -4.304 -25.155 1.425 1.00 98.25 286 ARG A C 1
ATOM 2246 O O . ARG A 1 286 ? -5.109 -24.521 2.094 1.00 98.25 286 ARG A O 1
ATOM 2253 N N . GLN A 1 287 ? -3.634 -24.640 0.401 1.00 98.50 287 GLN A N 1
ATOM 2254 C CA . GLN A 1 287 ? -3.721 -23.249 -0.030 1.00 98.50 287 GLN A CA 1
ATOM 2255 C C . GLN A 1 287 ? -5.121 -22.906 -0.553 1.00 98.50 287 GLN A C 1
ATOM 2257 O O . GLN A 1 287 ? -5.629 -21.830 -0.258 1.00 98.50 287 GLN A O 1
ATOM 2262 N N . ILE A 1 288 ? -5.782 -23.840 -1.249 1.00 98.69 288 ILE A N 1
ATOM 2263 C CA . ILE A 1 288 ? -7.187 -23.687 -1.663 1.00 98.69 288 ILE A CA 1
ATOM 2264 C C . ILE A 1 288 ? -8.081 -23.443 -0.444 1.00 98.69 288 ILE A C 1
ATOM 2266 O O . ILE A 1 288 ? -8.842 -22.478 -0.430 1.00 98.69 288 ILE A O 1
ATOM 2270 N N . ARG A 1 289 ? -7.965 -24.270 0.606 1.00 98.56 289 ARG A N 1
ATOM 2271 C CA . ARG A 1 289 ? -8.752 -24.084 1.838 1.00 98.56 289 ARG A CA 1
ATOM 2272 C C . ARG A 1 289 ? -8.472 -22.739 2.505 1.00 98.56 289 ARG A C 1
ATOM 2274 O O . ARG A 1 289 ? -9.410 -22.111 2.988 1.00 98.56 289 ARG A O 1
ATOM 2281 N N . ASP A 1 290 ? -7.215 -22.301 2.520 1.00 97.94 290 ASP A N 1
ATOM 2282 C CA . ASP A 1 290 ? -6.827 -21.015 3.106 1.00 97.94 290 ASP A CA 1
ATOM 2283 C C . ASP A 1 290 ? -7.474 -19.833 2.354 1.00 97.94 290 ASP A C 1
ATOM 2285 O O . ASP A 1 290 ? -8.050 -18.951 2.994 1.00 97.94 290 ASP A O 1
ATOM 2289 N N . VAL A 1 291 ? -7.453 -19.845 1.013 1.00 98.25 291 VAL A N 1
ATOM 2290 C CA . VAL A 1 291 ? -8.092 -18.810 0.172 1.00 98.25 291 VAL A CA 1
ATOM 2291 C C . VAL A 1 291 ? -9.609 -18.839 0.316 1.00 98.25 291 VAL A C 1
ATOM 2293 O O . VAL A 1 291 ? -10.215 -17.797 0.552 1.00 98.25 291 VAL A O 1
ATOM 2296 N N . VAL A 1 292 ? -10.232 -20.018 0.225 1.00 98.62 292 VAL A N 1
ATOM 2297 C CA . VAL A 1 292 ? -11.692 -20.166 0.358 1.00 98.62 292 VAL A CA 1
ATOM 2298 C C . VAL A 1 292 ? -12.162 -19.685 1.728 1.00 98.62 292 VAL A C 1
ATOM 2300 O O . VAL A 1 292 ? -13.133 -18.938 1.809 1.00 98.62 292 VAL A O 1
ATOM 2303 N N . ARG A 1 293 ? -11.455 -20.041 2.808 1.00 98.44 293 ARG A N 1
ATOM 2304 C CA . ARG A 1 293 ? -11.760 -19.541 4.155 1.00 98.44 293 ARG A CA 1
ATOM 2305 C C . ARG A 1 293 ? -11.620 -18.021 4.233 1.00 98.44 293 ARG A C 1
ATOM 2307 O O . ARG A 1 293 ? -12.480 -17.369 4.814 1.00 98.44 293 ARG A O 1
ATOM 2314 N N . GLY A 1 294 ? -10.552 -17.467 3.663 1.00 98.25 294 GLY A N 1
ATOM 2315 C CA . GLY A 1 294 ? -10.321 -16.025 3.599 1.00 98.25 294 GLY A CA 1
ATOM 2316 C C . GLY A 1 294 ? -11.449 -15.267 2.906 1.00 98.25 294 GLY A C 1
ATOM 2317 O O . GLY A 1 294 ? -11.999 -14.314 3.459 1.00 98.25 294 GLY A O 1
ATOM 2318 N N . LEU A 1 295 ? -11.838 -15.740 1.721 1.00 98.56 295 LEU A N 1
ATOM 2319 C CA . LEU A 1 295 ? -12.950 -15.187 0.951 1.00 98.56 295 LEU A CA 1
ATOM 2320 C C . LEU A 1 295 ? -14.288 -15.368 1.671 1.00 98.56 295 LEU A C 1
ATOM 2322 O O . LEU A 1 295 ? -15.092 -14.444 1.666 1.00 98.56 295 LEU A O 1
ATOM 2326 N N . ALA A 1 296 ? -14.521 -16.503 2.334 1.00 98.69 296 ALA A N 1
ATOM 2327 C CA . ALA A 1 296 ? -15.732 -16.721 3.122 1.00 98.69 296 ALA A CA 1
ATOM 2328 C C . ALA A 1 296 ? -15.842 -15.732 4.295 1.00 98.69 296 ALA A C 1
ATOM 2330 O O . ALA A 1 296 ? -16.918 -15.193 4.535 1.00 98.69 296 ALA A O 1
ATOM 2331 N N . VAL A 1 297 ? -14.735 -15.443 4.992 1.00 98.62 297 VAL A N 1
ATOM 2332 C CA . VAL A 1 297 ? -14.702 -14.416 6.050 1.00 98.62 297 VAL A CA 1
ATOM 2333 C C . VAL A 1 297 ? -14.986 -13.029 5.472 1.00 98.62 297 VAL A C 1
ATOM 2335 O O . VAL A 1 297 ? -15.817 -12.307 6.017 1.00 98.62 297 VAL A O 1
ATOM 2338 N N . TRP A 1 298 ? -14.347 -12.670 4.354 1.00 98.44 298 TRP A N 1
ATOM 2339 C CA . TRP A 1 298 ? -14.577 -11.388 3.681 1.00 98.44 298 TRP A CA 1
ATOM 2340 C C . TRP A 1 298 ? -16.035 -11.213 3.240 1.00 98.44 298 TRP A C 1
ATOM 2342 O O . TRP A 1 298 ? -16.674 -10.218 3.571 1.00 98.44 298 TRP A O 1
ATOM 2352 N N . TRP A 1 299 ? -16.585 -12.191 2.524 1.00 98.62 299 TRP A N 1
ATOM 2353 C CA . TRP A 1 299 ? -17.953 -12.122 2.022 1.00 98.62 299 TRP A CA 1
ATOM 2354 C C . TRP A 1 299 ? -18.994 -12.224 3.131 1.00 98.62 299 TRP A C 1
ATOM 2356 O O . TRP A 1 299 ? -20.015 -11.550 3.053 1.00 98.62 299 TRP A O 1
ATOM 2366 N N . GLY A 1 300 ? -18.722 -12.989 4.191 1.00 98.69 300 GLY A N 1
ATOM 2367 C CA . GLY A 1 300 ? -19.546 -12.994 5.398 1.00 98.69 300 GLY A CA 1
ATOM 2368 C C . GLY A 1 300 ? -19.582 -11.623 6.077 1.00 98.69 300 GLY A C 1
ATOM 2369 O O . GLY A 1 300 ? -20.652 -11.170 6.474 1.00 98.69 300 GLY A O 1
ATOM 2370 N N . PHE A 1 301 ? -18.440 -10.928 6.147 1.00 98.62 301 PHE A N 1
ATOM 2371 C CA . PHE A 1 301 ? -18.370 -9.554 6.646 1.00 98.62 301 PHE A CA 1
ATOM 2372 C C . PHE A 1 301 ? -19.170 -8.588 5.763 1.00 98.62 301 PHE A C 1
ATOM 2374 O O . PHE A 1 301 ? -20.050 -7.901 6.272 1.00 98.62 301 PHE A O 1
ATOM 2381 N N . VAL A 1 302 ? -18.943 -8.580 4.444 1.00 98.56 302 VAL A N 1
ATOM 2382 C CA . VAL A 1 302 ? -19.691 -7.716 3.510 1.00 98.56 302 VAL A CA 1
ATOM 2383 C C . VAL A 1 302 ? -21.194 -7.999 3.569 1.00 98.56 302 VAL A C 1
ATOM 2385 O O . VAL A 1 302 ? -21.980 -7.057 3.581 1.00 98.56 302 VAL A O 1
ATOM 2388 N N . LEU A 1 303 ? -21.606 -9.267 3.662 1.00 98.69 303 LEU A N 1
ATOM 2389 C CA . LEU A 1 303 ? -23.011 -9.649 3.809 1.00 98.69 303 LEU A CA 1
ATOM 2390 C C . LEU A 1 303 ? -23.605 -9.127 5.122 1.00 98.69 303 LEU A C 1
ATOM 2392 O O . LEU A 1 303 ? -24.688 -8.552 5.106 1.00 98.69 303 LEU A O 1
ATOM 2396 N N . ALA A 1 304 ? -22.898 -9.278 6.244 1.00 98.56 304 ALA A N 1
ATOM 2397 C CA . ALA A 1 304 ? -23.347 -8.751 7.531 1.00 98.56 304 ALA A CA 1
ATOM 2398 C C . ALA A 1 304 ? -23.526 -7.226 7.487 1.00 98.56 304 ALA A C 1
ATOM 2400 O O . ALA A 1 304 ? -24.525 -6.710 7.984 1.00 98.56 304 ALA A O 1
ATOM 2401 N N . VAL A 1 305 ? -22.603 -6.510 6.835 1.00 98.50 305 VAL A N 1
ATOM 2402 C CA . VAL A 1 305 ? -22.749 -5.068 6.607 1.00 98.50 305 VAL A CA 1
ATOM 2403 C C . VAL A 1 305 ? -23.922 -4.784 5.674 1.00 98.50 305 VAL A C 1
ATOM 2405 O O . VAL A 1 305 ? -24.689 -3.878 5.961 1.00 98.50 305 VAL A O 1
ATOM 2408 N N . ALA A 1 306 ? -24.130 -5.563 4.610 1.00 98.44 306 ALA A N 1
ATOM 2409 C CA . ALA A 1 306 ? -25.203 -5.329 3.641 1.00 98.44 306 ALA A CA 1
ATOM 2410 C C . ALA A 1 306 ? -26.600 -5.450 4.260 1.00 98.44 306 ALA A C 1
ATOM 2412 O O . ALA A 1 306 ? -27.509 -4.736 3.850 1.00 98.44 306 ALA A O 1
ATOM 2413 N N . LEU A 1 307 ? -26.763 -6.314 5.266 1.00 98.31 307 LEU A N 1
ATOM 2414 C CA . LEU A 1 307 ? -28.013 -6.455 6.019 1.00 98.31 307 LEU A CA 1
ATOM 2415 C C . LEU A 1 307 ? -28.333 -5.231 6.894 1.00 98.31 307 LEU A C 1
ATOM 2417 O O . LEU A 1 307 ? -29.488 -5.033 7.257 1.00 98.31 307 LEU A O 1
ATOM 2421 N N . ILE A 1 308 ? -27.323 -4.428 7.238 1.00 97.50 308 ILE A N 1
ATOM 2422 C CA . ILE A 1 308 ? -27.452 -3.247 8.099 1.00 97.50 308 ILE A CA 1
ATOM 2423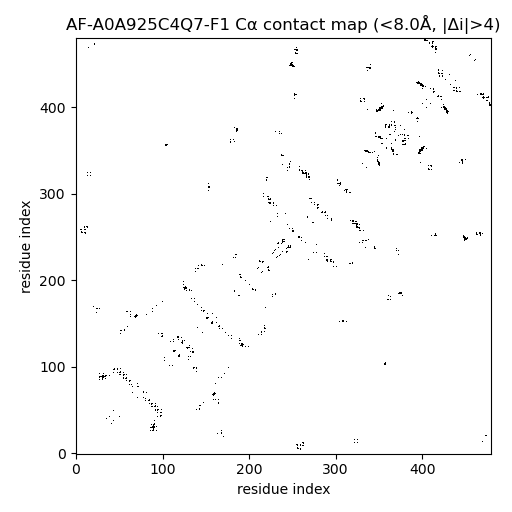 C C . ILE A 1 308 ? -27.435 -1.976 7.240 1.00 97.50 308 ILE A C 1
ATOM 2425 O O . ILE A 1 308 ? -28.372 -1.185 7.276 1.00 97.50 308 ILE A O 1
ATOM 2429 N N . ASN A 1 309 ? -26.381 -1.804 6.443 1.00 98.12 309 ASN A N 1
ATOM 2430 C CA . ASN A 1 309 ? -26.134 -0.692 5.538 1.00 98.12 309 ASN A CA 1
ATOM 2431 C C . ASN A 1 309 ? -25.694 -1.204 4.145 1.00 98.12 309 ASN A C 1
ATOM 2433 O O . ASN A 1 309 ? -24.494 -1.380 3.895 1.00 98.12 309 ASN A O 1
ATOM 2437 N N . PRO A 1 310 ? -26.635 -1.396 3.200 1.00 98.06 310 PRO A N 1
ATOM 2438 C CA . PRO A 1 310 ? -26.323 -1.838 1.839 1.00 98.06 310 PRO A CA 1
ATOM 2439 C C . PRO A 1 310 ? -25.339 -0.926 1.094 1.00 98.06 310 PRO A C 1
ATOM 2441 O O . PRO A 1 310 ? -24.494 -1.414 0.343 1.00 98.06 310 PRO A O 1
ATOM 2444 N N . LEU A 1 311 ? -25.413 0.392 1.311 1.00 97.56 311 LEU A N 1
ATOM 2445 C CA . LEU A 1 311 ? -24.507 1.348 0.670 1.00 97.56 311 LEU A CA 1
ATOM 2446 C C . LEU A 1 311 ? -23.093 1.262 1.255 1.00 97.56 311 LEU A C 1
ATOM 2448 O O . LEU A 1 311 ? -22.118 1.296 0.504 1.00 97.56 311 LEU A O 1
ATOM 2452 N N . GLY A 1 312 ? -22.979 1.073 2.572 1.00 97.81 312 GLY A N 1
ATOM 2453 C CA . GLY A 1 312 ? -21.706 0.794 3.237 1.00 97.81 312 GLY A CA 1
ATOM 2454 C C . GLY A 1 312 ? -21.065 -0.501 2.730 1.00 97.81 312 GLY A C 1
ATOM 2455 O O . GLY A 1 312 ? -19.872 -0.530 2.432 1.00 97.81 312 GLY A O 1
ATOM 2456 N N . ALA A 1 313 ? -21.859 -1.558 2.536 1.00 98.31 313 ALA A N 1
ATOM 2457 C CA . ALA A 1 313 ? -21.379 -2.816 1.967 1.00 98.31 313 ALA A CA 1
ATOM 2458 C C . ALA A 1 313 ? -20.921 -2.675 0.509 1.00 98.31 313 ALA A C 1
ATOM 2460 O O . ALA A 1 313 ? -19.857 -3.185 0.152 1.00 98.31 313 ALA A O 1
ATOM 2461 N N . LEU A 1 314 ? -21.683 -1.949 -0.320 1.00 98.25 314 LEU A N 1
ATOM 2462 C CA . LEU A 1 314 ? -21.283 -1.632 -1.692 1.00 98.25 314 LEU A CA 1
ATOM 2463 C C . LEU A 1 314 ? -19.961 -0.859 -1.710 1.00 98.25 314 LEU A C 1
ATOM 2465 O O . LEU A 1 314 ? -19.075 -1.186 -2.496 1.00 98.25 314 LEU A O 1
ATOM 2469 N N . TYR A 1 315 ? -19.800 0.123 -0.823 1.00 97.81 315 TYR A N 1
ATOM 2470 C CA . TYR A 1 315 ? -18.552 0.864 -0.692 1.00 97.81 315 TYR A CA 1
ATOM 2471 C C . TYR A 1 315 ? -17.377 -0.053 -0.328 1.00 97.81 315 TYR A C 1
ATOM 2473 O O . TYR A 1 315 ? -16.371 -0.029 -1.030 1.00 97.81 315 TYR A O 1
ATOM 2481 N N . LEU A 1 316 ? -17.509 -0.919 0.684 1.00 97.88 316 LEU A N 1
ATOM 2482 C CA . LEU A 1 316 ? -16.451 -1.865 1.075 1.00 97.88 316 LEU A CA 1
ATOM 2483 C C . LEU A 1 316 ? -16.089 -2.844 -0.053 1.00 97.88 316 LEU A C 1
ATOM 2485 O O . LEU A 1 316 ? -14.911 -3.137 -0.275 1.00 97.88 316 LEU A O 1
ATOM 2489 N N . PHE A 1 317 ? -17.090 -3.319 -0.800 1.00 97.94 317 PHE A N 1
ATOM 2490 C CA . PHE A 1 317 ? -16.880 -4.119 -2.005 1.00 97.94 317 PHE A CA 1
ATOM 2491 C C . PHE A 1 317 ? -16.068 -3.348 -3.054 1.00 97.94 317 PHE A C 1
ATOM 2493 O O . PHE A 1 317 ? -15.063 -3.862 -3.553 1.00 97.94 317 PHE A O 1
ATOM 2500 N N . VAL A 1 318 ? -16.464 -2.105 -3.355 1.00 96.44 318 VAL A N 1
ATOM 2501 C CA . VAL A 1 318 ? -15.762 -1.243 -4.313 1.00 96.44 318 VAL A CA 1
ATOM 2502 C C . VAL A 1 318 ? -14.337 -0.963 -3.838 1.00 96.44 318 VAL A C 1
ATOM 2504 O O . VAL A 1 318 ? -13.420 -1.088 -4.642 1.00 96.44 318 VAL A O 1
ATOM 2507 N N . SER A 1 319 ? -14.120 -0.669 -2.551 1.00 95.38 319 SER A N 1
ATOM 2508 C CA . SER A 1 319 ? -12.789 -0.450 -1.969 1.00 95.38 319 SER A CA 1
ATOM 2509 C C . SER A 1 319 ? -11.861 -1.646 -2.188 1.00 95.38 319 SER A C 1
ATOM 2511 O O . SER A 1 319 ? -10.719 -1.465 -2.608 1.00 95.38 319 SER A O 1
ATOM 2513 N N . ARG A 1 320 ? -12.352 -2.877 -1.983 1.00 95.69 320 ARG A N 1
ATOM 2514 C CA . ARG A 1 320 ? -11.573 -4.086 -2.287 1.00 95.69 320 ARG A CA 1
ATOM 2515 C C . ARG A 1 320 ? -11.305 -4.229 -3.782 1.00 95.69 320 ARG A C 1
ATOM 2517 O O . ARG A 1 320 ? -10.182 -4.542 -4.170 1.00 95.69 320 ARG A O 1
ATOM 2524 N N . PHE A 1 321 ? -12.323 -4.012 -4.614 1.00 96.44 321 PHE A N 1
ATOM 2525 C CA . PHE A 1 321 ? -12.202 -4.130 -6.064 1.00 96.44 321 PHE A CA 1
ATOM 2526 C C . PHE A 1 321 ? -11.146 -3.163 -6.613 1.00 96.44 321 PHE A C 1
ATOM 2528 O O . PHE A 1 321 ? -10.242 -3.585 -7.332 1.00 96.44 321 PHE A O 1
ATOM 2535 N N . VAL A 1 322 ? -11.176 -1.884 -6.230 1.00 92.81 322 VAL A N 1
ATOM 2536 C CA . VAL A 1 322 ? -10.191 -0.898 -6.713 1.00 92.81 322 VAL A CA 1
ATOM 2537 C C . VAL A 1 322 ? -8.765 -1.180 -6.229 1.00 92.81 322 VAL A C 1
ATOM 2539 O O . VAL A 1 322 ? -7.816 -0.758 -6.890 1.00 92.81 322 VAL A O 1
ATOM 2542 N N . GLY A 1 323 ? -8.598 -1.979 -5.166 1.00 92.56 323 GLY A N 1
ATOM 2543 C CA . GLY A 1 323 ? -7.300 -2.475 -4.700 1.00 92.56 323 GLY A CA 1
ATOM 2544 C C . GLY A 1 323 ? -6.476 -3.197 -5.777 1.00 92.56 323 GLY A C 1
ATOM 2545 O O . GLY A 1 323 ? -5.250 -3.186 -5.714 1.00 92.56 323 GLY A O 1
ATOM 2546 N N . GLY A 1 324 ? -7.109 -3.735 -6.828 1.00 94.00 324 GLY A N 1
ATOM 2547 C CA . GLY A 1 324 ? -6.397 -4.332 -7.968 1.00 94.00 324 GLY A CA 1
ATOM 2548 C C . GLY A 1 324 ? -5.534 -3.334 -8.750 1.00 94.00 324 GLY A C 1
ATOM 2549 O O . GLY A 1 324 ? -4.484 -3.703 -9.284 1.00 94.00 324 GLY A O 1
ATOM 2550 N N . THR A 1 325 ? -5.917 -2.052 -8.757 1.00 93.19 325 THR A N 1
ATOM 2551 C CA . THR A 1 325 ? -5.110 -0.979 -9.364 1.00 93.19 325 THR A CA 1
ATOM 2552 C C . THR A 1 325 ? -3.840 -0.724 -8.562 1.00 93.19 325 THR A C 1
ATOM 2554 O O . THR A 1 325 ? -2.777 -0.531 -9.146 1.00 93.19 325 THR A O 1
ATOM 2557 N N . TYR A 1 326 ? -3.926 -0.790 -7.231 1.00 90.94 326 TYR A N 1
ATOM 2558 C CA . TYR A 1 326 ? -2.753 -0.683 -6.368 1.00 90.94 326 TYR A CA 1
ATOM 2559 C C . TYR A 1 326 ? -1.802 -1.869 -6.539 1.00 90.94 326 TYR A C 1
ATOM 2561 O O . TYR A 1 326 ? -0.612 -1.653 -6.742 1.00 90.94 326 TYR A O 1
ATOM 2569 N N . ILE A 1 327 ? -2.322 -3.103 -6.536 1.00 92.81 327 ILE A N 1
ATOM 2570 C CA . ILE A 1 327 ? -1.498 -4.295 -6.797 1.00 92.81 327 ILE A CA 1
ATOM 2571 C C . ILE A 1 327 ? -0.758 -4.121 -8.118 1.00 92.81 327 ILE A C 1
ATOM 2573 O O . ILE A 1 327 ? 0.452 -4.264 -8.168 1.00 92.81 327 ILE A O 1
ATOM 2577 N N . THR A 1 328 ? -1.461 -3.691 -9.163 1.00 95.81 328 THR A N 1
ATOM 2578 C CA . THR A 1 328 ? -0.851 -3.466 -10.477 1.00 95.81 328 THR A CA 1
ATOM 2579 C C . THR A 1 328 ? 0.221 -2.383 -10.473 1.00 95.81 328 THR A C 1
ATOM 2581 O O . THR A 1 328 ? 1.239 -2.555 -11.136 1.00 95.81 328 THR A O 1
ATOM 2584 N N . LEU A 1 329 ? 0.027 -1.291 -9.725 1.00 94.00 329 LEU A N 1
ATOM 2585 C CA . LEU A 1 329 ? 1.051 -0.262 -9.529 1.00 94.00 329 LEU A CA 1
ATOM 2586 C C . LEU A 1 329 ? 2.331 -0.854 -8.943 1.00 94.00 329 LEU A C 1
ATOM 2588 O O . LEU A 1 329 ? 3.406 -0.597 -9.473 1.00 94.00 329 LEU A O 1
ATOM 2592 N N . ILE A 1 330 ? 2.214 -1.656 -7.888 1.00 93.12 330 ILE A N 1
ATOM 2593 C CA . ILE A 1 330 ? 3.368 -2.276 -7.235 1.00 93.12 330 ILE A CA 1
ATOM 2594 C C . ILE A 1 330 ? 4.003 -3.350 -8.123 1.00 93.12 330 ILE A C 1
ATOM 2596 O O . ILE A 1 330 ? 5.217 -3.351 -8.296 1.00 93.12 330 ILE A O 1
ATOM 2600 N N . THR A 1 331 ? 3.203 -4.196 -8.772 1.00 95.00 331 THR A N 1
ATOM 2601 C CA . THR A 1 331 ? 3.716 -5.221 -9.685 1.00 95.00 331 THR A CA 1
ATOM 2602 C C . THR A 1 331 ? 4.459 -4.595 -10.868 1.00 95.00 331 THR A C 1
ATOM 2604 O O . THR A 1 331 ? 5.541 -5.050 -11.210 1.00 95.00 331 THR A O 1
ATOM 2607 N N . PHE A 1 332 ? 3.935 -3.534 -11.491 1.00 96.12 332 PHE A N 1
ATOM 2608 C CA . PHE A 1 332 ? 4.642 -2.852 -12.584 1.00 96.12 332 PHE A CA 1
ATOM 2609 C C . PHE A 1 332 ? 5.839 -2.038 -12.082 1.00 96.12 332 PHE A C 1
ATOM 2611 O O . PHE A 1 332 ? 6.776 -1.825 -12.842 1.00 96.12 332 PHE A O 1
ATOM 2618 N N . TYR A 1 333 ? 5.831 -1.590 -10.826 1.00 94.88 333 TYR A N 1
ATOM 2619 C CA . TYR A 1 333 ? 6.994 -0.961 -10.208 1.00 94.88 333 TYR A CA 1
ATOM 2620 C C . TYR A 1 333 ? 8.144 -1.963 -10.067 1.00 94.88 333 TYR A C 1
ATOM 2622 O O . TYR A 1 333 ? 9.238 -1.703 -10.548 1.00 94.88 333 TYR A O 1
ATOM 2630 N N . GLN A 1 334 ? 7.868 -3.136 -9.499 1.00 94.06 334 GLN A N 1
ATOM 2631 C CA . GLN A 1 334 ? 8.861 -4.175 -9.209 1.00 94.06 334 GLN A CA 1
ATOM 2632 C C . GLN A 1 334 ? 9.261 -5.012 -10.433 1.00 94.06 334 GLN A C 1
ATOM 2634 O O . GLN A 1 334 ? 10.422 -5.377 -10.582 1.00 94.06 334 GLN A O 1
ATOM 2639 N N . HIS A 1 335 ? 8.312 -5.281 -11.331 1.00 94.75 335 HIS A N 1
ATOM 2640 C CA . HIS A 1 335 ? 8.465 -6.154 -12.502 1.00 94.75 335 HIS A CA 1
ATOM 2641 C C . HIS A 1 335 ? 8.154 -5.419 -13.815 1.00 94.75 335 HIS A C 1
ATOM 2643 O O . HIS A 1 335 ? 7.621 -5.986 -14.777 1.00 94.75 335 HIS A O 1
ATOM 2649 N N . GLY A 1 336 ? 8.433 -4.113 -13.842 1.00 94.12 336 GLY A N 1
ATOM 2650 C CA . GLY A 1 336 ? 8.247 -3.252 -15.011 1.00 94.12 336 GLY A CA 1
ATOM 2651 C C . GLY A 1 336 ? 9.281 -3.493 -16.111 1.00 94.12 336 GLY A C 1
ATOM 2652 O O . GLY A 1 336 ? 8.987 -3.357 -17.304 1.00 94.12 336 GLY A O 1
ATOM 2653 N N . LEU A 1 337 ? 10.488 -3.867 -15.686 1.00 94.25 337 LEU A N 1
ATOM 2654 C CA . LEU A 1 337 ? 11.674 -4.040 -16.510 1.00 94.25 337 LEU A CA 1
ATOM 2655 C C . LEU A 1 337 ? 12.124 -5.498 -16.430 1.00 94.25 337 LEU A C 1
ATOM 2657 O O . LEU A 1 337 ? 12.781 -5.898 -15.478 1.00 94.25 337 LEU A O 1
ATOM 2661 N N . VAL A 1 338 ? 11.737 -6.279 -17.433 1.00 92.50 338 VAL A N 1
ATOM 2662 C CA . VAL A 1 338 ? 11.989 -7.716 -17.526 1.00 92.50 338 VAL A CA 1
ATOM 2663 C C . VAL A 1 338 ? 12.910 -8.002 -18.704 1.00 92.50 338 VAL A C 1
ATOM 2665 O O . VAL A 1 338 ? 12.592 -7.614 -19.827 1.00 92.50 338 VAL A O 1
ATOM 2668 N N . ASP A 1 339 ? 14.019 -8.688 -18.453 1.00 90.06 339 ASP A N 1
ATOM 2669 C CA . ASP A 1 339 ? 14.938 -9.176 -19.476 1.00 90.06 339 ASP A CA 1
ATOM 2670 C C . ASP A 1 339 ? 14.308 -10.319 -20.290 1.00 90.06 339 ASP A C 1
ATOM 2672 O O . ASP A 1 339 ? 14.015 -11.374 -19.729 1.00 90.06 339 ASP A O 1
ATOM 2676 N N . PRO A 1 340 ? 14.071 -10.144 -21.604 1.00 83.69 340 PRO A N 1
ATOM 2677 C CA . PRO A 1 340 ? 13.508 -11.203 -22.436 1.00 83.69 340 PRO A CA 1
ATOM 2678 C C . PRO A 1 340 ? 14.492 -12.348 -22.723 1.00 83.69 340 PRO A C 1
ATOM 2680 O O . PRO A 1 340 ? 14.055 -13.405 -23.182 1.00 83.69 340 PRO A O 1
ATOM 2683 N N . ALA A 1 341 ? 15.795 -12.137 -22.519 1.00 83.06 341 ALA A N 1
ATOM 2684 C CA . ALA A 1 341 ? 16.846 -13.106 -22.807 1.00 83.06 341 ALA A CA 1
ATOM 2685 C C . ALA A 1 341 ? 17.260 -13.931 -21.580 1.00 83.06 341 ALA A C 1
ATOM 2687 O O . ALA A 1 341 ? 17.907 -14.963 -21.759 1.00 83.06 341 ALA A O 1
ATOM 2688 N N . ASP A 1 342 ? 16.893 -13.509 -20.366 1.00 71.31 342 ASP A N 1
ATOM 2689 C CA . ASP A 1 342 ? 17.240 -14.221 -19.136 1.00 71.31 342 ASP A CA 1
ATOM 2690 C C . ASP A 1 342 ? 16.187 -15.296 -18.801 1.00 71.31 342 ASP A C 1
ATOM 2692 O O . ASP A 1 342 ? 15.043 -14.970 -18.476 1.00 71.31 342 ASP A O 1
ATOM 2696 N N . PRO A 1 343 ? 16.531 -16.597 -18.868 1.00 55.44 343 PRO A N 1
ATOM 2697 C CA . PRO A 1 343 ? 15.641 -17.669 -18.440 1.00 55.44 343 PRO A CA 1
ATOM 2698 C C . PRO A 1 343 ? 15.616 -17.844 -16.911 1.00 55.44 343 PRO A C 1
ATOM 2700 O O . PRO A 1 343 ? 14.814 -18.644 -16.418 1.00 55.44 343 PRO A O 1
ATOM 2703 N N . VAL A 1 344 ? 16.510 -17.176 -16.162 1.00 56.31 344 VAL A N 1
ATOM 2704 C CA . VAL A 1 344 ? 16.627 -17.280 -14.703 1.00 56.31 344 VAL A CA 1
ATOM 2705 C C . VAL A 1 344 ? 15.828 -16.150 -14.037 1.00 56.31 344 VAL A C 1
ATOM 2707 O O . VAL A 1 344 ? 16.211 -14.986 -14.122 1.00 56.31 344 VAL A O 1
ATOM 2710 N N . PRO A 1 345 ? 14.732 -16.456 -13.324 1.00 63.59 345 PRO A N 1
ATOM 2711 C CA . PRO A 1 345 ? 13.671 -15.465 -13.157 1.00 63.59 345 PRO A CA 1
ATOM 2712 C C . PRO A 1 345 ? 14.020 -14.256 -12.266 1.00 63.59 345 PRO A C 1
ATOM 2714 O O . PRO A 1 345 ? 13.620 -13.137 -12.570 1.00 63.59 345 PRO A O 1
ATOM 2717 N N . SER A 1 346 ? 14.815 -14.420 -11.203 1.00 69.12 346 SER A N 1
ATOM 2718 C CA . SER A 1 346 ? 14.826 -13.404 -10.138 1.00 69.12 346 SER A CA 1
ATOM 2719 C C . SER A 1 346 ? 15.595 -12.124 -10.467 1.00 69.12 346 SER A C 1
ATOM 2721 O O . SER A 1 346 ? 15.174 -11.054 -10.045 1.00 69.12 346 SER A O 1
ATOM 2723 N N . HIS A 1 347 ? 16.715 -12.199 -11.195 1.00 79.69 347 HIS A N 1
ATOM 2724 C CA . HIS A 1 347 ? 17.532 -11.014 -11.513 1.00 79.69 347 HIS A CA 1
ATOM 2725 C C . HIS A 1 347 ? 17.103 -10.358 -12.832 1.00 79.69 347 HIS A C 1
ATOM 2727 O O . HIS A 1 347 ? 17.164 -9.136 -12.959 1.00 79.69 347 HIS A O 1
ATOM 2733 N N . GLY A 1 348 ? 16.633 -11.158 -13.794 1.00 81.81 348 GLY A N 1
ATOM 2734 C CA . GLY A 1 348 ? 16.112 -10.672 -15.064 1.00 81.81 348 GLY A CA 1
ATOM 2735 C C . GLY A 1 348 ? 14.699 -10.097 -14.972 1.00 81.81 348 GLY A C 1
ATOM 2736 O O . GLY A 1 348 ? 14.378 -9.192 -15.736 1.00 81.81 348 GLY A O 1
ATOM 2737 N N . HIS A 1 349 ? 13.840 -10.573 -14.061 1.00 85.25 349 HIS A N 1
ATOM 2738 C CA . HIS A 1 349 ? 12.427 -10.161 -14.014 1.00 85.25 349 HIS A CA 1
ATOM 2739 C C . HIS A 1 349 ? 12.099 -9.090 -12.970 1.00 85.25 349 HIS A C 1
ATOM 2741 O O . HIS A 1 349 ? 10.938 -8.678 -12.874 1.00 85.25 349 HIS A O 1
ATOM 2747 N N . THR A 1 350 ? 13.082 -8.651 -12.190 1.00 90.38 350 THR A N 1
ATOM 2748 C CA . THR A 1 350 ? 12.862 -7.809 -11.014 1.00 90.38 350 THR A CA 1
ATOM 2749 C C . THR A 1 350 ? 13.786 -6.597 -11.004 1.00 90.38 350 THR A C 1
ATOM 2751 O O . THR A 1 350 ? 14.911 -6.634 -11.496 1.00 90.38 350 THR A O 1
ATOM 2754 N N . THR A 1 351 ? 13.282 -5.497 -10.454 1.00 92.81 351 THR A N 1
ATOM 2755 C CA . THR A 1 351 ? 14.000 -4.242 -10.230 1.00 92.81 351 THR A CA 1
ATOM 2756 C C . THR A 1 351 ? 14.065 -3.938 -8.736 1.00 92.81 351 THR A C 1
ATOM 2758 O O . THR A 1 351 ? 13.038 -3.997 -8.055 1.00 92.81 351 THR A O 1
ATOM 2761 N N . ASP A 1 352 ? 15.244 -3.555 -8.251 1.00 93.88 352 ASP A N 1
ATOM 2762 C CA . ASP A 1 352 ? 15.432 -3.051 -6.888 1.00 93.88 352 ASP A CA 1
ATOM 2763 C C . ASP A 1 352 ? 15.432 -1.523 -6.863 1.00 93.88 352 ASP A C 1
ATOM 2765 O O . ASP A 1 352 ? 15.938 -0.861 -7.773 1.00 93.88 352 ASP A O 1
ATOM 2769 N N . PHE A 1 353 ? 14.903 -0.955 -5.779 1.00 92.88 353 PHE A N 1
ATOM 2770 C CA . PHE A 1 353 ? 14.762 0.492 -5.599 1.00 92.88 353 PHE A CA 1
ATOM 2771 C C . PHE A 1 353 ? 15.489 0.968 -4.346 1.00 92.88 353 PHE A C 1
ATOM 2773 O O . PHE A 1 353 ? 14.890 1.187 -3.296 1.00 92.88 353 PHE A O 1
ATOM 2780 N N . VAL A 1 354 ? 16.799 1.146 -4.442 1.00 87.19 354 VAL A N 1
ATOM 2781 C CA . VAL A 1 354 ? 17.660 1.324 -3.270 1.00 87.19 354 VAL A CA 1
ATOM 2782 C C . VAL A 1 354 ? 17.677 2.786 -2.799 1.00 87.19 354 VAL A C 1
ATOM 2784 O O . VAL A 1 354 ? 17.676 3.721 -3.602 1.00 87.19 354 VAL A O 1
ATOM 2787 N N . HIS A 1 355 ? 17.666 2.984 -1.475 1.00 82.62 355 HIS A N 1
ATOM 2788 C CA . HIS A 1 355 ? 17.872 4.288 -0.828 1.00 82.62 355 HIS A CA 1
ATOM 2789 C C . HIS A 1 355 ? 18.316 4.136 0.637 1.00 82.62 355 HIS A C 1
ATOM 2791 O O . HIS A 1 355 ? 19.410 4.556 0.995 1.00 82.62 355 HIS A O 1
ATOM 2797 N N . ARG A 1 356 ? 17.480 3.515 1.482 1.00 80.44 356 ARG A N 1
ATOM 2798 C CA . ARG A 1 356 ? 17.753 3.303 2.920 1.00 80.44 356 ARG A CA 1
ATOM 2799 C C . ARG A 1 356 ? 18.573 2.037 3.146 1.00 80.44 356 ARG A C 1
ATOM 2801 O O . ARG A 1 356 ? 18.356 1.066 2.420 1.00 80.44 356 ARG A O 1
ATOM 2808 N N . ASP A 1 357 ? 19.365 1.980 4.223 1.00 82.19 357 ASP A N 1
ATOM 2809 C CA . ASP A 1 357 ? 20.148 0.786 4.598 1.00 82.19 357 ASP A CA 1
ATOM 2810 C C . ASP A 1 357 ? 19.272 -0.463 4.592 1.00 82.19 357 ASP A C 1
ATOM 2812 O O . ASP A 1 357 ? 19.591 -1.483 3.998 1.00 82.19 357 ASP A O 1
ATOM 2816 N N . HIS A 1 358 ? 18.102 -0.364 5.216 1.00 81.88 358 HIS A N 1
ATOM 2817 C CA . HIS A 1 358 ? 17.184 -1.480 5.346 1.00 81.88 358 HIS A CA 1
ATOM 2818 C C . HIS A 1 358 ? 16.215 -1.642 4.160 1.00 81.88 358 HIS A C 1
ATOM 2820 O O . HIS A 1 358 ? 15.288 -2.444 4.255 1.00 81.88 358 HIS A O 1
ATOM 2826 N N . GLY A 1 359 ? 16.315 -0.818 3.110 1.00 82.12 359 GLY A N 1
ATOM 2827 C CA . GLY A 1 359 ? 15.495 -0.912 1.893 1.00 82.12 359 GLY A CA 1
ATOM 2828 C C . GLY A 1 359 ? 13.992 -0.919 2.162 1.00 82.12 359 GLY A C 1
ATOM 2829 O O . GLY A 1 359 ? 13.304 -1.863 1.788 1.00 82.12 359 GLY A O 1
ATOM 2830 N N . ASN A 1 360 ? 13.494 0.079 2.907 1.00 86.88 360 ASN A N 1
ATOM 2831 C CA . ASN A 1 360 ? 12.076 0.168 3.289 1.00 86.88 360 ASN A CA 1
ATOM 2832 C C . ASN A 1 360 ? 11.543 -1.134 3.927 1.00 86.88 360 ASN A C 1
ATOM 2834 O O . ASN A 1 360 ? 10.568 -1.728 3.473 1.00 86.88 360 ASN A O 1
ATOM 2838 N N . LEU A 1 361 ? 12.237 -1.579 4.979 1.00 89.62 361 LEU A N 1
ATOM 2839 C CA . LEU A 1 361 ? 12.005 -2.830 5.700 1.00 89.62 361 LEU A CA 1
ATOM 2840 C C . LEU A 1 361 ? 12.062 -4.066 4.790 1.00 89.62 361 LEU A C 1
ATOM 2842 O O . LEU A 1 361 ? 11.258 -4.982 4.922 1.00 89.62 361 LEU A O 1
ATOM 2846 N N . GLY A 1 362 ? 13.016 -4.069 3.858 1.00 89.50 362 GLY A N 1
ATOM 2847 C CA . GLY A 1 362 ? 13.280 -5.144 2.908 1.00 89.50 362 GLY A CA 1
ATOM 2848 C C . GLY A 1 362 ? 12.438 -5.130 1.635 1.00 89.50 362 GLY A C 1
ATOM 2849 O O . GLY A 1 362 ? 12.685 -5.954 0.767 1.00 89.50 362 GLY A O 1
ATOM 2850 N N . PHE A 1 363 ? 11.462 -4.228 1.514 1.00 89.12 363 PHE A N 1
ATOM 2851 C CA . PHE A 1 363 ? 10.583 -4.143 0.343 1.00 89.12 363 PHE A CA 1
ATOM 2852 C C . PHE A 1 363 ? 11.324 -3.748 -0.945 1.00 89.12 363 PHE A C 1
ATOM 2854 O O . PHE A 1 363 ? 10.913 -4.120 -2.039 1.00 89.12 363 PHE A O 1
ATOM 2861 N N . ASP A 1 364 ? 12.396 -2.972 -0.802 1.00 91.38 364 ASP A N 1
ATOM 2862 C CA . ASP A 1 364 ? 13.131 -2.378 -1.922 1.00 91.38 364 ASP A CA 1
ATOM 2863 C C . ASP A 1 364 ? 14.248 -3.267 -2.482 1.00 91.38 364 ASP A C 1
ATOM 2865 O O . ASP A 1 364 ? 14.700 -3.031 -3.600 1.00 91.38 364 ASP A O 1
ATOM 2869 N N . TYR A 1 365 ? 14.673 -4.262 -1.701 1.00 92.88 365 TYR A N 1
ATOM 2870 C CA . TYR A 1 365 ? 15.598 -5.333 -2.085 1.00 92.88 365 TYR A CA 1
ATOM 2871 C C . TYR A 1 365 ? 14.772 -6.530 -2.577 1.00 92.88 365 TYR A C 1
ATOM 2873 O O . TYR A 1 365 ? 14.695 -7.584 -1.934 1.00 92.88 365 TYR A O 1
ATOM 2881 N N . HIS A 1 366 ? 14.008 -6.300 -3.647 1.00 93.88 366 HIS A N 1
ATOM 2882 C CA . HIS A 1 366 ? 12.987 -7.221 -4.142 1.00 93.88 366 HIS A CA 1
ATOM 2883 C C . HIS A 1 366 ? 13.612 -8.440 -4.830 1.00 93.88 366 HIS A C 1
ATOM 2885 O O . HIS A 1 366 ? 13.082 -9.546 -4.733 1.00 93.88 366 HIS A O 1
ATOM 2891 N N . VAL A 1 367 ? 14.786 -8.295 -5.443 1.00 92.38 367 VAL A N 1
ATOM 2892 C CA . VAL A 1 367 ? 15.542 -9.422 -6.003 1.00 92.38 367 VAL A CA 1
ATOM 2893 C C . VAL A 1 367 ? 15.988 -10.373 -4.896 1.00 92.38 367 VAL A C 1
ATOM 2895 O O . VAL A 1 367 ? 15.714 -11.576 -4.944 1.00 92.38 367 VAL A O 1
ATOM 2898 N N . GLU A 1 368 ? 16.638 -9.861 -3.849 1.00 92.44 368 GLU A N 1
ATOM 2899 C CA . GLU A 1 368 ? 17.091 -10.665 -2.711 1.00 92.44 368 GLU A CA 1
ATOM 2900 C C . GLU A 1 368 ? 15.905 -11.309 -1.997 1.00 92.44 368 GLU A C 1
ATOM 2902 O O . GLU A 1 368 ? 15.993 -12.452 -1.532 1.00 92.44 368 GLU A O 1
ATOM 2907 N N . HIS A 1 369 ? 14.780 -10.597 -1.962 1.00 93.25 369 HIS A N 1
ATOM 2908 C CA . HIS A 1 369 ? 13.517 -11.115 -1.483 1.00 93.25 369 HIS A CA 1
ATOM 2909 C C . HIS A 1 369 ? 13.038 -12.333 -2.293 1.00 93.25 369 HIS A C 1
ATOM 2911 O O . HIS A 1 369 ? 12.727 -13.364 -1.697 1.00 93.25 369 HIS A O 1
ATOM 2917 N N . HIS A 1 370 ? 13.036 -12.268 -3.624 1.00 92.50 370 HIS A N 1
ATOM 2918 C CA . HIS A 1 370 ? 12.627 -13.378 -4.494 1.00 92.50 370 HIS A CA 1
ATOM 2919 C C . HIS A 1 370 ? 13.591 -14.570 -4.456 1.00 92.50 370 HIS A C 1
ATOM 2921 O O . HIS A 1 370 ? 13.164 -15.724 -4.476 1.00 92.50 370 HIS A O 1
ATOM 2927 N N . THR A 1 371 ? 14.899 -14.327 -4.318 1.00 90.19 371 THR A N 1
ATOM 2928 C CA . THR A 1 371 ? 15.882 -15.425 -4.245 1.00 90.19 371 THR A CA 1
ATOM 2929 C C . THR A 1 371 ? 15.740 -16.267 -2.974 1.00 90.19 371 THR A C 1
ATOM 2931 O O . THR A 1 371 ? 15.974 -17.480 -2.996 1.00 90.19 371 THR A O 1
ATOM 2934 N N . ARG A 1 372 ? 15.388 -15.645 -1.839 1.00 91.12 372 ARG A N 1
ATOM 2935 C CA . ARG A 1 372 ? 15.215 -16.319 -0.541 1.00 91.12 372 ARG A CA 1
ATOM 2936 C C . ARG A 1 372 ? 14.051 -15.700 0.247 1.00 91.12 372 ARG A C 1
ATOM 2938 O O . ARG A 1 372 ? 14.299 -15.039 1.256 1.00 91.12 372 ARG A O 1
ATOM 2945 N N . PRO A 1 373 ? 12.787 -15.992 -0.110 1.00 90.62 373 PRO A N 1
ATOM 2946 C CA . PRO A 1 373 ? 11.622 -15.302 0.456 1.00 90.62 373 PRO A CA 1
ATOM 2947 C C . PRO A 1 373 ? 11.429 -15.510 1.959 1.00 90.62 373 PRO A C 1
ATOM 2949 O O . PRO A 1 373 ? 10.942 -14.624 2.646 1.00 90.62 373 PRO A O 1
ATOM 2952 N N . ALA A 1 374 ? 11.863 -16.649 2.507 1.00 91.62 374 ALA A N 1
ATOM 2953 C CA . ALA A 1 374 ? 11.762 -16.935 3.943 1.00 91.62 374 ALA A CA 1
ATOM 2954 C C . ALA A 1 374 ? 12.832 -16.230 4.806 1.00 91.62 374 ALA A C 1
ATOM 2956 O O . ALA A 1 374 ? 12.880 -16.432 6.022 1.00 91.62 374 ALA A O 1
ATOM 2957 N N . ARG A 1 375 ? 13.738 -15.454 4.199 1.00 93.62 375 ARG A N 1
ATOM 2958 C CA . ARG A 1 375 ? 14.778 -14.715 4.917 1.00 93.62 375 ARG A CA 1
ATOM 2959 C C . ARG A 1 375 ? 14.164 -13.522 5.650 1.00 93.62 375 ARG A C 1
ATOM 2961 O O . ARG A 1 375 ? 13.283 -12.837 5.149 1.00 93.62 375 ARG A O 1
ATOM 2968 N N . HIS A 1 376 ? 14.677 -13.247 6.845 1.00 95.31 376 HIS A N 1
ATOM 2969 C CA . HIS A 1 376 ? 14.291 -12.050 7.581 1.00 95.31 376 HIS A CA 1
ATOM 2970 C C . HIS A 1 376 ? 14.834 -10.789 6.900 1.00 95.31 376 HIS A C 1
ATOM 2972 O O . HIS A 1 376 ? 16.013 -10.735 6.549 1.00 95.31 376 HIS A O 1
ATOM 2978 N N . TRP A 1 377 ? 13.987 -9.771 6.753 1.00 94.19 377 TRP A N 1
ATOM 2979 C CA . TRP A 1 377 ? 14.241 -8.589 5.924 1.00 94.19 377 TRP A CA 1
ATOM 2980 C C . TRP A 1 377 ? 15.512 -7.809 6.253 1.00 94.19 377 TRP A C 1
ATOM 2982 O O . TRP A 1 377 ? 16.112 -7.195 5.377 1.00 94.19 377 TRP A O 1
ATOM 2992 N N . THR A 1 378 ? 15.975 -7.882 7.500 1.00 94.00 378 THR A N 1
ATOM 2993 C CA . THR A 1 378 ? 17.235 -7.258 7.934 1.00 94.00 378 THR A CA 1
ATOM 2994 C C . THR A 1 378 ? 18.466 -7.765 7.189 1.00 94.00 378 THR A C 1
ATOM 2996 O O . THR A 1 378 ? 19.496 -7.107 7.221 1.00 94.00 378 THR A O 1
ATOM 2999 N N . TRP A 1 379 ? 18.388 -8.940 6.562 1.00 93.56 379 TRP A N 1
ATOM 3000 C CA . TRP A 1 379 ? 19.511 -9.569 5.866 1.00 93.56 379 TRP A CA 1
ATOM 3001 C C . TRP A 1 379 ? 19.558 -9.257 4.369 1.00 93.56 379 TRP A C 1
ATOM 3003 O O . TRP A 1 379 ? 20.532 -9.626 3.718 1.00 93.56 379 TRP A O 1
ATOM 3013 N N . TYR A 1 380 ? 18.525 -8.626 3.798 1.00 92.88 380 TYR A N 1
ATOM 3014 C CA . TYR A 1 380 ? 18.500 -8.378 2.354 1.00 92.88 380 TYR A CA 1
ATOM 3015 C C . TYR A 1 380 ? 19.586 -7.396 1.917 1.00 92.88 380 TYR A C 1
ATOM 3017 O O . TYR A 1 380 ? 20.249 -7.658 0.924 1.00 92.88 380 TYR A O 1
ATOM 3025 N N . TYR A 1 381 ? 19.862 -6.356 2.708 1.00 90.69 381 TYR A N 1
ATOM 3026 C CA . TYR A 1 381 ? 20.953 -5.421 2.414 1.00 90.69 381 TYR A CA 1
ATOM 3027 C C . TYR A 1 381 ? 22.325 -6.097 2.338 1.00 90.69 381 TYR A C 1
ATOM 3029 O O . TYR A 1 381 ? 23.102 -5.844 1.423 1.00 90.69 381 TYR A O 1
ATOM 3037 N N . GLU A 1 382 ? 22.629 -6.976 3.295 1.00 89.69 382 GLU A N 1
ATOM 3038 C CA . GLU A 1 382 ? 23.905 -7.694 3.299 1.00 89.69 382 GLU A CA 1
ATOM 3039 C C . GLU A 1 382 ? 24.022 -8.616 2.082 1.00 89.69 382 GLU A C 1
ATOM 3041 O O . GLU A 1 382 ? 25.082 -8.691 1.464 1.00 89.69 382 GLU A O 1
ATOM 3046 N N . GLU A 1 383 ? 22.931 -9.287 1.700 1.00 89.94 383 GLU A N 1
ATOM 3047 C CA . GLU A 1 383 ? 22.911 -10.103 0.486 1.00 89.94 383 GLU A CA 1
ATOM 3048 C C . GLU A 1 383 ? 23.115 -9.253 -0.771 1.00 89.94 383 GLU A C 1
ATOM 3050 O O . GLU A 1 383 ? 23.950 -9.609 -1.601 1.00 89.94 383 GLU A O 1
ATOM 3055 N N . HIS A 1 384 ? 22.412 -8.126 -0.871 1.00 89.88 384 HIS A N 1
ATOM 3056 C CA . HIS A 1 384 ? 22.535 -7.171 -1.964 1.00 89.88 384 HIS A CA 1
ATOM 3057 C C . HIS A 1 384 ? 23.983 -6.702 -2.129 1.00 89.88 384 HIS A C 1
ATOM 3059 O O . HIS A 1 384 ? 24.581 -6.835 -3.198 1.00 89.88 384 HIS A O 1
ATOM 3065 N N . ALA A 1 385 ? 24.593 -6.231 -1.037 1.00 88.75 385 ALA A N 1
ATOM 3066 C CA . ALA A 1 385 ? 25.978 -5.775 -1.021 1.00 88.75 385 ALA A CA 1
ATOM 3067 C C . ALA A 1 385 ? 26.958 -6.901 -1.393 1.00 88.75 385 ALA A C 1
ATOM 3069 O O . ALA A 1 385 ? 27.905 -6.683 -2.151 1.00 88.75 385 ALA A O 1
ATOM 3070 N N . ARG A 1 386 ? 26.716 -8.125 -0.904 1.00 87.75 386 ARG A N 1
ATOM 3071 C CA . ARG A 1 386 ? 27.523 -9.307 -1.232 1.00 87.75 386 ARG A CA 1
ATOM 3072 C C . ARG A 1 386 ? 27.451 -9.653 -2.720 1.00 87.75 386 ARG A C 1
ATOM 3074 O O . ARG A 1 386 ? 28.475 -10.022 -3.291 1.00 87.75 386 ARG A O 1
ATOM 3081 N N . LEU A 1 387 ? 26.269 -9.567 -3.333 1.00 83.81 387 LEU A N 1
ATOM 3082 C CA . LEU A 1 387 ? 26.075 -9.812 -4.764 1.00 83.81 387 LEU A CA 1
ATOM 3083 C C . LEU A 1 387 ? 26.713 -8.708 -5.608 1.00 83.81 387 LEU A C 1
ATOM 3085 O O . LEU A 1 387 ? 27.452 -9.023 -6.533 1.00 83.81 387 LEU A O 1
ATOM 3089 N N . ALA A 1 388 ? 26.515 -7.439 -5.244 1.00 83.75 388 ALA A N 1
ATOM 3090 C CA . ALA A 1 388 ? 27.106 -6.300 -5.945 1.00 83.75 388 ALA A CA 1
ATOM 3091 C C . ALA A 1 388 ? 28.648 -6.305 -5.924 1.00 83.75 388 ALA A C 1
ATOM 3093 O O . ALA A 1 388 ? 29.282 -5.839 -6.871 1.00 83.75 388 ALA A O 1
ATOM 3094 N N . ALA A 1 389 ? 29.253 -6.845 -4.858 1.00 83.06 389 ALA A N 1
ATOM 3095 C CA . ALA A 1 389 ? 30.703 -6.983 -4.714 1.00 83.06 389 ALA A CA 1
ATOM 3096 C C . ALA A 1 389 ? 31.294 -8.210 -5.438 1.00 83.06 389 ALA A C 1
ATOM 3098 O O . ALA A 1 389 ? 32.518 -8.332 -5.541 1.00 83.06 389 ALA A O 1
ATOM 3099 N N . LYS A 1 390 ? 30.458 -9.145 -5.903 1.00 76.38 390 LYS A N 1
ATOM 3100 C CA . LYS A 1 390 ? 30.902 -10.380 -6.551 1.00 76.38 390 LYS A CA 1
ATOM 3101 C C . LYS A 1 390 ? 31.251 -10.121 -8.027 1.00 76.38 390 LYS A C 1
ATOM 3103 O O . LYS A 1 390 ? 30.608 -9.318 -8.688 1.00 76.38 390 LYS A O 1
ATOM 3108 N N . ASP A 1 391 ? 32.274 -10.811 -8.533 1.00 58.34 391 ASP A N 1
ATOM 3109 C CA . ASP A 1 391 ? 32.641 -10.878 -9.960 1.00 58.34 391 ASP A CA 1
ATOM 3110 C C . ASP A 1 391 ? 32.926 -9.526 -10.660 1.00 58.34 391 ASP A C 1
ATOM 3112 O O . ASP A 1 391 ? 32.727 -9.381 -11.861 1.00 58.34 391 ASP A O 1
ATOM 3116 N N . GLY A 1 392 ? 33.487 -8.545 -9.943 1.00 57.97 392 GLY A N 1
ATOM 3117 C CA . GLY A 1 392 ? 34.185 -7.418 -10.578 1.00 57.97 392 GLY A CA 1
ATOM 3118 C C . GLY A 1 392 ? 33.357 -6.180 -10.943 1.00 57.97 392 GLY A C 1
ATOM 3119 O O . GLY A 1 392 ? 33.926 -5.280 -11.556 1.00 57.97 392 GLY A O 1
ATOM 3120 N N . GLY A 1 393 ? 32.094 -6.060 -10.511 1.00 62.47 393 GLY A N 1
ATOM 3121 C CA . GLY A 1 393 ? 31.458 -4.739 -10.392 1.00 62.47 393 GLY A CA 1
ATOM 3122 C C . GLY A 1 393 ? 30.010 -4.625 -10.857 1.00 62.47 393 GLY A C 1
ATOM 3123 O O . GLY A 1 393 ? 29.748 -4.086 -11.928 1.00 62.47 393 GLY A O 1
ATOM 3124 N N . GLY A 1 394 ? 29.064 -4.994 -9.992 1.00 75.06 394 GLY A N 1
ATOM 3125 C CA . GLY A 1 394 ? 27.677 -4.551 -10.128 1.00 75.06 394 GLY A CA 1
ATOM 3126 C C . GLY A 1 394 ? 26.643 -5.628 -9.843 1.00 75.06 394 GLY A C 1
ATOM 3127 O O . GLY A 1 394 ? 26.865 -6.814 -10.061 1.00 75.06 394 GLY A O 1
ATOM 3128 N N . HIS A 1 395 ? 25.477 -5.197 -9.370 1.00 85.06 395 HIS A N 1
ATOM 3129 C CA . HIS A 1 395 ? 24.338 -6.087 -9.190 1.00 85.06 395 HIS A CA 1
ATOM 3130 C C . HIS A 1 395 ? 23.744 -6.493 -10.556 1.00 85.06 395 HIS A C 1
ATOM 3132 O O . HIS A 1 395 ? 23.608 -5.626 -11.429 1.00 85.06 395 HIS A O 1
ATOM 3138 N N . PRO A 1 396 ? 23.376 -7.774 -10.766 1.00 82.81 396 PRO A N 1
ATOM 3139 C CA . PRO A 1 396 ? 22.915 -8.249 -12.071 1.00 82.81 396 PRO A CA 1
ATOM 3140 C C . PRO A 1 396 ? 21.524 -7.739 -12.473 1.00 82.81 396 PRO A C 1
ATOM 3142 O O . PRO A 1 396 ? 21.218 -7.618 -13.660 1.00 82.81 396 PRO A O 1
ATOM 3145 N N . ALA A 1 397 ? 20.690 -7.406 -11.489 1.00 88.62 397 ALA A N 1
ATOM 3146 C CA . ALA A 1 397 ? 19.381 -6.812 -11.724 1.00 88.62 397 ALA A CA 1
ATOM 3147 C C . ALA A 1 397 ? 19.459 -5.308 -12.029 1.00 88.62 397 ALA A C 1
ATOM 3149 O O . ALA A 1 397 ? 20.486 -4.660 -11.819 1.00 88.62 397 ALA A O 1
ATOM 3150 N N . VAL A 1 398 ? 18.338 -4.742 -12.481 1.00 92.06 398 VAL A N 1
ATOM 3151 C CA . VAL A 1 398 ? 18.190 -3.286 -12.574 1.00 92.06 398 VAL A CA 1
ATOM 3152 C C . VAL A 1 398 ? 18.084 -2.705 -11.168 1.00 92.06 398 VAL A C 1
ATOM 3154 O O . VAL A 1 398 ? 17.177 -3.061 -10.420 1.00 92.06 398 VAL A O 1
ATOM 3157 N N . ILE A 1 399 ? 18.987 -1.787 -10.836 1.00 92.62 399 ILE A N 1
ATOM 3158 C CA . ILE A 1 399 ? 18.959 -1.012 -9.592 1.00 92.62 399 ILE A CA 1
ATOM 3159 C C . ILE A 1 399 ? 18.549 0.416 -9.922 1.00 92.62 399 ILE A C 1
ATOM 3161 O O . ILE A 1 399 ? 19.124 0.999 -10.838 1.00 92.62 399 ILE A O 1
ATOM 3165 N N . ILE A 1 400 ? 17.588 0.985 -9.195 1.00 93.25 400 ILE A N 1
ATOM 3166 C CA . ILE A 1 400 ? 17.090 2.351 -9.405 1.00 93.25 400 ILE A CA 1
ATOM 3167 C C . ILE A 1 400 ? 17.134 3.154 -8.099 1.00 93.25 400 ILE A C 1
ATOM 3169 O O . ILE A 1 400 ? 16.776 2.652 -7.036 1.00 93.25 400 ILE A O 1
ATOM 3173 N N . GLU A 1 401 ? 17.514 4.432 -8.170 1.00 90.56 401 GLU A N 1
ATOM 3174 C CA . GLU A 1 401 ? 17.444 5.347 -7.024 1.00 90.56 401 GLU A CA 1
ATOM 3175 C C . GLU A 1 401 ? 15.989 5.661 -6.632 1.00 90.56 401 GLU A C 1
ATOM 3177 O O . GLU A 1 401 ? 15.259 6.382 -7.329 1.00 90.56 401 GLU A O 1
ATOM 3182 N N . LYS A 1 402 ? 15.560 5.175 -5.463 1.00 88.94 402 LYS A N 1
ATOM 3183 C CA . LYS A 1 402 ? 14.167 5.322 -5.010 1.00 88.94 402 LYS A CA 1
ATOM 3184 C C . LYS A 1 402 ? 13.734 6.764 -4.754 1.00 88.94 402 LYS A C 1
ATOM 3186 O O . LYS A 1 402 ? 12.571 7.093 -4.981 1.00 88.94 402 LYS A O 1
ATOM 3191 N N . GLU A 1 403 ? 14.641 7.634 -4.305 1.00 86.12 403 GLU A N 1
ATOM 3192 C CA . GLU A 1 403 ? 14.326 9.055 -4.073 1.00 86.12 403 GLU A CA 1
ATOM 3193 C C . GLU A 1 403 ? 13.808 9.748 -5.338 1.00 86.12 403 GLU A C 1
ATOM 3195 O O . GLU A 1 403 ? 12.962 10.644 -5.281 1.00 86.12 403 GLU A O 1
ATOM 3200 N N . LYS A 1 404 ? 14.327 9.339 -6.499 1.00 87.38 404 LYS A N 1
ATOM 3201 C CA . LYS A 1 404 ? 13.938 9.897 -7.795 1.00 87.38 404 LYS A CA 1
ATOM 3202 C C . LYS A 1 404 ? 12.702 9.188 -8.326 1.00 87.38 404 LYS A C 1
ATOM 3204 O O . LYS A 1 404 ? 11.774 9.848 -8.800 1.00 87.38 404 LYS A O 1
ATOM 3209 N N . PHE A 1 405 ? 12.650 7.868 -8.153 1.00 88.00 405 PHE A N 1
ATOM 3210 C CA . PHE A 1 405 ? 11.602 7.006 -8.682 1.00 88.00 405 PHE A CA 1
ATOM 3211 C C . PHE A 1 405 ? 10.858 6.222 -7.595 1.00 88.00 405 PHE A C 1
ATOM 3213 O O . PHE A 1 405 ? 11.034 5.016 -7.417 1.00 88.00 405 PHE A O 1
ATOM 3220 N N . GLY A 1 406 ? 9.919 6.895 -6.927 1.00 88.56 406 GLY A N 1
ATOM 3221 C CA . GLY A 1 406 ? 8.807 6.202 -6.271 1.00 88.56 406 GLY A CA 1
ATOM 3222 C C . GLY A 1 406 ? 7.845 5.575 -7.300 1.00 88.56 406 GLY A C 1
ATOM 3223 O O . GLY A 1 406 ? 7.898 5.940 -8.481 1.00 88.56 406 GLY A O 1
ATOM 3224 N N . PRO A 1 407 ? 6.903 4.704 -6.883 1.00 90.06 407 PRO A N 1
ATOM 3225 C CA . PRO A 1 407 ? 6.038 3.956 -7.803 1.00 90.06 407 PRO A CA 1
ATOM 3226 C C . PRO A 1 407 ? 5.322 4.811 -8.853 1.00 90.06 407 PRO A C 1
ATOM 3228 O O . PRO A 1 407 ? 5.355 4.499 -10.040 1.00 90.06 407 PRO A O 1
ATOM 3231 N N . LEU A 1 408 ? 4.723 5.937 -8.448 1.00 90.56 408 LEU A N 1
ATOM 3232 C CA . LEU A 1 408 ? 4.004 6.811 -9.382 1.00 90.56 408 LEU A CA 1
ATOM 3233 C C . LEU A 1 408 ? 4.941 7.527 -10.367 1.00 90.56 408 LEU A C 1
ATOM 3235 O O . LEU A 1 408 ? 4.603 7.641 -11.543 1.00 90.56 408 LEU A O 1
ATOM 3239 N N . ALA A 1 409 ? 6.115 7.974 -9.911 1.00 92.06 409 ALA A N 1
ATOM 3240 C CA . ALA A 1 409 ? 7.093 8.655 -10.759 1.00 92.06 409 ALA A CA 1
ATOM 3241 C C . ALA A 1 409 ? 7.685 7.700 -11.805 1.00 92.06 409 ALA A C 1
ATOM 3243 O O . ALA A 1 409 ? 7.800 8.057 -12.980 1.00 92.06 409 ALA A O 1
ATOM 3244 N N . PHE A 1 410 ? 7.975 6.463 -11.396 1.00 95.06 410 PHE A N 1
ATOM 3245 C CA . PHE A 1 410 ? 8.459 5.414 -12.287 1.00 95.06 410 PHE A CA 1
ATOM 3246 C C . PHE A 1 410 ? 7.426 5.051 -13.360 1.00 95.06 410 PHE A C 1
ATOM 3248 O O . PHE A 1 410 ? 7.738 5.075 -14.551 1.00 95.06 410 PHE A O 1
ATOM 3255 N N . MET A 1 411 ? 6.166 4.823 -12.969 1.00 94.81 411 MET A N 1
ATOM 3256 C CA . MET A 1 411 ? 5.083 4.570 -13.927 1.00 94.81 411 MET A CA 1
ATOM 3257 C C . MET A 1 411 ? 4.893 5.730 -14.904 1.00 94.81 411 MET A C 1
ATOM 3259 O O . MET A 1 411 ? 4.722 5.513 -16.104 1.00 94.81 411 MET A O 1
ATOM 3263 N N . ALA A 1 412 ? 4.973 6.970 -14.416 1.00 93.56 412 ALA A N 1
ATOM 3264 C CA . ALA A 1 412 ? 4.877 8.149 -15.263 1.00 93.56 412 ALA A CA 1
ATOM 3265 C C . ALA A 1 412 ? 6.027 8.217 -16.287 1.00 93.56 412 ALA A C 1
ATOM 3267 O O . ALA A 1 412 ? 5.796 8.584 -17.440 1.00 93.56 412 ALA A O 1
ATOM 3268 N N . ALA A 1 413 ? 7.252 7.843 -15.900 1.00 95.19 413 ALA A N 1
ATOM 3269 C CA . ALA A 1 413 ? 8.393 7.766 -16.811 1.00 95.19 413 ALA A CA 1
ATOM 3270 C C . ALA A 1 413 ? 8.227 6.649 -17.857 1.00 95.19 413 ALA A C 1
ATOM 3272 O O . ALA A 1 413 ? 8.397 6.909 -19.051 1.00 95.19 413 ALA A O 1
ATOM 3273 N N . LEU A 1 414 ? 7.786 5.452 -17.450 1.00 95.75 414 LEU A N 1
ATOM 3274 C CA . LEU A 1 414 ? 7.491 4.348 -18.372 1.00 95.75 414 LEU A CA 1
ATOM 3275 C C . LEU A 1 414 ? 6.408 4.719 -19.394 1.00 95.75 414 LEU A C 1
ATOM 3277 O O . LEU A 1 414 ? 6.580 4.486 -20.589 1.00 95.75 414 LEU A O 1
ATOM 3281 N N . TRP A 1 415 ? 5.311 5.346 -18.965 1.00 95.75 415 TRP A N 1
ATOM 3282 C CA . TRP A 1 415 ? 4.224 5.765 -19.862 1.00 95.75 415 TRP A CA 1
ATOM 3283 C C . TRP A 1 415 ? 4.614 6.904 -20.809 1.00 95.75 415 TRP A C 1
ATOM 3285 O O . TRP A 1 415 ? 4.077 7.006 -21.915 1.00 95.75 415 TRP A O 1
ATOM 3295 N N . ARG A 1 416 ? 5.584 7.741 -20.420 1.00 95.44 416 ARG A N 1
ATOM 3296 C CA . ARG A 1 416 ? 6.227 8.707 -21.327 1.00 95.44 416 ARG A CA 1
ATOM 3297 C C . ARG A 1 416 ? 7.252 8.063 -22.261 1.00 95.44 416 ARG A C 1
ATOM 3299 O O . ARG A 1 416 ? 7.625 8.703 -23.243 1.00 95.44 416 ARG A O 1
ATOM 3306 N N . LYS A 1 417 ? 7.664 6.819 -21.991 1.00 95.19 417 LYS A N 1
ATOM 3307 C CA . LYS A 1 417 ? 8.826 6.153 -22.602 1.00 95.19 417 LYS A CA 1
ATOM 3308 C C . LYS A 1 417 ? 10.118 6.951 -22.393 1.00 95.19 417 LYS A C 1
ATOM 3310 O O . LYS A 1 417 ? 10.971 7.011 -23.274 1.00 95.19 417 LYS A O 1
ATOM 3315 N N . ASP A 1 418 ? 10.235 7.589 -21.231 1.00 94.88 418 ASP A N 1
ATOM 3316 C CA . ASP A 1 418 ? 11.353 8.458 -20.860 1.00 94.88 418 ASP A CA 1
ATOM 3317 C C . ASP A 1 418 ? 12.517 7.638 -20.282 1.00 94.88 418 ASP A C 1
ATOM 3319 O O . ASP A 1 418 ? 12.899 7.761 -19.119 1.00 94.88 418 ASP A O 1
ATOM 3323 N N . TYR A 1 419 ? 13.040 6.715 -21.094 1.00 95.75 419 TYR A N 1
ATOM 3324 C CA . TYR A 1 419 ? 14.095 5.794 -20.665 1.00 95.75 419 TYR A CA 1
ATOM 3325 C C . TYR A 1 419 ? 15.420 6.498 -20.387 1.00 95.75 419 TYR A C 1
ATOM 3327 O O . TYR A 1 419 ? 16.218 5.978 -19.618 1.00 95.75 419 TYR A O 1
ATOM 3335 N N . ALA A 1 420 ? 15.645 7.669 -20.988 1.00 94.69 420 ALA A N 1
ATOM 3336 C CA . ALA A 1 420 ? 16.814 8.492 -20.705 1.00 94.69 420 ALA A CA 1
ATOM 3337 C C . ALA A 1 420 ? 16.802 8.977 -19.248 1.00 94.69 420 ALA A C 1
ATOM 3339 O O . ALA A 1 420 ? 17.815 8.869 -18.560 1.00 94.69 420 ALA A O 1
ATOM 3340 N N . GLU A 1 421 ? 15.648 9.433 -18.750 1.00 92.94 421 GLU A N 1
ATOM 3341 C CA . GLU A 1 421 ? 15.525 9.857 -17.354 1.00 92.94 421 GLU A CA 1
ATOM 3342 C C . GLU A 1 421 ? 15.625 8.673 -16.384 1.00 92.94 421 GLU A C 1
ATOM 3344 O O . GLU A 1 421 ? 16.252 8.801 -15.336 1.00 92.94 421 GLU A O 1
ATOM 3349 N N . ILE A 1 422 ? 15.079 7.500 -16.737 1.00 94.25 422 ILE A N 1
ATOM 3350 C CA . ILE A 1 422 ? 15.258 6.284 -15.923 1.00 94.25 422 ILE A CA 1
ATOM 3351 C C . ILE A 1 422 ? 16.739 5.880 -15.887 1.00 94.25 422 ILE A C 1
ATOM 3353 O O . ILE A 1 422 ? 17.287 5.673 -14.810 1.00 94.25 422 ILE A O 1
ATOM 3357 N N . ALA A 1 423 ? 17.407 5.831 -17.044 1.00 94.56 423 ALA A N 1
ATOM 3358 C CA . ALA A 1 423 ? 18.818 5.461 -17.166 1.00 94.56 423 ALA A CA 1
ATOM 3359 C C . ALA A 1 423 ? 19.761 6.388 -16.386 1.00 94.56 423 ALA A C 1
ATOM 3361 O O . ALA A 1 423 ? 20.815 5.948 -15.940 1.00 94.56 423 ALA A O 1
ATOM 3362 N N . ARG A 1 424 ? 19.388 7.658 -16.189 1.00 91.75 424 ARG A N 1
ATOM 3363 C CA . ARG A 1 424 ? 20.176 8.621 -15.405 1.00 91.75 424 ARG A CA 1
ATOM 3364 C C . ARG A 1 424 ? 20.314 8.235 -13.930 1.00 91.75 424 ARG A C 1
ATOM 3366 O O . ARG A 1 424 ? 21.272 8.658 -13.293 1.00 91.75 424 ARG A O 1
ATOM 3373 N N . TYR A 1 425 ? 19.369 7.452 -13.416 1.00 92.00 425 TYR A N 1
ATOM 3374 C CA . TYR A 1 425 ? 19.273 7.049 -12.012 1.00 92.00 425 TYR A CA 1
ATOM 3375 C C . TYR A 1 425 ? 19.180 5.532 -11.841 1.00 92.00 425 TYR A C 1
ATOM 3377 O O . TYR A 1 425 ? 18.704 5.047 -10.812 1.00 92.00 425 TYR A O 1
ATOM 3385 N N . ALA A 1 426 ? 19.570 4.788 -12.873 1.00 92.62 426 ALA A N 1
ATOM 3386 C CA . ALA A 1 426 ? 19.549 3.341 -12.878 1.00 92.62 426 ALA A CA 1
ATOM 3387 C C . ALA A 1 426 ? 20.941 2.780 -13.165 1.00 92.62 426 ALA A C 1
ATOM 3389 O O . ALA A 1 426 ? 21.782 3.427 -13.789 1.00 92.62 426 ALA A O 1
ATOM 3390 N N . HIS A 1 427 ? 21.164 1.545 -12.737 1.00 90.69 427 HIS A N 1
ATOM 3391 C CA . HIS A 1 427 ? 22.390 0.801 -12.977 1.00 90.69 427 HIS A CA 1
ATOM 3392 C C . HIS A 1 427 ? 22.069 -0.664 -13.286 1.00 90.69 427 HIS A C 1
ATOM 3394 O O . HIS A 1 427 ? 21.171 -1.249 -12.683 1.00 90.69 427 HIS A O 1
ATOM 3400 N N . VAL A 1 428 ? 22.827 -1.258 -14.209 1.00 87.81 428 VAL A N 1
ATOM 3401 C CA . VAL A 1 428 ? 22.823 -2.694 -14.532 1.00 87.81 428 VAL A CA 1
ATOM 3402 C C . VAL A 1 428 ? 24.271 -3.087 -14.805 1.00 87.81 428 VAL A C 1
ATOM 3404 O O . VAL A 1 428 ? 24.934 -2.392 -15.570 1.00 87.81 428 VAL A O 1
ATOM 3407 N N . HIS A 1 429 ? 24.757 -4.181 -14.211 1.00 83.88 429 HIS A N 1
ATOM 3408 C CA . HIS A 1 429 ? 26.176 -4.569 -14.291 1.00 83.88 429 HIS A CA 1
ATOM 3409 C C . HIS A 1 429 ? 26.751 -4.678 -15.718 1.00 83.88 429 HIS A C 1
ATOM 3411 O O . HIS A 1 429 ? 27.894 -4.293 -15.946 1.00 83.88 429 HIS A O 1
ATOM 3417 N N . ASP A 1 430 ? 25.954 -5.126 -16.692 1.00 81.94 430 ASP A N 1
ATOM 3418 C CA . ASP A 1 430 ? 26.379 -5.292 -18.090 1.00 81.94 430 ASP A CA 1
ATOM 3419 C C . ASP A 1 430 ? 26.528 -3.971 -18.863 1.00 81.94 430 ASP A C 1
ATOM 3421 O O . ASP A 1 430 ? 26.954 -3.967 -20.021 1.00 81.94 430 ASP A O 1
ATOM 3425 N N . VAL A 1 431 ? 26.158 -2.835 -18.261 1.00 85.81 431 VAL A N 1
ATOM 3426 C CA . VAL A 1 431 ? 26.217 -1.524 -18.908 1.00 85.81 431 VAL A CA 1
ATOM 3427 C C . VAL A 1 431 ? 27.204 -0.619 -18.166 1.00 85.81 431 VAL A C 1
ATOM 3429 O O . VAL A 1 431 ? 26.921 -0.204 -17.042 1.00 85.81 431 VAL A O 1
ATOM 3432 N N . PRO A 1 432 ? 28.341 -0.244 -18.787 1.00 83.75 432 PRO A N 1
ATOM 3433 C CA . PRO A 1 432 ? 29.337 0.602 -18.140 1.00 83.75 432 PRO A CA 1
ATOM 3434 C C . PRO A 1 432 ? 28.766 1.943 -17.671 1.00 83.75 432 PRO A C 1
ATOM 3436 O O . PRO A 1 432 ? 28.000 2.598 -18.390 1.00 83.75 432 PRO A O 1
ATOM 3439 N N . ALA A 1 433 ? 29.219 2.400 -16.501 1.00 76.75 433 ALA A N 1
ATOM 3440 C CA . ALA A 1 433 ? 28.885 3.720 -15.976 1.00 76.75 433 ALA A CA 1
ATOM 3441 C C . ALA A 1 433 ? 29.174 4.827 -17.011 1.00 76.75 433 ALA A C 1
ATOM 3443 O O . ALA A 1 433 ? 30.169 4.785 -17.734 1.00 76.75 433 ALA A O 1
ATOM 3444 N N . GLY A 1 434 ? 28.280 5.817 -17.105 1.00 76.38 434 GLY A N 1
ATOM 3445 C CA . GLY A 1 434 ? 28.365 6.893 -18.102 1.00 76.38 434 GLY A CA 1
ATOM 3446 C C . GLY A 1 434 ? 27.795 6.546 -19.485 1.00 76.38 434 GLY A C 1
ATOM 3447 O O . GLY A 1 434 ? 27.687 7.432 -20.328 1.00 76.38 434 GLY A O 1
ATOM 3448 N N . SER A 1 435 ? 27.351 5.304 -19.717 1.00 87.56 435 SER A N 1
ATOM 3449 C CA . SER A 1 435 ? 26.726 4.872 -20.981 1.00 87.56 435 SER A CA 1
ATOM 3450 C C . SER A 1 435 ? 25.195 4.993 -20.954 1.00 87.56 435 SER A C 1
ATOM 3452 O O . SER A 1 435 ? 24.483 4.039 -21.273 1.00 87.56 435 SER A O 1
ATOM 3454 N N . ALA A 1 436 ? 24.671 6.163 -20.573 1.00 88.38 436 ALA A N 1
ATOM 3455 C CA . ALA A 1 436 ? 23.233 6.374 -20.354 1.00 88.38 436 ALA A CA 1
ATOM 3456 C C . ALA A 1 436 ? 22.367 5.994 -21.573 1.00 88.38 436 ALA A C 1
ATOM 3458 O O . ALA A 1 436 ? 21.323 5.368 -21.410 1.00 88.38 436 ALA A O 1
ATOM 3459 N N . ASP A 1 437 ? 22.828 6.272 -22.796 1.00 92.31 437 ASP A N 1
ATOM 3460 C CA . ASP A 1 437 ? 22.115 5.891 -24.025 1.00 92.31 437 ASP A CA 1
ATOM 3461 C C . ASP A 1 437 ? 22.054 4.373 -24.237 1.00 92.31 437 ASP A C 1
ATOM 3463 O O . ASP A 1 437 ? 21.071 3.851 -24.767 1.00 92.31 437 ASP A O 1
ATOM 3467 N N . ALA A 1 438 ? 23.109 3.648 -23.850 1.00 93.12 438 ALA A N 1
ATOM 3468 C CA . ALA A 1 438 ? 23.121 2.190 -23.915 1.00 93.12 438 ALA A CA 1
ATOM 3469 C C . ALA A 1 438 ? 22.152 1.605 -22.886 1.00 93.12 438 ALA A C 1
ATOM 3471 O O . ALA A 1 438 ? 21.336 0.754 -23.239 1.00 93.12 438 ALA A O 1
ATOM 3472 N N . LEU A 1 439 ? 22.168 2.130 -21.657 1.00 93.81 439 LEU A N 1
ATOM 3473 C CA . LEU A 1 439 ? 21.238 1.713 -20.613 1.00 93.81 439 LEU A CA 1
ATOM 3474 C C . LEU A 1 439 ? 19.788 2.020 -21.006 1.00 93.81 439 LEU A C 1
ATOM 3476 O O . LEU A 1 439 ? 18.932 1.152 -20.892 1.00 93.81 439 LEU A O 1
ATOM 3480 N N . ALA A 1 440 ? 19.506 3.200 -21.562 1.00 95.62 440 ALA A N 1
ATOM 3481 C CA . ALA A 1 440 ? 18.171 3.555 -22.038 1.00 95.62 440 ALA A CA 1
ATOM 3482 C C . ALA A 1 440 ? 17.644 2.575 -23.104 1.00 95.62 440 ALA A C 1
ATOM 3484 O O . ALA A 1 440 ? 16.458 2.244 -23.091 1.00 95.62 440 ALA A O 1
ATOM 3485 N N . ARG A 1 441 ? 18.509 2.064 -23.997 1.00 94.81 441 ARG A N 1
ATOM 3486 C CA . ARG A 1 441 ? 18.133 1.016 -24.966 1.00 94.81 441 ARG A CA 1
ATOM 3487 C C . ARG A 1 441 ? 17.812 -0.314 -24.286 1.00 94.81 441 ARG A C 1
ATOM 3489 O O . ARG A 1 441 ? 16.787 -0.906 -24.617 1.00 94.81 441 ARG A O 1
ATOM 3496 N N . VAL A 1 442 ? 18.627 -0.738 -23.317 1.00 93.44 442 VAL A N 1
ATOM 3497 C CA . VAL A 1 442 ? 18.370 -1.950 -22.517 1.00 93.44 442 VAL A CA 1
ATOM 3498 C C . VAL A 1 442 ? 17.037 -1.830 -21.777 1.00 93.44 442 VAL A C 1
ATOM 3500 O O . VAL A 1 442 ? 16.192 -2.712 -21.874 1.00 93.44 442 VAL A O 1
ATOM 3503 N N . LEU A 1 443 ? 16.790 -0.706 -21.101 1.00 94.88 443 LEU A N 1
ATOM 3504 C CA . LEU A 1 443 ? 15.532 -0.453 -20.394 1.00 94.88 443 LEU A CA 1
ATOM 3505 C C . LEU A 1 443 ? 14.326 -0.444 -21.344 1.00 94.88 443 LEU A C 1
ATOM 3507 O O . LEU A 1 443 ? 13.266 -0.968 -21.003 1.00 94.88 443 LEU A O 1
ATOM 3511 N N . ALA A 1 444 ? 14.484 0.119 -22.546 1.00 94.75 444 ALA A N 1
ATOM 3512 C CA . ALA A 1 444 ? 13.436 0.125 -23.557 1.00 94.75 444 ALA A CA 1
ATOM 3513 C C . ALA A 1 444 ? 13.077 -1.287 -24.032 1.00 94.75 444 ALA A C 1
ATOM 3515 O O . ALA A 1 444 ? 11.894 -1.592 -24.179 1.00 94.75 444 ALA A O 1
ATOM 3516 N N . GLU A 1 445 ? 14.073 -2.148 -24.249 1.00 92.75 445 GLU A N 1
ATOM 3517 C CA . GLU A 1 445 ? 13.868 -3.562 -24.568 1.00 92.75 445 GLU A CA 1
ATOM 3518 C C . GLU A 1 445 ? 13.193 -4.296 -23.407 1.00 92.75 445 GLU A C 1
ATOM 3520 O O . GLU A 1 445 ? 12.151 -4.929 -23.599 1.00 92.75 445 GLU A O 1
ATOM 3525 N N . ARG A 1 446 ? 13.696 -4.087 -22.186 1.00 93.19 446 ARG A N 1
ATOM 3526 C CA . ARG A 1 446 ? 13.148 -4.664 -20.956 1.00 93.19 446 ARG A CA 1
ATOM 3527 C C . ARG A 1 446 ? 11.757 -4.158 -20.587 1.00 93.19 446 ARG A C 1
ATOM 3529 O O . ARG A 1 446 ? 11.160 -4.697 -19.666 1.00 93.19 446 ARG A O 1
ATOM 3536 N N . ALA A 1 447 ? 11.184 -3.172 -21.275 1.00 93.94 447 ALA A N 1
ATOM 3537 C CA . ALA A 1 447 ? 9.801 -2.722 -21.069 1.0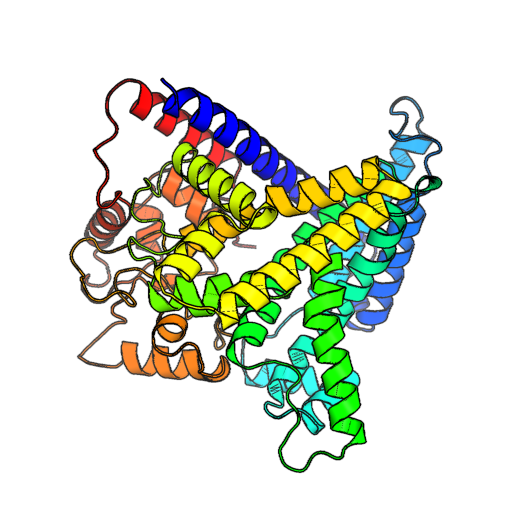0 93.94 447 ALA A CA 1
ATOM 3538 C C . ALA A 1 447 ? 8.796 -3.315 -22.086 1.00 93.94 447 ALA A C 1
ATOM 3540 O O . ALA A 1 447 ? 7.581 -3.114 -21.949 1.00 93.94 447 ALA A O 1
ATOM 3541 N N . ARG A 1 448 ? 9.272 -4.044 -23.110 1.00 91.31 448 ARG A N 1
ATOM 3542 C CA . ARG A 1 448 ? 8.436 -4.627 -24.180 1.00 91.31 448 ARG A CA 1
ATOM 3543 C C . ARG A 1 448 ? 7.756 -5.918 -23.742 1.00 91.31 448 ARG A C 1
ATOM 3545 O O . ARG A 1 448 ? 8.399 -6.735 -23.084 1.00 91.31 448 ARG A O 1
ATOM 3552 N N . PRO A 1 449 ? 6.493 -6.158 -24.136 1.00 91.06 449 PRO A N 1
ATOM 3553 C CA . PRO A 1 449 ? 5.796 -7.390 -23.785 1.00 91.06 449 PRO A CA 1
ATOM 3554 C C . PRO A 1 449 ? 6.557 -8.628 -24.262 1.00 91.06 449 PRO A C 1
ATOM 3556 O O . PRO A 1 449 ? 7.171 -8.634 -25.326 1.00 91.06 449 PRO A O 1
ATOM 3559 N N . ILE A 1 450 ? 6.451 -9.693 -23.481 1.00 90.38 450 ILE A N 1
ATOM 3560 C CA . ILE A 1 450 ? 7.004 -11.010 -23.764 1.00 90.38 450 ILE A CA 1
ATOM 3561 C C . ILE A 1 450 ? 5.827 -11.938 -24.072 1.00 90.38 450 ILE A C 1
ATOM 3563 O O . ILE A 1 450 ? 4.869 -12.036 -23.305 1.00 90.38 450 ILE A O 1
ATOM 3567 N N . GLY A 1 451 ? 5.873 -12.595 -25.232 1.00 82.75 451 GLY A N 1
ATOM 3568 C CA . GLY A 1 451 ? 4.820 -13.518 -25.671 1.00 82.75 451 GLY A CA 1
ATOM 3569 C C . GLY A 1 451 ? 3.528 -12.858 -26.179 1.00 82.75 451 GLY A C 1
ATOM 3570 O O . GLY A 1 451 ? 2.533 -13.560 -26.355 1.00 82.75 451 GLY A O 1
ATOM 3571 N N . ALA A 1 452 ? 3.518 -11.544 -26.443 1.00 81.75 452 ALA A N 1
ATOM 3572 C CA . ALA A 1 452 ? 2.383 -10.837 -27.048 1.00 81.75 452 ALA A CA 1
ATOM 3573 C C . ALA A 1 452 ? 2.796 -10.046 -28.309 1.00 81.75 452 ALA A C 1
ATOM 3575 O O . ALA A 1 452 ? 3.913 -9.532 -28.366 1.00 81.75 452 ALA A O 1
ATOM 3576 N N . PRO A 1 453 ? 1.916 -9.928 -29.325 1.00 77.88 453 PRO A N 1
ATOM 3577 C CA . PRO A 1 453 ? 2.238 -9.236 -30.573 1.00 77.88 453 PRO A CA 1
ATOM 3578 C C . PRO A 1 453 ? 2.347 -7.713 -30.407 1.00 77.88 453 PRO A C 1
ATOM 3580 O O . PRO A 1 453 ? 1.640 -7.116 -29.587 1.00 77.88 453 PRO A O 1
ATOM 3583 N N . GLU A 1 454 ? 3.183 -7.098 -31.254 1.00 75.75 454 GLU A N 1
ATOM 3584 C CA . GLU A 1 454 ? 3.368 -5.643 -31.403 1.00 75.75 454 GLU A CA 1
ATOM 3585 C C . GLU A 1 454 ? 2.046 -4.907 -31.689 1.00 75.75 454 GLU A C 1
ATOM 3587 O O . GLU A 1 454 ? 1.370 -5.184 -32.684 1.00 75.75 454 GLU A O 1
ATOM 3592 N N . ARG A 1 455 ? 1.659 -3.949 -30.833 1.00 82.12 455 ARG A N 1
ATOM 3593 C CA . ARG A 1 455 ? 0.506 -3.069 -31.082 1.00 82.12 455 ARG A CA 1
ATOM 3594 C C . ARG A 1 455 ? 0.891 -2.067 -32.169 1.00 82.12 455 ARG A C 1
ATOM 3596 O O . ARG A 1 455 ? 1.852 -1.323 -32.006 1.00 82.12 455 ARG A O 1
ATOM 3603 N N . ASN A 1 456 ? 0.112 -2.006 -33.247 1.00 84.19 456 ASN A N 1
ATOM 3604 C CA . ASN A 1 456 ? 0.363 -1.122 -34.388 1.00 84.19 456 ASN A CA 1
ATOM 3605 C C . ASN A 1 456 ? -0.878 -0.288 -34.773 1.00 84.19 456 ASN A C 1
ATOM 3607 O O . ASN A 1 456 ? -1.972 -0.454 -34.221 1.00 84.19 456 ASN A O 1
ATOM 3611 N N . GLY A 1 457 ? -0.685 0.663 -35.692 1.00 90.69 457 GLY A N 1
ATOM 3612 C CA . GLY A 1 457 ? -1.755 1.482 -36.265 1.00 90.69 457 GLY A CA 1
ATOM 3613 C C . GLY A 1 457 ? -2.473 2.393 -35.262 1.00 90.69 457 GLY A C 1
ATOM 3614 O O . GLY A 1 457 ? -1.883 2.918 -34.318 1.00 90.69 457 GLY A O 1
ATOM 3615 N N . LEU A 1 458 ? -3.778 2.593 -35.474 1.00 88.12 458 LEU A N 1
ATOM 3616 C CA . LEU A 1 458 ? -4.597 3.536 -34.703 1.00 88.12 458 LEU A CA 1
ATOM 3617 C C . LEU A 1 458 ? -4.628 3.223 -33.199 1.00 88.12 458 LEU A C 1
ATOM 3619 O O . LEU A 1 458 ? -4.567 4.139 -32.383 1.00 88.12 458 LEU A O 1
ATOM 3623 N N . LEU A 1 459 ? -4.692 1.943 -32.822 1.00 83.44 459 LEU A N 1
ATOM 3624 C CA . LEU A 1 459 ? -4.735 1.544 -31.412 1.00 83.44 459 LEU A CA 1
ATOM 3625 C C . LEU A 1 459 ? -3.432 1.883 -30.680 1.00 83.44 459 LEU A C 1
ATOM 3627 O O . LEU A 1 459 ? -3.482 2.284 -29.520 1.00 83.44 459 LEU A O 1
ATOM 3631 N N . ALA A 1 460 ? -2.281 1.762 -31.350 1.00 87.81 460 ALA A N 1
ATOM 3632 C CA . ALA A 1 460 ? -0.997 2.185 -30.790 1.00 87.81 460 ALA A CA 1
ATOM 3633 C C . ALA A 1 460 ? -0.955 3.704 -30.568 1.00 87.81 460 ALA A C 1
ATOM 3635 O O . ALA A 1 460 ? -0.488 4.162 -29.527 1.00 87.81 460 ALA A O 1
ATOM 3636 N N . ASN A 1 461 ? -1.498 4.480 -31.512 1.00 90.62 461 ASN A N 1
ATOM 3637 C CA . ASN A 1 461 ? -1.560 5.938 -31.403 1.00 90.62 461 ASN A CA 1
ATOM 3638 C C . ASN A 1 461 ? -2.477 6.391 -30.259 1.00 90.62 461 ASN A C 1
ATOM 3640 O O . ASN A 1 461 ? -2.085 7.247 -29.468 1.00 90.62 461 ASN A O 1
ATOM 3644 N N . ILE A 1 462 ? -3.670 5.796 -30.137 1.00 89.75 462 ILE A N 1
ATOM 3645 C CA . ILE A 1 462 ? -4.607 6.091 -29.041 1.00 89.75 462 ILE A CA 1
ATOM 3646 C C . ILE A 1 462 ? -3.952 5.786 -27.695 1.00 89.75 462 ILE A C 1
ATOM 3648 O O . ILE A 1 462 ? -3.949 6.632 -26.805 1.00 89.75 462 ILE A O 1
ATOM 3652 N N . ASP A 1 463 ? -3.359 4.603 -27.554 1.00 90.06 463 ASP A N 1
ATOM 3653 C CA . ASP A 1 463 ? -2.690 4.208 -26.320 1.00 90.06 463 ASP A CA 1
ATOM 3654 C C . ASP A 1 463 ? -1.526 5.139 -25.959 1.00 90.06 463 ASP A C 1
ATOM 3656 O O . ASP A 1 463 ? -1.391 5.525 -24.800 1.00 90.06 463 ASP A O 1
ATOM 3660 N N . ALA A 1 464 ? -0.720 5.562 -26.936 1.00 91.62 464 ALA A N 1
ATOM 3661 C CA . ALA A 1 464 ? 0.364 6.512 -26.703 1.00 91.62 464 ALA A CA 1
ATOM 3662 C C . ALA A 1 464 ? -0.153 7.876 -26.211 1.00 91.62 464 ALA A C 1
ATOM 3664 O O . ALA A 1 464 ? 0.421 8.450 -25.285 1.00 91.62 464 ALA A O 1
ATOM 3665 N N . VAL A 1 465 ? -1.245 8.387 -26.793 1.00 94.06 465 VAL A N 1
ATOM 3666 C CA . VAL A 1 465 ? -1.875 9.645 -26.359 1.00 94.06 465 VAL A CA 1
ATOM 3667 C C . VAL A 1 465 ? -2.431 9.512 -24.942 1.00 94.06 465 VAL A C 1
ATOM 3669 O O . VAL A 1 465 ? -2.130 10.348 -24.091 1.00 94.06 465 VAL A O 1
ATOM 3672 N N . VAL A 1 466 ? -3.185 8.445 -24.664 1.00 91.94 466 VAL A N 1
ATOM 3673 C CA . VAL A 1 466 ? -3.775 8.198 -23.340 1.00 91.94 466 VAL A CA 1
ATOM 3674 C C . VAL A 1 466 ? -2.686 8.005 -22.283 1.00 91.94 466 VAL A C 1
ATOM 3676 O O . VAL A 1 466 ? -2.759 8.609 -21.217 1.00 91.94 466 VAL A O 1
ATOM 3679 N N . SER A 1 467 ? -1.642 7.232 -22.584 1.00 94.44 467 SER A N 1
ATOM 3680 C CA . SER A 1 467 ? -0.528 6.989 -21.660 1.00 94.44 467 SER A CA 1
ATOM 3681 C C . SER A 1 467 ? 0.209 8.283 -21.315 1.00 94.44 467 SER A C 1
ATOM 3683 O O . SER A 1 467 ? 0.477 8.540 -20.143 1.00 94.4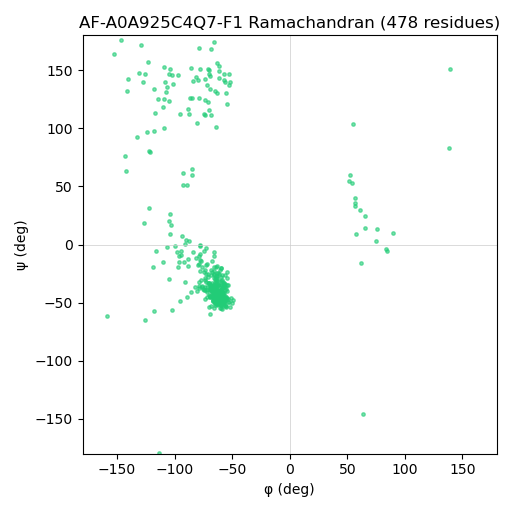4 467 SER A O 1
ATOM 3685 N N . ARG A 1 468 ? 0.458 9.159 -22.300 1.00 93.94 468 ARG A N 1
ATOM 3686 C CA . ARG A 1 468 ? 1.053 10.485 -22.056 1.00 93.94 468 ARG A CA 1
ATOM 3687 C C . ARG A 1 468 ? 0.144 11.391 -21.228 1.00 93.94 468 ARG A C 1
ATOM 3689 O O . ARG A 1 468 ? 0.641 12.066 -20.330 1.00 93.94 468 ARG A O 1
ATOM 3696 N N . ALA A 1 469 ? -1.160 11.399 -21.505 1.00 91.56 469 ALA A N 1
ATOM 3697 C CA . ALA A 1 469 ? -2.126 12.187 -20.743 1.00 91.56 469 ALA A CA 1
ATOM 3698 C C . ALA A 1 469 ? -2.182 11.737 -19.274 1.00 91.56 469 ALA A C 1
ATOM 3700 O O . ALA A 1 469 ? -2.081 12.566 -18.371 1.00 91.56 469 ALA A O 1
ATOM 3701 N N . MET A 1 470 ? -2.242 10.426 -19.025 1.00 90.75 470 MET A N 1
ATOM 3702 C CA . MET A 1 470 ? -2.228 9.877 -17.666 1.00 90.75 470 MET A CA 1
ATOM 3703 C C . MET A 1 470 ? -0.897 10.125 -16.955 1.00 90.75 470 MET A C 1
ATOM 3705 O O . MET A 1 470 ? -0.888 10.476 -15.779 1.00 90.75 470 MET A O 1
ATOM 3709 N N . ALA A 1 471 ? 0.230 10.032 -17.664 1.00 91.50 471 ALA A N 1
ATOM 3710 C CA . ALA A 1 471 ? 1.539 10.349 -17.101 1.00 91.50 471 ALA A CA 1
ATOM 3711 C C . ALA A 1 471 ? 1.691 11.827 -16.704 1.00 91.50 471 ALA A C 1
ATOM 3713 O O . ALA A 1 471 ? 2.492 12.132 -15.822 1.00 91.50 471 ALA A O 1
ATOM 3714 N N . ALA A 1 472 ? 0.959 12.745 -17.344 1.00 89.25 472 ALA A N 1
ATOM 3715 C CA . ALA A 1 472 ? 0.964 14.166 -16.993 1.00 89.25 472 ALA A CA 1
ATOM 3716 C C . ALA A 1 472 ? 0.204 14.464 -15.687 1.00 89.25 472 ALA A C 1
ATOM 3718 O O . ALA A 1 472 ? 0.475 15.476 -15.047 1.00 89.25 472 ALA A O 1
ATOM 3719 N N . ALA A 1 473 ? -0.711 13.580 -15.276 1.00 84.50 473 ALA A N 1
ATOM 3720 C CA . ALA A 1 473 ? -1.435 13.677 -14.007 1.00 84.50 473 ALA A CA 1
ATOM 3721 C C . ALA A 1 473 ? -0.656 13.095 -12.810 1.00 84.50 473 ALA A C 1
ATOM 3723 O O . ALA A 1 473 ? -1.111 13.202 -11.670 1.00 84.50 473 ALA A O 1
ATOM 3724 N N . LEU A 1 474 ? 0.495 12.462 -13.062 1.00 85.75 474 LEU A N 1
ATOM 3725 C CA . LEU A 1 474 ? 1.353 11.849 -12.051 1.00 85.75 474 LEU A CA 1
ATOM 3726 C C . LEU A 1 474 ? 2.599 12.708 -11.774 1.00 85.75 474 LEU A C 1
ATOM 3728 O O . LEU A 1 474 ? 3.084 13.403 -12.673 1.00 85.75 474 LEU A O 1
ATOM 3732 N N . PRO A 1 475 ? 3.155 12.654 -10.549 1.00 81.44 475 PRO A N 1
ATOM 3733 C CA . PRO A 1 475 ? 4.388 13.363 -10.225 1.00 81.44 475 PRO A CA 1
ATOM 3734 C C . PRO A 1 475 ? 5.552 12.861 -11.088 1.00 81.44 475 PRO A C 1
ATOM 3736 O O . PRO A 1 475 ? 5.653 11.674 -11.396 1.00 81.44 475 PRO A O 1
ATOM 3739 N N . LYS A 1 476 ? 6.447 13.772 -11.486 1.00 78.38 476 LYS A N 1
ATOM 3740 C CA . LYS A 1 476 ? 7.662 13.422 -12.246 1.00 78.38 476 LYS A CA 1
ATOM 3741 C C . LYS A 1 476 ? 8.766 12.853 -11.357 1.00 78.38 476 LYS A C 1
ATOM 3743 O O . LYS A 1 476 ? 9.523 12.010 -11.812 1.00 78.38 476 LYS A O 1
ATOM 3748 N N . SER A 1 477 ? 8.826 13.311 -10.115 1.00 71.81 477 SER A N 1
ATOM 3749 C CA . SER A 1 477 ? 9.701 12.817 -9.059 1.00 71.81 477 SER A CA 1
ATOM 3750 C C . SER A 1 477 ? 9.036 13.092 -7.711 1.00 71.81 477 SER A C 1
ATOM 3752 O O . SER A 1 477 ? 8.103 13.896 -7.625 1.00 71.81 477 SER A O 1
ATOM 3754 N N . PHE A 1 478 ? 9.511 12.423 -6.665 1.00 62.16 478 PHE A N 1
ATOM 3755 C CA . PHE A 1 478 ? 9.121 12.701 -5.279 1.00 62.16 478 PHE A CA 1
ATOM 3756 C C . PHE A 1 478 ? 10.209 13.465 -4.520 1.00 62.16 478 PHE A C 1
ATOM 3758 O O . PHE A 1 478 ? 10.274 13.374 -3.299 1.00 62.16 478 PHE A O 1
ATOM 3765 N N . ALA A 1 479 ? 11.051 14.223 -5.231 1.00 44.38 479 ALA A N 1
ATOM 3766 C CA . ALA A 1 479 ? 12.008 15.110 -4.587 1.00 44.38 479 ALA A CA 1
ATOM 3767 C C . ALA A 1 479 ? 11.232 16.189 -3.813 1.00 44.38 479 ALA A C 1
ATOM 3769 O O . ALA A 1 479 ? 10.682 17.112 -4.418 1.00 44.38 479 ALA A O 1
ATOM 3770 N N . VAL A 1 480 ? 11.139 16.008 -2.495 1.00 32.69 480 VAL A N 1
ATOM 3771 C CA . VAL A 1 480 ? 10.702 17.019 -1.526 1.00 32.69 480 VAL A CA 1
ATOM 3772 C C . VAL A 1 480 ? 11.937 17.671 -0.940 1.00 32.69 480 VAL A C 1
ATOM 3774 O O . VAL A 1 480 ? 12.842 16.910 -0.530 1.00 32.69 480 VAL A O 1
#

Sequence (480 aa):
MPTILLSAIAGVVSGYFVVGASIVYWVVAAGGAVSAWIVPRALIQRLPLAWLIASTGLTVTLTQTIPGFFPDLTSPRDIVLQLALVVSLGLLARSYLVYTEYADTFDALKASMSGHPLERWLASVLNHPIDAIFGRVCVANTLLMLPLTVLVILPGTFNYLVIFAHATCLLLGLFPQEIVEHQNTHTRVFSPKPGASPRIKLVLRVLQFHFEYVLALLTARAPNFYRVQHVYVHHVEDNGPLDTHTTLPYYRTSFLDFSRHALWQSIDLVTGARLLTYLFKKGKQRQIRDVVRGLAVWWGFVLAVALINPLGALYLFVSRFVGGTYITLITFYQHGLVDPADPVPSHGHTTDFVHRDHGNLGFDYHVEHHTRPARHWTWYYEEHARLAAKDGGGHPAVIIEKEKFGPLAFMAALWRKDYAEIARYAHVHDVPAGSADALARVLAERARPIGAPERNGLLANIDAVVSRAMAAALPKSFAV